Protein AF-A0A2T2R0E3-F1 (afdb_monomer)

Foldseek 3Di:
DEQDEDEPPPDPDAPLEDEPEDDDLDQAEYYNYEEEDEDDDLDPRRAYEDEYEYEPPRDHDDAHEYEPYEYEEAAHAYEYEYEYAQEAHEYEYEQYEHAYHPYHNEEHEPEYEAHADHDPVRAYDEYEYEYYQYEYHEDQAEYEDEYAYYGHEYEYEYELYEAAYQHPYYEDEYNYDPDDADYEYEYEYELYEYEHDDPLDDPHPDPDDPDPHDYDHDYHYYNYWYDYPNQIAGQKDWDKDKDDQVQAQPQKDKAWHRHSDDFQDKDKAWPDDPKGFPDKAKDAPVRDGPPPPSPPVPPRRPIIIIIGGIPDGHHHPDMIMMTMMTGNDYPVQDDPFFKEQQDADEAEEEEPPPDFDKDFQVSRMDGSVDPDDWAKAKAKPDVCAWGWGQDPVRTIIIIGGNDFDKIKMKMKIHDPPGGIYIHIYMYGYD

Radius of gyration: 24.63 Å; Cα contacts (8 Å, |Δi|>4): 1158; chains: 1; bounding box: 58×58×74 Å

Solvent-accessible surface area (backbone atoms only — not comparable to full-atom values): 22882 Å² total; per-residue (Å²): 89,68,69,46,76,50,78,45,70,83,56,93,64,82,65,51,57,49,67,59,74,53,80,64,69,56,78,44,52,39,38,39,38,38,40,38,47,54,57,92,72,86,59,97,67,48,38,44,31,53,32,43,49,45,66,68,86,58,80,58,91,58,50,38,37,41,26,44,30,43,37,41,26,51,13,46,20,49,28,50,32,48,36,28,37,55,49,62,46,40,38,36,42,33,44,30,41,39,37,46,34,100,65,37,63,43,51,29,29,54,31,30,34,38,26,78,72,54,58,85,89,53,72,42,52,66,26,37,38,37,38,32,38,38,33,38,43,38,38,60,24,43,40,32,44,35,40,50,45,42,58,56,37,37,39,40,38,38,32,59,22,36,41,28,31,62,8,95,42,42,31,48,36,48,47,60,73,95,82,66,90,73,38,50,39,40,38,38,39,32,43,30,42,36,34,46,44,69,52,84,67,80,57,55,69,53,96,69,76,79,92,75,66,86,66,47,78,45,74,39,52,36,74,25,37,35,37,40,98,90,44,68,22,22,25,55,52,70,54,77,47,70,52,50,85,87,36,44,69,33,40,44,49,79,43,85,47,52,49,61,53,70,61,60,22,77,51,74,45,55,79,38,66,95,57,49,72,66,48,77,46,63,16,41,92,86,66,48,69,58,73,83,58,84,76,65,79,73,74,82,79,87,51,52,17,43,34,42,28,35,73,57,54,34,48,84,94,54,53,37,33,35,42,39,38,40,20,46,35,50,54,96,80,48,67,92,58,37,36,34,68,68,40,78,64,73,67,45,79,47,61,66,90,65,60,68,44,77,46,77,45,76,55,23,50,46,45,85,76,53,88,69,76,62,48,49,44,46,42,41,77,31,59,65,25,30,42,44,41,53,39,97,84,46,34,42,36,37,35,38,68,61,41,71,42,72,25,49,34,39,40,36,34,31,37,91,100,53,40,58,27,75,45,71,31,44,40,35,30,88

Secondary structure (DSSP, 8-state):
-EEEEEE-TT-SS--SEEE--B-SSS--EEEEEEEEE------TT-EEEEEEEEPTT----PPEEEEEEEEEESSS-EEEEEEESSS--EEEEEEEEEEE-SS-SS-EEEEEB--S---TTSPPPPEEEEEEEEEEE---S-EEEEEES--S-EEEEEEEEEEEE-SS-EEEEEE--S--S--EEEEEEEEEEEEE---SS--------TTSS--EEEEEEES-EEEETTEEEESEEEEEEE--TTSTT-SEEEEE--BSS--SEEEEEE-SSS--EEEEEEE-TT--B----TT-TT------EEEEEESSPPPTT---EEEEEEESS-STT--SSSEEESSPPPPEEE-TT-PPEEEE-TTTEEESS--SPPEEEEEES-TTTEEEEE-TTSSEEEEEE-SSEEEEEEEEEEETTTEEEEEEEEEEE-

Mean predicted aligned error: 11.79 Å

Sequence (430 aa):
MENITVDLRGSTHGFKSMNVFITDGQKSSIDGFTLHSFYEDDTDADKVTLYSKRNSGDKTEGPVVIKNVDMYDEGTPVQLHGASNGNRHDVVFENITIQQGENPSGNADATTHGFNNASLEDKPKAGRIDYRNVDILAPVGEFGLGNRGGTGEMDVYWTNSTINNQGPDFVFNDNMNELWENKQFGIFLDNIEFTGYFPKTGYMEGNAPQEQSGEYVYVRMRNCTATKDGTTLYSEQSGTYTSDGSDEGNDFVLIPTQLMTYAWGTDVSVTSGNRTVSSVEITDSNGDPRTTDPLDKWTKQTEPYLKVNLDTAIQAGNTIDVEWTARVTPQDDYQTTGLFVARPVLNQSYTTGQGPFTIDLRGVASSQESRDKIIYTASSGDTSVVTANVQSDDYTLKLTERGSGTATVSVTGSIDGVGQTTDTFTISIN

Nearest PDB structures (foldseek):
  4m02-assembly1_A  TM=5.885E-01  e=1.209E-03  Staphylococcus aureus subsp. aureus NCTC 8325
  4m03-assembly1_A-2  TM=4.948E-01  e=1.209E-03  Staphylococcus aureus subsp. aureus NCTC 8325
  4m00-assembly1_A  TM=4.119E-01  e=8.657E-04  Staphylococcus aureus subsp. aureus NCTC 8325
  5vt8-assembly6_A  TM=6.613E-01  e=5.925E-01  Mus musculus
  7z4f-assembly1_G  TM=3.252E-01  e=1.248E-02  Escherichia phage vB_EcoP_SU10

Structure (mmCIF, N/CA/C/O backbone):
data_AF-A0A2T2R0E3-F1
#
_entry.id   AF-A0A2T2R0E3-F1
#
loop_
_atom_site.group_PDB
_atom_site.id
_atom_site.type_symbol
_atom_site.label_atom_id
_atom_site.label_alt_id
_atom_site.label_comp_id
_atom_site.label_asym_id
_atom_site.label_entity_id
_atom_site.label_seq_id
_atom_site.pdbx_PDB_ins_code
_atom_site.Cartn_x
_atom_site.Cartn_y
_atom_site.Cartn_z
_atom_site.occupancy
_atom_site.B_iso_or_equiv
_atom_site.auth_seq_id
_atom_site.auth_comp_id
_atom_site.auth_asym_id
_atom_site.auth_atom_id
_atom_site.pdbx_PDB_model_num
ATOM 1 N N . MET A 1 1 ? 25.683 1.079 -15.690 1.00 69.25 1 MET A N 1
ATOM 2 C CA . MET A 1 1 ? 26.685 2.071 -15.240 1.00 69.25 1 MET A CA 1
ATOM 3 C C . MET A 1 1 ? 27.014 1.748 -13.799 1.00 69.25 1 MET A C 1
ATOM 5 O O . MET A 1 1 ? 26.076 1.479 -13.062 1.00 69.25 1 MET A O 1
ATOM 9 N N . GLU A 1 2 ? 28.292 1.717 -13.427 1.00 75.88 2 GLU A N 1
ATOM 10 C CA . GLU A 1 2 ? 28.714 1.342 -12.071 1.00 75.88 2 GLU A CA 1
ATOM 11 C C . GLU A 1 2 ? 29.683 2.379 -11.493 1.00 75.88 2 GLU A C 1
ATOM 13 O O . GLU A 1 2 ? 30.606 2.787 -12.200 1.00 75.88 2 GLU A O 1
ATOM 18 N N . ASN A 1 3 ? 29.496 2.766 -10.227 1.00 77.25 3 ASN A N 1
ATOM 19 C CA . ASN A 1 3 ? 30.406 3.620 -9.448 1.00 77.25 3 ASN A CA 1
ATOM 20 C C . ASN A 1 3 ? 30.710 4.977 -10.108 1.00 77.25 3 ASN A C 1
ATOM 22 O O . ASN A 1 3 ? 31.869 5.370 -10.261 1.00 77.25 3 ASN A O 1
ATOM 26 N N . ILE A 1 4 ? 29.663 5.682 -10.537 1.00 75.31 4 ILE A N 1
ATOM 27 C CA . ILE A 1 4 ? 29.784 6.998 -11.168 1.00 75.31 4 ILE A CA 1
ATOM 28 C C . ILE A 1 4 ? 29.490 8.084 -10.133 1.00 75.31 4 ILE A C 1
ATOM 30 O O . ILE A 1 4 ? 28.401 8.141 -9.572 1.00 75.31 4 ILE A O 1
ATOM 34 N N . THR A 1 5 ? 30.435 9.001 -9.949 1.00 74.56 5 THR A N 1
ATOM 35 C CA . THR A 1 5 ? 30.209 10.240 -9.197 1.00 74.56 5 THR A CA 1
ATOM 36 C C . THR A 1 5 ? 30.086 11.400 -10.174 1.00 74.56 5 THR A C 1
ATOM 38 O O . THR A 1 5 ? 30.989 11.637 -10.980 1.00 74.56 5 THR A O 1
ATOM 41 N N . VAL A 1 6 ? 28.975 12.129 -10.095 1.00 74.81 6 VAL A N 1
ATOM 42 C CA . VAL A 1 6 ? 28.756 13.379 -10.823 1.00 74.81 6 VAL A CA 1
ATOM 43 C C . VAL A 1 6 ? 28.666 14.501 -9.794 1.00 74.81 6 VAL A C 1
ATOM 45 O O . VAL A 1 6 ? 27.712 14.583 -9.025 1.00 74.81 6 VAL A O 1
ATOM 48 N N . ASP A 1 7 ? 29.687 15.355 -9.768 1.00 74.06 7 ASP A N 1
ATOM 49 C CA . ASP A 1 7 ? 29.740 16.530 -8.898 1.00 74.06 7 ASP A CA 1
ATOM 50 C C . ASP A 1 7 ? 29.508 17.788 -9.737 1.00 74.06 7 ASP A C 1
ATOM 52 O O . ASP A 1 7 ? 30.298 18.099 -10.632 1.00 74.06 7 ASP A O 1
ATOM 56 N N . LEU A 1 8 ? 28.397 18.478 -9.482 1.00 67.56 8 LEU A N 1
ATOM 57 C CA . LEU A 1 8 ? 27.991 19.679 -10.218 1.00 67.56 8 LEU A CA 1
ATOM 58 C C . LEU A 1 8 ? 28.183 20.957 -9.410 1.00 67.56 8 LEU A C 1
ATOM 60 O O . LEU A 1 8 ? 27.806 22.040 -9.864 1.00 67.56 8 LEU A O 1
ATOM 64 N N . ARG A 1 9 ? 28.766 20.859 -8.215 1.00 68.69 9 ARG A N 1
ATOM 65 C CA . ARG A 1 9 ? 28.986 22.025 -7.365 1.00 68.69 9 ARG A CA 1
ATOM 66 C C . ARG A 1 9 ? 29.910 23.013 -8.081 1.00 68.69 9 ARG A C 1
ATOM 68 O O . ARG A 1 9 ? 30.987 22.657 -8.555 1.00 68.69 9 ARG A O 1
ATOM 75 N N . GLY A 1 10 ? 29.479 24.272 -8.170 1.00 58.94 10 GLY A N 1
ATOM 76 C CA . GLY A 1 10 ? 30.251 25.360 -8.781 1.00 58.94 10 GLY A CA 1
ATOM 77 C C . GLY A 1 10 ? 29.987 25.629 -10.269 1.00 58.94 10 GLY A C 1
ATOM 78 O O . GLY A 1 10 ? 30.677 26.473 -10.850 1.00 58.94 10 GLY A O 1
ATOM 79 N N . SER A 1 11 ? 29.003 24.983 -10.911 1.00 57.19 11 SER A N 1
ATOM 80 C CA . SER A 1 11 ? 28.566 25.419 -12.244 1.00 57.19 11 SER A CA 1
ATOM 81 C C . SER A 1 11 ? 27.800 26.743 -12.144 1.00 57.19 11 SER A C 1
ATOM 83 O O . SER A 1 11 ? 26.678 26.784 -11.657 1.00 57.19 11 SER A O 1
ATOM 85 N N . THR A 1 12 ? 28.383 27.834 -12.643 1.00 53.84 12 THR A N 1
ATOM 86 C CA . THR A 1 12 ? 27.753 29.173 -12.658 1.00 53.84 12 THR A CA 1
ATOM 87 C C . THR A 1 12 ? 26.615 29.317 -13.671 1.00 53.84 12 THR A C 1
ATOM 89 O O . THR A 1 12 ? 25.994 30.371 -13.761 1.00 53.84 12 THR A O 1
ATOM 92 N N . HIS A 1 13 ? 26.371 28.285 -14.478 1.00 57.38 13 HIS A N 1
ATOM 93 C CA . HIS A 1 13 ? 25.278 28.224 -15.436 1.00 57.38 13 HIS A CA 1
ATOM 94 C C . HIS A 1 13 ? 24.382 27.067 -15.003 1.00 57.38 13 HIS A C 1
ATOM 96 O O . HIS A 1 13 ? 24.810 25.916 -15.084 1.00 57.38 13 HIS A O 1
ATOM 102 N N . GLY A 1 14 ? 23.180 27.383 -14.515 1.00 53.78 14 GLY A N 1
ATOM 103 C CA . GLY A 1 14 ? 22.201 26.390 -14.075 1.00 53.78 14 GLY A CA 1
ATOM 104 C C . GLY A 1 14 ? 21.936 25.366 -15.173 1.00 53.78 14 GLY A C 1
ATOM 105 O O . GLY A 1 14 ? 21.556 25.712 -16.299 1.00 53.78 14 GLY A O 1
ATOM 106 N N . PHE A 1 15 ? 22.181 24.092 -14.875 1.00 56.00 15 PHE A N 1
ATOM 107 C CA . PHE A 1 15 ? 21.668 23.020 -15.712 1.00 56.00 15 PHE A CA 1
ATOM 108 C C . PHE A 1 15 ? 20.172 22.910 -15.429 1.00 56.00 15 PHE A C 1
ATOM 110 O O . PHE A 1 15 ? 19.779 22.285 -14.453 1.00 56.00 15 PHE A O 1
ATOM 117 N N . LYS A 1 16 ? 19.346 23.467 -16.324 1.00 53.81 16 LYS A N 1
ATOM 118 C CA . LYS A 1 16 ? 17.878 23.460 -16.182 1.00 53.81 16 LYS A CA 1
ATOM 119 C C . LYS A 1 16 ? 17.271 22.084 -15.919 1.00 53.81 16 LYS A C 1
ATOM 121 O O . LYS A 1 16 ? 16.211 21.940 -15.333 1.00 53.81 16 LYS A O 1
ATOM 126 N N . SER A 1 17 ? 17.923 21.040 -16.409 1.00 58.72 17 SER A N 1
ATOM 127 C CA . SER A 1 17 ? 17.629 19.674 -16.000 1.00 58.72 17 SER A CA 1
ATOM 128 C C . SER A 1 17 ? 18.850 18.813 -16.264 1.00 58.72 17 SER A C 1
ATOM 130 O O . SER A 1 17 ? 19.363 18.762 -17.387 1.00 58.72 17 SER A O 1
ATOM 132 N N . MET A 1 18 ? 19.319 18.114 -15.234 1.00 60.62 18 MET A N 1
ATOM 133 C CA . MET A 1 18 ? 20.166 16.954 -15.456 1.00 60.62 18 MET A CA 1
ATOM 134 C C . MET A 1 18 ? 19.263 15.742 -15.576 1.00 60.62 18 MET A C 1
ATOM 136 O O . MET A 1 18 ? 18.597 15.365 -14.620 1.00 60.62 18 MET A O 1
ATOM 140 N N . ASN A 1 19 ? 19.260 15.145 -16.762 1.00 62.62 19 ASN A N 1
ATOM 141 C CA . ASN A 1 19 ? 18.602 13.877 -17.005 1.00 62.62 19 ASN A CA 1
ATOM 142 C C . ASN A 1 19 ? 19.695 12.818 -17.130 1.00 62.62 19 ASN A C 1
ATOM 144 O O . ASN A 1 19 ? 20.423 12.781 -18.126 1.00 62.62 19 ASN A O 1
ATOM 148 N N . VAL A 1 20 ? 19.837 11.964 -16.118 1.00 64.38 20 VAL A N 1
ATOM 149 C CA . VAL A 1 20 ? 20.695 10.778 -16.231 1.00 64.38 20 VAL A CA 1
ATOM 150 C C . VAL A 1 20 ? 19.909 9.728 -17.005 1.00 64.38 20 VAL A C 1
ATOM 152 O O . VAL A 1 20 ? 19.099 9.001 -16.440 1.00 64.38 20 VAL A O 1
ATOM 155 N N . PHE A 1 21 ? 20.104 9.694 -18.322 1.00 62.06 21 PHE A N 1
ATOM 156 C CA . PHE A 1 21 ? 19.361 8.802 -19.202 1.00 62.06 21 PHE A CA 1
ATOM 157 C C . PHE A 1 21 ? 19.879 7.367 -19.139 1.00 62.06 21 PHE A C 1
ATOM 159 O O . PHE A 1 21 ? 21.066 7.096 -19.321 1.00 62.06 21 PHE A O 1
ATOM 166 N N . ILE A 1 22 ? 18.938 6.436 -19.035 1.00 57.34 22 ILE A N 1
ATOM 167 C CA . ILE A 1 22 ? 19.115 5.077 -19.533 1.00 57.34 22 ILE A CA 1
ATOM 168 C C . ILE A 1 22 ? 18.270 4.974 -20.798 1.00 57.34 22 ILE A C 1
ATOM 170 O O . ILE A 1 22 ? 17.058 4.796 -20.724 1.00 57.34 22 ILE A O 1
ATOM 174 N N . THR A 1 23 ? 18.904 5.119 -21.959 1.00 50.97 23 THR A N 1
ATOM 175 C CA . THR A 1 23 ? 18.279 4.801 -23.246 1.00 50.97 23 THR A CA 1
ATOM 176 C C . THR A 1 23 ? 18.952 3.569 -23.816 1.00 50.97 23 THR A C 1
ATOM 178 O O . THR A 1 23 ? 19.981 3.681 -24.472 1.00 50.97 23 THR A O 1
ATOM 181 N N . ASP A 1 24 ? 18.392 2.402 -23.545 1.00 49.97 24 ASP A N 1
ATOM 182 C CA . ASP A 1 24 ? 18.137 1.433 -24.606 1.00 49.97 24 ASP A CA 1
ATOM 183 C C . ASP A 1 24 ? 17.286 0.309 -24.046 1.00 49.97 24 ASP A C 1
ATOM 185 O O . ASP A 1 24 ? 17.372 -0.023 -22.860 1.00 49.97 24 ASP A O 1
ATOM 189 N N . GLY A 1 25 ? 16.463 -0.288 -24.898 1.00 50.12 25 GLY A N 1
ATOM 190 C CA . GLY A 1 25 ? 15.648 -1.438 -24.568 1.00 50.12 25 GLY A CA 1
ATOM 191 C C . GLY A 1 25 ? 16.460 -2.689 -24.254 1.00 50.12 25 GLY A C 1
ATOM 192 O O . GLY A 1 25 ? 16.207 -3.706 -24.872 1.00 50.12 25 GLY A O 1
ATOM 193 N N . GLN A 1 26 ? 17.361 -2.696 -23.278 1.00 56.91 26 GLN A N 1
ATOM 194 C CA . GLN A 1 26 ? 17.915 -3.896 -22.648 1.00 56.91 26 GLN A CA 1
ATOM 195 C C . GLN A 1 26 ? 17.809 -3.774 -21.123 1.00 56.91 26 GLN A C 1
ATOM 197 O O . GLN A 1 26 ? 17.650 -2.670 -20.601 1.00 56.91 26 GLN A O 1
ATOM 202 N N . LYS A 1 27 ? 17.896 -4.907 -20.403 1.00 62.09 27 LYS A N 1
ATOM 203 C CA . LYS A 1 27 ? 18.047 -4.923 -18.937 1.00 62.09 27 LYS A CA 1
ATOM 204 C C . LYS A 1 27 ? 19.211 -4.007 -18.575 1.00 62.09 27 LYS A C 1
ATOM 206 O O . LYS A 1 27 ? 20.364 -4.352 -18.813 1.00 62.09 27 LYS A O 1
ATOM 211 N N . SER A 1 28 ? 18.885 -2.841 -18.046 1.00 68.38 28 SER A N 1
ATOM 212 C CA . SER A 1 28 ? 19.852 -1.793 -17.773 1.00 68.38 28 SER A CA 1
ATOM 213 C C . SER A 1 28 ? 19.851 -1.523 -16.286 1.00 68.38 28 SER A C 1
ATOM 215 O O . SER A 1 28 ? 18.784 -1.374 -15.684 1.00 68.38 28 SER A O 1
ATOM 217 N N . SER A 1 29 ? 21.050 -1.482 -15.713 1.00 78.94 29 SER A N 1
ATOM 218 C CA . SER A 1 29 ? 21.252 -1.143 -14.315 1.00 78.94 29 SER A CA 1
ATOM 219 C C . SER A 1 29 ? 22.169 0.063 -14.145 1.00 78.94 29 SER A C 1
ATOM 221 O O . SER A 1 29 ? 23.185 0.205 -14.840 1.00 78.94 29 SER A O 1
ATOM 223 N N . ILE A 1 30 ? 21.811 0.927 -13.201 1.00 79.88 30 ILE A N 1
ATOM 224 C CA . ILE A 1 30 ? 22.731 1.870 -12.560 1.00 79.88 30 ILE A CA 1
ATOM 225 C C . ILE A 1 30 ? 22.988 1.339 -11.153 1.00 79.88 30 ILE A C 1
ATOM 227 O O . ILE A 1 30 ? 22.037 0.980 -10.464 1.00 79.88 30 ILE A O 1
ATOM 231 N N . ASP A 1 31 ? 24.255 1.252 -10.764 1.00 85.38 31 ASP A N 1
ATOM 232 C CA . ASP A 1 31 ? 24.686 0.789 -9.445 1.00 85.38 31 ASP A CA 1
ATOM 233 C C . ASP A 1 31 ? 25.802 1.700 -8.918 1.00 85.38 31 ASP A C 1
ATOM 235 O O . ASP A 1 31 ? 26.790 1.917 -9.616 1.00 85.38 31 ASP A O 1
ATOM 239 N N . GLY A 1 32 ? 25.661 2.263 -7.721 1.00 80.69 32 GLY A N 1
ATOM 240 C CA . GLY A 1 32 ? 26.686 3.130 -7.137 1.00 80.69 32 GLY A CA 1
ATOM 241 C C . GLY A 1 32 ? 26.769 4.461 -7.878 1.00 80.69 32 GLY A C 1
ATOM 242 O O . GLY A 1 32 ? 27.718 4.714 -8.620 1.00 80.69 32 GLY A O 1
ATOM 243 N N . PHE A 1 33 ? 25.751 5.303 -7.724 1.00 81.19 33 PHE A N 1
ATOM 244 C CA . PHE A 1 33 ? 25.719 6.636 -8.323 1.00 81.19 33 PHE A CA 1
ATOM 245 C C . PHE A 1 33 ? 25.642 7.695 -7.230 1.00 81.19 33 PHE A C 1
ATOM 247 O O . PHE A 1 33 ? 24.759 7.632 -6.384 1.00 81.19 33 PHE A O 1
ATOM 254 N N . THR A 1 34 ? 26.539 8.676 -7.261 1.00 81.12 34 THR A N 1
ATOM 255 C CA . THR A 1 34 ? 26.471 9.821 -6.346 1.00 81.12 34 THR A CA 1
ATOM 256 C C . THR A 1 34 ? 26.282 11.094 -7.144 1.00 81.12 34 THR A C 1
ATOM 258 O O . THR A 1 34 ? 27.070 11.374 -8.054 1.00 81.12 34 THR A O 1
ATOM 261 N N . LEU A 1 35 ? 25.261 11.868 -6.786 1.00 80.38 35 LEU A N 1
ATOM 262 C CA . LEU A 1 35 ? 24.949 13.146 -7.408 1.00 80.38 35 LEU A CA 1
ATOM 263 C C . LEU A 1 35 ? 24.996 14.260 -6.369 1.00 80.38 35 LEU A C 1
ATOM 265 O O . LEU A 1 35 ? 24.287 14.199 -5.369 1.00 80.38 35 LEU A O 1
ATOM 269 N N . HIS A 1 36 ? 25.812 15.278 -6.634 1.00 77.50 36 HIS A N 1
ATOM 270 C CA . HIS A 1 36 ? 25.809 16.523 -5.872 1.00 77.50 36 HIS A CA 1
ATOM 271 C C . HIS A 1 36 ? 25.295 17.655 -6.759 1.00 77.50 36 HIS A C 1
ATOM 273 O O . HIS A 1 36 ? 25.934 17.976 -7.768 1.00 77.50 36 HIS A O 1
ATOM 279 N N . SER A 1 37 ? 24.176 18.271 -6.383 1.00 71.69 37 SER A N 1
ATOM 280 C CA . SER A 1 37 ? 23.643 19.480 -7.017 1.00 71.69 37 SER A CA 1
ATOM 281 C C . SER A 1 37 ? 23.707 20.675 -6.076 1.00 71.69 37 SER A C 1
ATOM 283 O O . SER A 1 37 ? 23.455 20.574 -4.878 1.00 71.69 37 SER A O 1
ATOM 285 N N . PHE A 1 38 ? 24.054 21.826 -6.645 1.00 68.06 38 PHE A N 1
ATOM 286 C CA . PHE A 1 38 ? 24.033 23.114 -5.968 1.00 68.06 38 PHE A CA 1
ATOM 287 C C . PHE A 1 38 ? 23.428 24.138 -6.918 1.00 68.06 38 PHE A C 1
ATOM 289 O O . PHE A 1 38 ? 23.952 24.330 -8.020 1.00 68.06 38 PHE A O 1
ATOM 296 N N . TYR A 1 39 ? 22.342 24.783 -6.504 1.00 65.50 39 TYR A N 1
ATOM 297 C CA . TYR A 1 39 ? 21.746 25.880 -7.253 1.00 65.50 39 TYR A CA 1
ATOM 298 C C . TYR A 1 39 ? 21.198 26.933 -6.288 1.00 65.50 39 TYR A C 1
ATOM 300 O O . TYR A 1 39 ? 20.494 26.590 -5.346 1.00 65.50 39 TYR A O 1
ATOM 308 N N . GLU A 1 40 ? 21.566 28.197 -6.509 1.00 58.59 40 GLU A N 1
ATOM 309 C CA . GLU A 1 40 ? 21.230 29.334 -5.633 1.00 58.59 40 GLU A CA 1
ATOM 310 C C . GLU A 1 40 ? 20.064 30.194 -6.160 1.00 58.59 40 GLU A C 1
ATOM 312 O O . GLU A 1 40 ? 19.643 31.111 -5.459 1.00 58.59 40 GLU A O 1
ATOM 317 N N . ASP A 1 41 ? 19.539 29.942 -7.368 1.00 60.62 41 ASP A N 1
ATOM 318 C CA . ASP A 1 41 ? 18.526 30.810 -7.991 1.00 60.62 41 ASP A CA 1
ATOM 319 C C . ASP A 1 41 ? 17.106 30.205 -7.942 1.00 60.62 41 ASP A C 1
ATOM 321 O O . ASP A 1 41 ? 16.837 29.098 -8.397 1.00 60.62 41 ASP A O 1
ATOM 325 N N . ASP A 1 42 ? 16.164 30.978 -7.406 1.00 54.00 42 ASP A N 1
ATOM 326 C CA . ASP A 1 42 ? 14.795 30.588 -7.019 1.00 54.00 42 ASP A CA 1
ATOM 327 C C . ASP A 1 42 ? 13.784 30.616 -8.188 1.00 54.00 42 ASP A C 1
ATOM 329 O O . ASP A 1 42 ? 12.631 31.020 -8.042 1.00 54.00 42 ASP A O 1
ATOM 333 N N . THR A 1 43 ? 14.208 30.275 -9.409 1.00 58.91 43 THR A N 1
ATOM 334 C CA . THR A 1 43 ? 13.271 30.210 -10.545 1.00 58.91 43 THR A CA 1
ATOM 335 C C . THR A 1 43 ? 12.881 28.762 -10.815 1.00 58.91 43 THR A C 1
ATOM 337 O O . THR A 1 43 ? 13.757 27.973 -11.151 1.00 58.91 43 THR A O 1
ATOM 340 N N . ASP A 1 44 ? 11.578 28.457 -10.716 1.00 56.47 44 ASP A N 1
ATOM 341 C CA . ASP A 1 44 ? 10.829 27.181 -10.886 1.00 56.47 44 ASP A CA 1
ATOM 342 C C . ASP A 1 44 ? 11.277 26.167 -11.975 1.00 56.47 44 ASP A C 1
ATOM 344 O O . ASP A 1 44 ? 10.661 25.112 -12.151 1.00 56.47 44 ASP A O 1
ATOM 348 N N . ALA A 1 45 ? 12.292 26.470 -12.781 1.00 54.03 45 ALA A N 1
ATOM 349 C CA . ALA A 1 45 ? 12.664 25.716 -13.970 1.00 54.03 45 ALA A CA 1
ATOM 350 C C . ALA A 1 45 ? 13.720 24.626 -13.745 1.00 54.03 45 ALA A C 1
ATOM 352 O O . ALA A 1 45 ? 13.877 23.786 -14.635 1.00 54.03 45 ALA A O 1
ATOM 353 N N . ASP A 1 46 ? 14.419 24.621 -12.611 1.00 63.25 46 ASP A N 1
ATOM 354 C CA . ASP A 1 46 ? 15.592 23.772 -12.438 1.00 63.25 46 ASP A CA 1
ATOM 355 C C . ASP A 1 46 ? 15.237 22.607 -11.504 1.00 63.25 46 ASP A C 1
ATOM 357 O O . ASP A 1 46 ? 14.785 22.802 -10.380 1.00 63.25 46 ASP A O 1
ATOM 361 N N . LYS A 1 47 ? 15.344 21.371 -12.010 1.00 69.88 47 LYS A N 1
ATOM 362 C CA . LYS A 1 47 ? 15.085 20.133 -11.253 1.00 69.88 47 LYS A CA 1
ATOM 363 C C . LYS A 1 47 ? 16.178 19.110 -11.507 1.00 69.88 47 LYS A C 1
ATOM 365 O O . LYS A 1 47 ? 16.599 18.897 -12.650 1.00 69.88 47 LYS A O 1
ATOM 370 N N . VAL A 1 48 ? 16.588 18.407 -10.459 1.00 71.69 48 VAL A N 1
ATOM 371 C CA . VAL A 1 48 ? 17.498 17.269 -10.578 1.00 71.69 48 VAL A CA 1
ATOM 372 C C . VAL A 1 48 ? 16.664 16.014 -10.731 1.00 71.69 48 VAL A C 1
ATOM 374 O O . VAL A 1 48 ? 16.020 15.570 -9.788 1.00 71.69 48 VAL A O 1
ATOM 377 N N . THR A 1 49 ? 16.641 15.448 -11.936 1.00 72.56 49 THR A N 1
ATOM 378 C CA . THR A 1 49 ? 15.764 14.315 -12.240 1.00 72.56 49 THR A CA 1
ATOM 379 C C . THR A 1 49 ? 16.585 13.072 -12.544 1.00 72.56 49 THR A C 1
ATOM 381 O O . THR A 1 49 ? 17.274 12.976 -13.564 1.00 72.56 49 THR A O 1
ATOM 384 N N . LEU A 1 50 ? 16.457 12.060 -11.690 1.00 75.12 50 LEU A N 1
ATOM 385 C CA . LEU A 1 50 ? 16.876 10.713 -12.035 1.00 75.12 50 LEU A CA 1
ATOM 386 C C . LEU A 1 50 ? 15.780 10.089 -12.892 1.00 75.12 50 LEU A C 1
ATOM 388 O O . LEU A 1 50 ? 14.719 9.704 -12.401 1.00 75.12 50 LEU A O 1
ATOM 392 N N . TYR A 1 51 ? 16.032 10.059 -14.196 1.00 75.50 51 TYR A N 1
ATOM 393 C CA . TYR A 1 51 ? 15.004 9.831 -15.197 1.00 75.50 51 TYR A CA 1
ATOM 394 C C . TYR A 1 51 ? 15.256 8.549 -15.992 1.00 75.50 51 TYR A C 1
ATOM 396 O O . TYR A 1 51 ? 16.209 8.447 -16.765 1.00 75.50 51 TYR A O 1
ATOM 404 N N . SER A 1 52 ? 14.356 7.577 -15.868 1.00 73.06 52 SER A N 1
ATOM 405 C CA . SER A 1 52 ? 14.300 6.442 -16.788 1.00 73.06 52 SER A CA 1
ATOM 406 C C . SER A 1 52 ? 13.287 6.731 -17.888 1.00 73.06 52 SER A C 1
ATOM 408 O O . SER A 1 52 ? 12.103 6.907 -17.601 1.00 73.06 52 SER A O 1
ATOM 410 N N . LYS A 1 53 ? 13.736 6.735 -19.150 1.00 72.88 53 LYS A N 1
ATOM 411 C CA . LYS A 1 53 ? 12.851 6.847 -20.313 1.00 72.88 53 LYS A CA 1
ATOM 412 C C . LYS A 1 53 ? 12.931 5.626 -21.193 1.00 72.88 53 LYS A C 1
ATOM 414 O O . LYS A 1 53 ? 14.007 5.265 -21.664 1.00 72.88 53 LYS 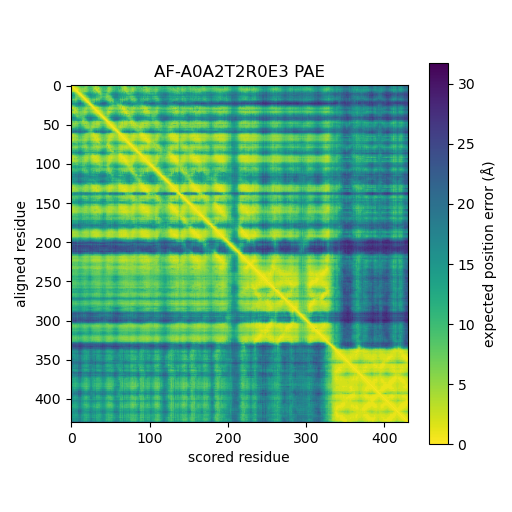A O 1
ATOM 419 N N . ARG A 1 54 ? 11.769 5.083 -21.540 1.00 69.31 54 ARG A N 1
ATOM 420 C CA . ARG A 1 54 ? 11.659 4.100 -22.615 1.00 69.31 54 ARG A CA 1
ATOM 421 C C . ARG A 1 54 ? 11.141 4.736 -23.902 1.00 69.31 54 ARG A C 1
ATOM 423 O O . ARG A 1 54 ? 10.073 5.349 -23.912 1.00 69.31 54 ARG A O 1
ATOM 430 N N . ASN A 1 55 ? 11.890 4.578 -24.993 1.00 68.38 55 ASN A N 1
ATOM 431 C CA . ASN A 1 55 ? 11.454 5.016 -26.318 1.00 68.38 55 ASN A CA 1
ATOM 432 C C . ASN A 1 55 ? 10.485 3.999 -26.945 1.00 68.38 55 ASN A C 1
ATOM 434 O O . ASN A 1 55 ? 10.584 2.790 -26.725 1.00 68.38 55 ASN A O 1
ATOM 438 N N . SER A 1 56 ? 9.546 4.505 -27.745 1.00 61.00 56 SER A N 1
ATOM 439 C CA . SER A 1 56 ? 8.558 3.702 -28.466 1.00 61.00 56 SER A CA 1
ATOM 440 C C . SER A 1 56 ? 9.240 2.770 -29.467 1.00 61.00 56 SER A C 1
ATOM 442 O O . SER A 1 56 ? 9.985 3.239 -30.326 1.00 61.00 56 SER A O 1
ATOM 444 N N . GLY A 1 57 ? 8.960 1.468 -29.382 1.00 61.75 57 GLY A N 1
ATOM 445 C CA . GLY A 1 57 ? 9.465 0.452 -30.318 1.00 61.75 57 GLY A CA 1
ATOM 446 C C . GLY A 1 57 ? 10.311 -0.647 -29.673 1.00 61.75 57 GLY A C 1
ATOM 447 O O . GLY A 1 57 ? 10.395 -1.743 -30.227 1.00 61.75 57 GLY A O 1
ATOM 448 N N . ASP A 1 58 ? 10.854 -0.411 -28.476 1.00 58.69 58 ASP A N 1
ATOM 449 C CA . ASP A 1 58 ? 11.633 -1.421 -27.759 1.00 58.69 58 ASP A CA 1
ATOM 450 C C . ASP A 1 58 ? 10.732 -2.453 -27.074 1.00 58.69 58 ASP A C 1
ATOM 452 O O . ASP A 1 58 ? 9.895 -2.122 -26.229 1.00 58.69 58 ASP A O 1
ATOM 456 N N . LYS A 1 59 ? 10.918 -3.726 -27.445 1.00 58.94 59 LYS A N 1
ATOM 457 C CA . LYS A 1 59 ? 10.109 -4.876 -26.995 1.00 58.94 59 LYS A CA 1
ATOM 458 C C . LYS A 1 59 ? 10.700 -5.663 -25.824 1.00 58.94 59 LYS A C 1
ATOM 460 O O . LYS A 1 59 ? 10.210 -6.739 -25.510 1.00 58.94 59 LYS A O 1
ATOM 465 N N . THR A 1 60 ? 11.774 -5.202 -25.201 1.00 53.25 60 THR A N 1
ATOM 466 C CA . THR A 1 60 ? 12.453 -6.013 -24.181 1.00 53.25 60 THR A CA 1
ATOM 467 C C . THR A 1 60 ? 11.690 -6.156 -22.869 1.00 53.25 60 THR A C 1
ATOM 469 O O . THR A 1 60 ? 10.879 -5.320 -22.479 1.00 53.25 60 THR A O 1
ATOM 472 N N . GLU A 1 61 ? 11.943 -7.261 -22.180 1.00 60.81 61 GLU A N 1
ATOM 473 C CA . GLU A 1 61 ? 11.020 -7.779 -21.164 1.00 60.81 61 GLU A CA 1
ATOM 474 C C . GLU A 1 61 ? 11.445 -7.495 -19.712 1.00 60.81 61 GLU A C 1
ATOM 476 O O . GLU A 1 61 ? 10.752 -7.900 -18.784 1.00 60.81 61 GLU A O 1
ATOM 481 N N . GLY A 1 62 ? 12.547 -6.772 -19.482 1.00 67.81 62 GLY A N 1
ATOM 482 C CA . GLY A 1 62 ? 13.087 -6.544 -1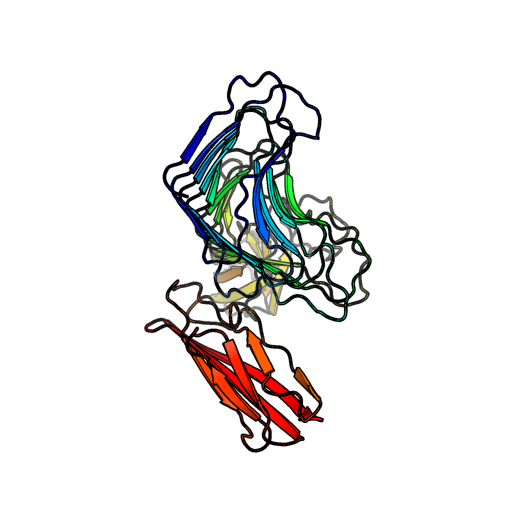8.135 1.00 67.81 62 GLY A CA 1
ATOM 483 C C . GLY A 1 62 ? 12.801 -5.158 -17.542 1.00 67.81 62 GLY A C 1
ATOM 484 O O . GLY A 1 62 ? 12.697 -4.195 -18.305 1.00 67.81 62 GLY A O 1
ATOM 485 N N . PRO A 1 63 ? 12.740 -5.044 -16.200 1.00 77.38 63 PRO A N 1
ATOM 486 C CA . PRO A 1 63 ? 12.709 -3.752 -15.529 1.00 77.38 63 PRO A CA 1
ATOM 487 C C . PRO A 1 63 ? 14.029 -3.000 -15.705 1.00 77.38 63 PRO A C 1
ATOM 489 O O . PRO A 1 63 ? 15.101 -3.606 -15.815 1.00 77.38 63 PRO A O 1
ATOM 492 N N . VAL A 1 64 ? 13.944 -1.673 -15.688 1.00 81.75 64 VAL A N 1
ATOM 493 C CA . VAL A 1 64 ? 15.099 -0.800 -15.475 1.00 81.75 64 VAL A CA 1
ATOM 494 C C . VAL A 1 64 ? 15.363 -0.746 -13.977 1.00 81.75 64 VAL A C 1
ATOM 496 O O . VAL A 1 64 ? 14.449 -0.450 -13.214 1.00 81.75 64 VAL A O 1
ATOM 499 N N . VAL A 1 65 ? 16.590 -1.041 -13.549 1.00 84.69 65 VAL A N 1
ATOM 500 C CA . VAL A 1 65 ? 16.949 -1.051 -12.123 1.00 84.69 65 VAL A CA 1
ATOM 501 C C . VAL A 1 65 ? 17.943 0.067 -11.843 1.00 84.69 65 VAL A C 1
ATOM 503 O O . VAL A 1 65 ? 19.007 0.134 -12.450 1.00 84.69 65 VAL A O 1
ATOM 506 N N . ILE A 1 66 ? 17.616 0.950 -10.915 1.00 85.88 66 ILE A N 1
ATOM 507 C CA . ILE A 1 66 ? 18.484 2.026 -10.458 1.00 85.88 66 ILE A CA 1
ATOM 508 C C . ILE A 1 66 ? 18.705 1.797 -8.974 1.00 85.88 66 ILE A C 1
ATOM 510 O O . ILE A 1 66 ? 17.746 1.822 -8.207 1.00 85.88 66 ILE A O 1
ATOM 514 N N . LYS A 1 67 ? 19.948 1.521 -8.579 1.00 91.19 67 LYS A N 1
ATOM 515 C CA . LYS A 1 67 ? 20.241 1.130 -7.207 1.00 91.19 67 LYS A CA 1
ATOM 516 C C . LYS A 1 67 ? 21.508 1.731 -6.628 1.00 91.19 67 LYS A C 1
ATOM 518 O O . LYS A 1 67 ? 22.410 2.104 -7.376 1.00 91.19 67 LYS A O 1
ATOM 523 N N . ASN A 1 68 ? 21.569 1.762 -5.297 1.00 88.88 68 ASN A N 1
ATOM 524 C CA . ASN A 1 68 ? 22.698 2.282 -4.524 1.00 88.88 68 ASN A CA 1
ATOM 525 C C . ASN A 1 68 ? 23.038 3.710 -4.977 1.00 88.88 68 ASN A C 1
ATOM 527 O O . ASN A 1 68 ? 24.118 3.972 -5.513 1.00 88.88 68 ASN A O 1
ATOM 531 N N . VAL A 1 69 ? 22.047 4.595 -4.867 1.00 87.38 69 VAL A N 1
ATOM 532 C CA . VAL A 1 69 ? 22.143 5.977 -5.337 1.00 87.38 69 VAL A CA 1
ATOM 533 C C . VAL A 1 69 ? 22.079 6.927 -4.156 1.00 87.38 69 VAL A C 1
ATOM 535 O O . VAL A 1 69 ? 21.088 6.928 -3.438 1.00 87.38 69 VAL A O 1
ATOM 538 N N . ASP A 1 70 ? 23.085 7.780 -4.013 1.00 87.19 70 ASP A N 1
ATOM 539 C CA . ASP A 1 70 ? 23.077 8.867 -3.038 1.00 87.19 70 ASP A CA 1
ATOM 540 C C . ASP A 1 70 ? 22.944 10.201 -3.774 1.00 87.19 70 ASP A C 1
ATOM 542 O O . ASP A 1 70 ? 23.757 10.547 -4.637 1.00 87.19 70 ASP A O 1
ATOM 546 N N . MET A 1 71 ? 21.901 10.956 -3.453 1.00 84.31 71 MET A N 1
ATOM 547 C CA . MET A 1 71 ? 21.661 12.282 -4.008 1.00 84.31 71 MET A CA 1
ATOM 548 C C . MET A 1 71 ? 21.714 13.303 -2.886 1.00 84.31 71 MET A C 1
ATOM 550 O O . MET A 1 71 ? 20.945 13.226 -1.931 1.00 84.31 71 MET A O 1
ATOM 554 N N . TYR A 1 72 ? 22.613 14.265 -3.037 1.00 83.50 72 TYR A N 1
ATOM 555 C CA . TYR A 1 72 ? 22.737 15.413 -2.159 1.00 83.50 72 TYR A CA 1
ATOM 556 C C 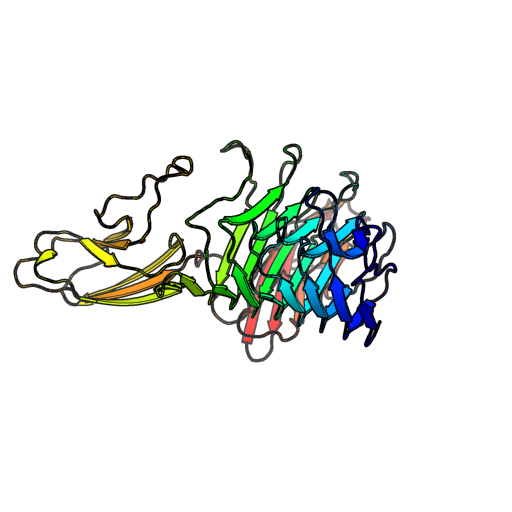. TYR A 1 72 ? 22.346 16.643 -2.950 1.00 83.50 72 TYR A C 1
ATOM 558 O O . TYR A 1 72 ? 22.980 16.965 -3.960 1.00 83.50 72 TYR A O 1
ATOM 566 N N . ASP A 1 73 ? 21.321 17.326 -2.478 1.00 73.56 73 ASP A N 1
ATOM 567 C CA . ASP A 1 73 ? 20.855 18.550 -3.090 1.00 73.56 73 ASP A CA 1
ATOM 568 C C . ASP A 1 73 ? 20.802 19.675 -2.057 1.00 73.56 73 ASP A C 1
ATOM 570 O O . ASP A 1 73 ? 20.281 19.488 -0.968 1.00 73.56 73 ASP A O 1
ATOM 574 N N . GLU A 1 74 ? 21.347 20.843 -2.386 1.00 75.31 74 GLU A N 1
ATOM 575 C CA . GLU A 1 74 ? 21.397 21.999 -1.478 1.00 75.31 74 GLU A CA 1
ATOM 576 C C . GLU A 1 74 ? 20.345 23.078 -1.796 1.00 75.31 74 GLU A C 1
ATOM 578 O O . GLU A 1 74 ? 20.392 24.154 -1.205 1.00 75.31 74 GLU A O 1
ATOM 583 N N . GLY A 1 75 ? 19.397 22.828 -2.707 1.00 65.38 75 GLY A N 1
ATOM 584 C CA . GLY A 1 75 ? 18.508 23.894 -3.182 1.00 65.38 75 GLY A CA 1
ATOM 585 C C . GLY A 1 75 ? 17.417 23.486 -4.174 1.00 65.38 75 GLY A C 1
ATOM 586 O O . GLY A 1 75 ? 16.401 24.157 -4.271 1.00 65.38 75 GLY A O 1
ATOM 587 N N . THR A 1 76 ? 17.600 22.400 -4.921 1.00 67.31 76 THR A N 1
ATOM 588 C CA . THR A 1 76 ? 16.773 22.019 -6.068 1.00 67.31 76 THR A CA 1
ATOM 589 C C . THR A 1 76 ? 15.879 20.795 -5.786 1.00 67.31 76 THR A C 1
ATOM 591 O O . THR A 1 76 ? 16.337 19.757 -5.314 1.00 67.31 76 THR A O 1
ATOM 594 N N . PRO A 1 77 ? 14.598 20.807 -6.187 1.00 69.00 77 PRO A N 1
ATOM 595 C CA . PRO A 1 77 ? 13.778 19.604 -6.281 1.00 69.00 77 PRO A CA 1
ATOM 596 C C . PRO A 1 77 ? 14.506 18.389 -6.857 1.00 69.00 77 PRO A C 1
ATOM 598 O O . PRO A 1 77 ? 14.915 18.387 -8.026 1.00 69.00 77 PRO A O 1
ATOM 601 N N . VAL A 1 78 ? 14.612 17.331 -6.055 1.00 73.31 78 VAL A N 1
ATOM 602 C CA . VAL A 1 78 ? 15.063 16.034 -6.548 1.00 73.31 78 VAL A CA 1
ATOM 603 C C . VAL A 1 78 ? 13.850 15.224 -6.969 1.00 73.31 78 VAL A C 1
ATOM 605 O O . VAL A 1 78 ? 12.872 15.108 -6.226 1.00 73.31 78 VAL A O 1
ATOM 608 N N . GLN A 1 79 ? 13.917 14.670 -8.177 1.00 78.75 79 GLN A N 1
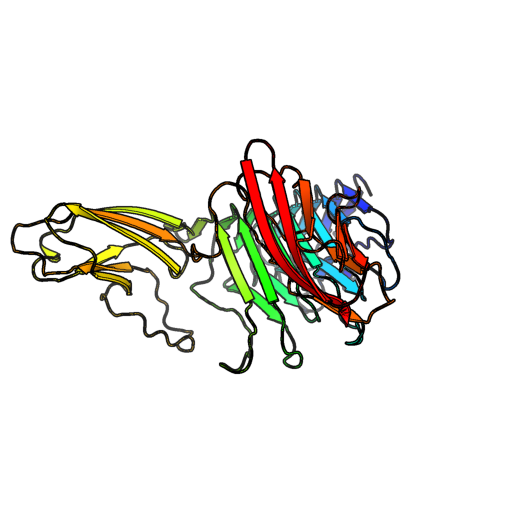ATOM 609 C CA . GLN A 1 79 ? 12.853 13.867 -8.747 1.00 78.75 79 GLN A CA 1
ATOM 610 C C . GLN A 1 79 ? 13.331 12.465 -9.116 1.00 78.75 79 GLN A C 1
ATOM 612 O O . GLN A 1 79 ? 14.307 12.299 -9.850 1.00 78.75 79 GLN A O 1
ATOM 617 N N . LEU A 1 80 ? 12.605 11.450 -8.646 1.00 81.06 80 LEU A N 1
ATOM 618 C CA . LEU A 1 80 ? 12.765 10.066 -9.093 1.00 81.06 80 LEU A CA 1
ATOM 619 C C . LEU A 1 80 ? 11.659 9.738 -10.080 1.00 81.06 80 LEU A C 1
ATOM 621 O O . LEU A 1 80 ? 10.500 9.622 -9.686 1.00 81.06 80 LEU A O 1
ATOM 625 N N . HIS A 1 81 ? 12.025 9.582 -11.349 1.00 78.19 81 HIS A N 1
ATOM 626 C CA . HIS A 1 81 ? 11.061 9.638 -12.430 1.00 78.19 81 HIS A CA 1
ATOM 627 C C . HIS A 1 81 ? 11.214 8.465 -13.407 1.00 78.19 81 HIS A C 1
ATOM 629 O O . HIS A 1 81 ? 12.258 8.261 -14.027 1.00 78.19 81 HIS A O 1
ATOM 635 N N . GLY A 1 82 ? 10.138 7.689 -13.567 1.00 71.06 82 GLY A N 1
ATOM 636 C CA . GLY A 1 82 ? 9.958 6.735 -14.663 1.00 71.06 82 GLY A CA 1
ATOM 637 C C . GLY A 1 82 ? 8.937 7.239 -15.686 1.00 71.06 82 GLY A C 1
ATOM 638 O O . GLY A 1 82 ? 7.827 7.611 -15.307 1.00 71.06 82 GLY A O 1
ATOM 639 N N . ALA A 1 83 ? 9.308 7.258 -16.968 1.00 70.38 83 ALA A N 1
ATOM 640 C CA . ALA A 1 83 ? 8.406 7.584 -18.068 1.00 70.38 83 ALA A CA 1
ATOM 641 C C . ALA A 1 83 ? 8.577 6.639 -19.262 1.00 70.38 83 ALA A C 1
ATOM 643 O O . ALA A 1 83 ? 9.678 6.187 -19.595 1.00 70.38 83 ALA A O 1
ATOM 644 N N . SER A 1 84 ? 7.489 6.417 -19.998 1.00 64.81 84 SER A N 1
ATOM 645 C CA . SER A 1 84 ? 7.524 5.610 -21.216 1.00 64.81 84 SER A CA 1
ATOM 646 C C . SER A 1 84 ? 6.634 6.144 -22.325 1.00 64.81 84 SER A C 1
ATOM 648 O O . SER A 1 84 ? 5.536 6.647 -22.099 1.00 64.81 84 SER A O 1
ATOM 650 N N . ASN A 1 85 ? 7.118 5.989 -23.557 1.00 64.94 85 ASN A N 1
ATOM 651 C CA . ASN A 1 85 ? 6.365 6.249 -24.773 1.00 64.94 85 ASN A CA 1
ATOM 652 C C . ASN A 1 85 ? 5.886 4.910 -25.368 1.00 64.94 85 ASN A C 1
ATOM 654 O O . ASN A 1 85 ? 6.609 4.262 -26.118 1.00 64.94 85 ASN A O 1
ATOM 658 N N . GLY A 1 86 ? 4.659 4.497 -25.048 1.00 59.12 86 GLY A N 1
ATOM 659 C CA . GLY A 1 86 ? 3.904 3.458 -25.765 1.00 59.12 86 GLY A CA 1
ATOM 660 C C . GLY A 1 86 ? 3.980 2.013 -25.249 1.00 59.12 86 GLY A C 1
ATOM 661 O O . GLY A 1 86 ? 3.070 1.250 -25.539 1.00 59.12 86 GLY A O 1
ATOM 662 N N . ASN A 1 87 ? 4.991 1.615 -24.465 1.00 63.28 87 ASN A N 1
ATOM 663 C CA . ASN A 1 87 ? 5.122 0.232 -23.961 1.00 63.28 87 ASN A CA 1
ATOM 664 C C . ASN A 1 87 ? 5.317 0.169 -22.440 1.00 63.28 87 ASN A C 1
ATOM 666 O O . ASN A 1 87 ? 5.885 1.089 -21.857 1.00 63.28 87 ASN A O 1
ATOM 670 N N . ARG A 1 88 ? 4.941 -0.959 -21.816 1.00 68.44 88 ARG A N 1
ATOM 671 C CA . ARG A 1 88 ? 5.176 -1.269 -20.391 1.00 68.44 88 ARG A CA 1
ATOM 672 C C . ARG A 1 88 ? 6.517 -0.722 -19.886 1.00 68.44 88 ARG A C 1
ATOM 674 O O . ARG A 1 88 ? 7.569 -1.007 -20.474 1.00 68.44 88 ARG A O 1
ATOM 681 N N . HIS A 1 89 ? 6.471 0.010 -18.779 1.00 71.00 89 HIS A N 1
ATOM 682 C CA . HIS A 1 89 ? 7.648 0.529 -18.091 1.00 71.00 89 HIS A CA 1
ATOM 683 C C . HIS A 1 89 ? 7.658 -0.018 -16.677 1.00 71.00 89 HIS A C 1
ATOM 685 O O . HIS A 1 89 ? 6.805 0.340 -15.870 1.00 71.00 89 HIS A O 1
ATOM 691 N N . ASP A 1 90 ? 8.591 -0.933 -16.433 1.00 79.12 90 ASP A N 1
ATOM 692 C CA . ASP A 1 90 ? 8.893 -1.371 -15.083 1.00 79.12 90 ASP A CA 1
ATOM 693 C C . ASP A 1 90 ? 10.174 -0.673 -14.647 1.00 79.12 90 ASP A C 1
ATOM 695 O O . ASP A 1 90 ? 11.210 -0.830 -15.306 1.00 79.12 90 ASP A O 1
ATOM 699 N N . VAL A 1 91 ? 10.116 0.079 -13.554 1.00 82.62 91 VAL A N 1
ATOM 700 C CA . VAL A 1 91 ? 11.299 0.707 -12.957 1.00 82.62 91 VAL A CA 1
ATOM 701 C C . VAL A 1 91 ? 11.413 0.265 -11.513 1.00 82.62 91 VAL A C 1
ATOM 703 O O . VAL A 1 91 ? 10.428 0.256 -10.784 1.00 82.62 91 VAL A O 1
ATOM 706 N N . VAL A 1 92 ? 12.619 -0.107 -11.107 1.00 86.62 92 VAL A N 1
ATOM 707 C CA . VAL A 1 92 ? 12.949 -0.415 -9.720 1.00 86.62 92 VAL A CA 1
ATOM 708 C C . VAL A 1 92 ? 13.996 0.586 -9.259 1.00 86.62 92 VAL A C 1
ATOM 710 O O . VAL A 1 92 ? 15.098 0.614 -9.800 1.00 86.62 92 VAL A O 1
ATOM 713 N N . PHE A 1 93 ? 13.648 1.386 -8.264 1.00 88.12 93 PHE A N 1
ATOM 714 C CA . PHE A 1 93 ? 14.544 2.224 -7.484 1.00 88.12 93 PHE A CA 1
ATOM 715 C C . PHE A 1 93 ? 14.860 1.484 -6.181 1.00 88.12 93 PHE A C 1
ATOM 717 O O . PHE A 1 93 ? 13.941 1.128 -5.446 1.00 88.12 93 PHE A O 1
ATOM 724 N N . GLU A 1 94 ? 16.130 1.198 -5.904 1.00 90.38 94 GLU A N 1
ATOM 725 C CA . GLU A 1 94 ? 16.522 0.362 -4.762 1.00 90.38 94 GLU A CA 1
ATOM 726 C C . GLU A 1 94 ? 17.727 0.924 -4.000 1.00 90.38 94 GLU A C 1
ATOM 728 O O . GLU A 1 94 ? 18.755 1.204 -4.601 1.00 90.38 94 GLU A O 1
ATOM 733 N N . ASN A 1 95 ? 17.650 1.034 -2.673 1.00 91.19 95 ASN A N 1
ATOM 734 C CA . ASN A 1 95 ? 18.725 1.595 -1.841 1.00 91.19 95 ASN A CA 1
ATOM 735 C C . ASN A 1 95 ? 19.110 3.005 -2.321 1.00 91.19 95 ASN A C 1
ATOM 737 O O . ASN A 1 95 ? 20.228 3.232 -2.793 1.00 91.19 95 ASN A O 1
ATOM 741 N N . ILE A 1 96 ? 18.146 3.924 -2.293 1.00 90.50 96 ILE A N 1
ATOM 742 C CA . ILE A 1 96 ? 18.366 5.313 -2.702 1.00 90.50 96 ILE A CA 1
ATOM 743 C C . ILE A 1 96 ? 18.271 6.204 -1.479 1.00 90.50 96 ILE A C 1
ATOM 745 O O . ILE A 1 96 ? 17.257 6.176 -0.796 1.00 90.50 96 ILE A O 1
ATOM 749 N N . THR A 1 97 ? 19.278 7.037 -1.258 1.00 91.44 97 THR A N 1
ATOM 750 C CA . THR A 1 97 ? 19.232 8.097 -0.253 1.00 91.44 97 THR A CA 1
ATOM 751 C C . THR A 1 97 ? 19.112 9.434 -0.964 1.00 91.44 97 THR A C 1
ATOM 753 O O . THR A 1 97 ? 19.931 9.769 -1.819 1.00 91.44 97 THR A O 1
ATOM 756 N N . ILE A 1 98 ? 18.104 10.220 -0.610 1.00 87.88 98 ILE A N 1
ATOM 757 C CA . ILE A 1 98 ? 17.937 11.602 -1.053 1.00 87.88 98 ILE A CA 1
ATOM 758 C C . ILE A 1 98 ? 18.084 12.482 0.173 1.00 87.88 98 ILE A C 1
ATOM 760 O O . ILE A 1 98 ? 17.295 12.368 1.103 1.00 87.88 98 ILE A O 1
ATOM 764 N N . GLN A 1 99 ? 19.070 13.366 0.176 1.00 87.56 99 GLN A N 1
ATOM 765 C CA . GLN A 1 99 ? 19.258 14.350 1.229 1.00 87.56 99 GLN A CA 1
ATOM 766 C C . GLN A 1 99 ? 19.129 15.745 0.630 1.00 87.56 99 GLN A C 1
ATOM 768 O O . GLN A 1 99 ? 19.942 16.129 -0.213 1.00 87.56 99 GLN A O 1
ATOM 773 N N . GLN A 1 100 ? 18.117 16.491 1.072 1.00 78.25 100 GLN A N 1
ATOM 774 C CA . GLN A 1 100 ? 17.979 17.904 0.731 1.00 78.25 100 GLN A CA 1
ATOM 775 C C . GLN A 1 100 ? 18.614 18.790 1.814 1.00 78.25 100 GLN A C 1
ATOM 777 O O . GLN A 1 100 ? 18.707 18.414 2.986 1.00 78.25 100 GLN A O 1
ATOM 782 N N . GLY A 1 101 ? 19.117 19.949 1.396 1.00 77.62 101 GLY A N 1
ATOM 783 C CA . GLY A 1 101 ? 19.706 20.968 2.253 1.00 77.62 101 GLY A CA 1
ATOM 784 C C . GLY A 1 101 ? 18.656 21.665 3.114 1.00 77.62 101 GLY A C 1
ATOM 785 O O . GLY A 1 101 ? 17.467 21.383 3.035 1.00 77.62 101 GLY A O 1
ATOM 786 N N . GLU A 1 102 ? 19.089 22.609 3.948 1.00 73.00 102 GLU A N 1
ATOM 787 C CA . GLU A 1 102 ? 18.203 23.250 4.931 1.00 73.00 102 GLU A CA 1
ATOM 788 C C . GLU A 1 102 ? 17.150 24.192 4.309 1.00 73.00 102 GLU A C 1
ATOM 790 O O . GLU A 1 102 ? 16.183 24.528 4.985 1.00 73.00 102 GLU A O 1
ATOM 795 N N . ASN A 1 103 ? 17.313 24.619 3.046 1.00 70.56 103 ASN A N 1
ATOM 796 C CA . ASN A 1 103 ? 16.428 25.589 2.378 1.00 70.56 103 ASN A CA 1
ATOM 797 C C . ASN A 1 103 ? 16.260 25.329 0.857 1.00 70.56 103 ASN A C 1
ATOM 799 O O . ASN A 1 103 ? 16.667 26.171 0.057 1.00 70.56 103 ASN A O 1
ATOM 803 N N . PRO A 1 104 ? 15.694 24.193 0.415 1.00 67.06 104 PRO A N 1
ATOM 804 C CA . PRO A 1 104 ? 15.388 23.968 -0.987 1.00 67.06 104 PRO A CA 1
ATOM 805 C C . PRO A 1 104 ? 14.312 24.941 -1.479 1.00 67.06 104 PRO A C 1
ATOM 807 O O . PRO A 1 104 ? 13.244 25.073 -0.878 1.00 67.06 104 PRO A O 1
ATOM 810 N N . SER A 1 105 ? 14.578 25.587 -2.610 1.00 64.44 105 SER A N 1
ATOM 811 C CA . SER A 1 105 ? 13.593 26.314 -3.402 1.00 64.44 105 SER A CA 1
ATOM 812 C C . SER A 1 105 ? 12.814 25.319 -4.273 1.00 64.44 105 SER A C 1
ATOM 814 O O . SER A 1 105 ? 13.053 25.176 -5.470 1.00 64.44 105 SER A O 1
ATOM 816 N N . GLY A 1 106 ? 11.885 24.569 -3.667 1.00 66.44 106 GLY A N 1
ATOM 817 C CA . GLY A 1 106 ? 10.863 23.815 -4.407 1.00 66.44 106 GLY A CA 1
ATOM 818 C C . GLY A 1 106 ? 10.481 22.439 -3.849 1.00 66.44 106 GLY A C 1
ATOM 819 O O . GLY A 1 106 ? 10.974 21.984 -2.821 1.00 66.44 106 GLY A O 1
ATOM 820 N N . ASN A 1 107 ? 9.577 21.770 -4.572 1.00 67.19 107 ASN A N 1
ATOM 821 C CA . ASN A 1 107 ? 8.941 20.506 -4.182 1.00 67.19 107 ASN A CA 1
ATOM 822 C C . ASN A 1 107 ? 9.758 19.284 -4.621 1.00 67.19 107 ASN A C 1
ATOM 824 O O . ASN A 1 107 ? 10.011 19.120 -5.815 1.00 67.19 107 ASN A O 1
ATOM 828 N N . ALA A 1 108 ? 10.136 18.404 -3.693 1.00 67.19 108 ALA A N 1
ATOM 829 C CA . ALA A 1 108 ? 10.709 17.105 -4.041 1.00 67.19 108 ALA A CA 1
ATOM 830 C C . ALA A 1 108 ? 9.596 16.162 -4.521 1.00 67.19 108 ALA A C 1
ATOM 832 O O . ALA A 1 108 ? 8.563 16.042 -3.877 1.00 67.19 108 ALA A O 1
ATOM 833 N N . ASP A 1 109 ? 9.799 15.445 -5.624 1.00 70.75 109 ASP A N 1
ATOM 834 C CA . ASP A 1 109 ? 8.739 14.608 -6.198 1.00 70.75 109 ASP A CA 1
ATOM 835 C C . ASP A 1 109 ? 9.267 13.212 -6.540 1.00 70.75 109 ASP A C 1
ATOM 837 O O . ASP A 1 109 ? 10.089 13.052 -7.441 1.00 70.75 109 ASP A O 1
ATOM 841 N N . ALA A 1 110 ? 8.716 12.163 -5.936 1.00 70.44 110 ALA A N 1
ATOM 842 C CA . ALA A 1 110 ? 8.837 10.816 -6.492 1.00 70.44 110 ALA A CA 1
ATOM 843 C C . ALA A 1 110 ? 7.607 10.559 -7.369 1.00 70.44 110 ALA A C 1
ATOM 845 O O . ALA A 1 110 ? 6.637 9.912 -6.972 1.00 70.44 110 ALA A O 1
ATOM 846 N N . THR A 1 111 ? 7.637 11.142 -8.568 1.00 65.50 111 THR A N 1
ATOM 847 C CA . THR A 1 111 ? 6.518 11.088 -9.511 1.00 65.50 111 THR A CA 1
ATOM 848 C C . THR A 1 111 ? 6.863 10.292 -10.750 1.00 65.50 111 THR A C 1
ATOM 850 O O . THR A 1 111 ? 7.996 10.199 -11.211 1.00 65.50 111 THR A O 1
ATOM 853 N N . THR A 1 112 ? 5.828 9.713 -11.317 1.00 60.31 112 THR A N 1
ATOM 854 C CA . THR A 1 112 ? 5.865 8.973 -12.566 1.00 60.31 112 THR A CA 1
ATOM 855 C C . THR A 1 112 ? 5.242 9.878 -13.621 1.00 60.31 112 THR A C 1
ATOM 857 O O . THR A 1 112 ? 4.291 10.586 -13.305 1.00 60.31 112 THR A O 1
ATOM 860 N N . HIS A 1 113 ? 5.751 9.924 -14.853 1.00 55.56 113 HIS A N 1
ATOM 861 C CA . HIS A 1 113 ? 4.954 10.495 -15.940 1.00 55.56 113 HIS A CA 1
ATOM 862 C C . HIS A 1 113 ? 4.356 9.350 -16.729 1.00 55.56 113 HIS A C 1
ATOM 864 O O . HIS A 1 113 ? 5.067 8.529 -17.320 1.00 55.56 113 HIS A O 1
ATOM 870 N N . GLY A 1 114 ? 3.030 9.321 -16.754 1.00 53.00 114 GLY A N 1
ATOM 871 C CA . GLY A 1 114 ? 2.305 8.421 -17.619 1.00 53.00 114 GLY A CA 1
ATOM 872 C C . GLY A 1 114 ? 2.623 8.659 -19.100 1.00 53.00 114 GLY A C 1
ATOM 873 O O . GLY A 1 114 ? 3.315 9.586 -19.526 1.00 53.00 114 GLY A O 1
ATOM 874 N N . PHE A 1 115 ? 2.046 7.794 -19.919 1.00 55.69 115 PHE A N 1
ATOM 875 C CA . PHE A 1 115 ? 2.230 7.782 -21.358 1.00 55.69 115 PHE A CA 1
ATOM 876 C C . PHE A 1 115 ? 1.676 9.052 -22.016 1.00 55.69 115 PHE A C 1
ATOM 878 O O . PHE A 1 115 ? 0.472 9.297 -21.987 1.00 55.69 115 PHE A O 1
ATOM 885 N N . ASN A 1 116 ? 2.552 9.831 -22.654 1.00 54.03 1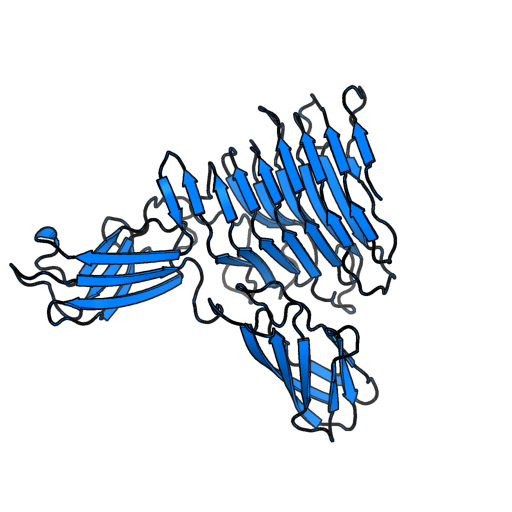16 ASN A N 1
ATOM 886 C CA . ASN A 1 116 ? 2.181 11.102 -23.287 1.00 54.03 116 ASN A CA 1
ATOM 887 C C . ASN A 1 116 ? 1.681 10.971 -24.741 1.00 54.03 116 ASN A C 1
ATOM 889 O O . ASN A 1 116 ? 1.382 11.987 -25.360 1.00 54.03 116 ASN A O 1
ATOM 893 N N . ASN A 1 117 ? 1.644 9.770 -25.344 1.00 50.38 117 ASN A N 1
ATOM 894 C CA . ASN A 1 117 ? 1.407 9.687 -26.797 1.00 50.38 117 ASN A CA 1
ATOM 895 C C . ASN A 1 117 ? 0.904 8.345 -27.366 1.00 50.38 117 ASN A C 1
ATOM 897 O O . ASN A 1 117 ? 1.073 8.098 -28.559 1.00 50.38 117 ASN A O 1
ATOM 901 N N . ALA A 1 118 ? 0.326 7.450 -26.560 1.00 50.38 118 ALA A N 1
ATOM 902 C CA . ALA A 1 118 ? -0.255 6.227 -27.121 1.00 50.38 118 ALA A CA 1
ATOM 903 C C . ALA A 1 118 ? -1.618 6.547 -27.758 1.00 50.38 118 ALA A C 1
ATOM 905 O O . ALA A 1 118 ? -2.520 7.042 -27.080 1.00 50.38 118 ALA A O 1
ATOM 906 N N . SER A 1 119 ? -1.777 6.288 -29.061 1.00 56.12 119 SER A N 1
ATOM 907 C CA . SER A 1 119 ? -3.104 6.261 -29.683 1.00 56.12 119 SER A CA 1
ATOM 908 C C . SER A 1 119 ? -3.967 5.216 -28.975 1.00 56.12 119 SER A C 1
ATOM 910 O O . SER A 1 119 ? -3.477 4.128 -28.688 1.00 56.12 119 SER A O 1
ATOM 912 N N . LEU A 1 120 ? -5.245 5.527 -28.737 1.00 53.81 120 LEU A N 1
ATOM 913 C CA . LEU A 1 120 ? -6.211 4.689 -28.001 1.00 53.81 120 LEU A CA 1
ATOM 914 C C . LEU A 1 120 ? -6.287 3.218 -28.457 1.00 53.81 120 LEU A C 1
ATOM 916 O O . LEU A 1 120 ? -6.725 2.366 -27.687 1.00 53.81 120 LEU A O 1
ATOM 920 N N . GLU A 1 121 ? -5.883 2.923 -29.694 1.00 56.72 121 GLU A N 1
ATOM 921 C CA . GLU A 1 121 ? -5.878 1.570 -30.260 1.00 56.72 121 GLU A CA 1
ATOM 922 C C . GLU A 1 121 ? -4.796 0.659 -29.651 1.00 56.72 121 GLU A C 1
ATOM 924 O O . GLU A 1 121 ? -5.009 -0.547 -29.553 1.00 56.72 121 GLU A O 1
ATOM 929 N N . ASP A 1 122 ? -3.701 1.228 -29.140 1.00 57.66 122 ASP A N 1
ATOM 930 C CA . ASP A 1 122 ? -2.644 0.511 -28.424 1.00 57.66 122 ASP A CA 1
ATOM 931 C C . ASP A 1 122 ? -2.731 0.856 -26.936 1.00 57.66 122 ASP A C 1
ATOM 933 O O . ASP A 1 122 ? -1.953 1.662 -26.419 1.00 57.66 122 ASP A O 1
ATOM 937 N N . LYS A 1 123 ? -3.712 0.273 -26.229 1.00 55.56 123 LYS A N 1
ATOM 938 C CA . LYS A 1 123 ? -3.813 0.441 -24.772 1.00 55.56 123 LYS A CA 1
ATOM 939 C C . LYS A 1 123 ? -2.467 0.060 -24.135 1.00 55.56 123 LYS A C 1
ATOM 941 O O . LYS A 1 123 ? -2.051 -1.097 -24.264 1.00 55.56 123 LYS A O 1
ATOM 946 N N . PRO A 1 124 ? -1.771 0.995 -23.464 1.00 54.50 124 PRO A N 1
ATOM 947 C CA . PRO A 1 124 ? -0.496 0.683 -22.849 1.00 54.50 124 PRO A CA 1
ATOM 948 C C . PRO A 1 124 ? -0.707 -0.394 -21.786 1.00 54.50 124 PRO A C 1
ATOM 950 O O . PRO A 1 124 ? -1.637 -0.336 -20.984 1.00 54.50 124 PRO A O 1
ATOM 953 N N . LYS A 1 125 ? 0.156 -1.411 -21.805 1.00 61.69 125 LYS A N 1
ATOM 954 C CA . LYS A 1 125 ? 0.210 -2.424 -20.745 1.00 61.69 125 LYS A CA 1
ATOM 955 C C . LYS A 1 125 ? 0.513 -1.734 -19.412 1.00 61.69 125 LYS A C 1
ATOM 957 O O . LYS A 1 125 ? 1.368 -0.846 -19.392 1.00 61.69 125 LYS A O 1
ATOM 962 N N . ALA A 1 126 ? -0.124 -2.198 -18.335 1.00 59.75 126 ALA A N 1
ATOM 963 C CA . ALA A 1 126 ? 0.077 -1.671 -16.989 1.00 59.75 126 ALA A CA 1
ATOM 964 C C . ALA A 1 126 ? 1.573 -1.555 -16.648 1.00 59.75 126 ALA A C 1
ATOM 966 O O . ALA A 1 126 ? 2.337 -2.516 -16.813 1.00 59.75 126 ALA A O 1
ATOM 967 N N . GLY A 1 127 ? 1.987 -0.354 -16.243 1.00 69.25 127 GLY A N 1
ATOM 968 C CA . GLY A 1 127 ? 3.339 -0.077 -15.763 1.00 69.25 127 GLY A CA 1
ATOM 969 C C . GLY A 1 127 ? 3.452 -0.351 -14.268 1.00 69.25 127 GLY A C 1
ATOM 970 O O . GLY A 1 127 ? 2.455 -0.316 -13.548 1.00 69.25 127 GLY A O 1
ATOM 971 N N . ARG A 1 128 ? 4.669 -0.611 -13.794 1.00 80.62 128 ARG A N 1
ATOM 972 C CA . ARG A 1 128 ? 4.942 -0.801 -12.368 1.00 80.62 128 ARG A CA 1
ATOM 973 C C . ARG A 1 128 ? 6.187 -0.033 -11.968 1.00 80.62 128 ARG A C 1
ATOM 975 O O . ARG A 1 128 ? 7.229 -0.173 -12.603 1.00 80.62 128 ARG A O 1
ATOM 982 N N . ILE A 1 129 ? 6.110 0.724 -10.884 1.00 83.00 129 ILE A N 1
ATOM 983 C CA . ILE A 1 129 ? 7.285 1.385 -10.321 1.00 83.00 129 ILE A CA 1
ATOM 984 C C . ILE A 1 129 ? 7.458 0.924 -8.883 1.00 83.00 129 ILE A C 1
ATOM 986 O O . ILE A 1 129 ? 6.555 1.056 -8.066 1.00 83.00 129 ILE A O 1
ATOM 990 N N . ASP A 1 130 ? 8.617 0.344 -8.595 1.00 84.50 130 ASP A N 1
ATOM 991 C CA . ASP A 1 130 ? 8.988 -0.131 -7.271 1.00 84.50 130 ASP A CA 1
ATOM 992 C C . ASP A 1 130 ? 10.053 0.784 -6.675 1.00 84.50 130 ASP A C 1
ATOM 994 O O . ASP A 1 130 ? 11.137 0.914 -7.233 1.00 84.50 130 ASP A O 1
ATOM 998 N N . TYR A 1 131 ? 9.784 1.337 -5.504 1.00 88.38 131 TYR A N 1
ATOM 999 C CA . TYR A 1 131 ? 10.742 2.016 -4.647 1.00 88.38 131 TYR A CA 1
ATOM 1000 C C . TYR A 1 131 ? 11.014 1.112 -3.440 1.00 88.38 131 TYR A C 1
ATOM 1002 O O . TYR A 1 131 ? 10.097 0.663 -2.746 1.00 88.38 131 TYR A O 1
ATOM 1010 N N . ARG A 1 132 ? 12.277 0.754 -3.224 1.00 88.31 132 ARG A N 1
ATOM 1011 C CA . ARG A 1 132 ? 12.702 -0.220 -2.212 1.00 88.31 132 ARG A CA 1
ATOM 1012 C C . ARG A 1 132 ? 13.857 0.368 -1.423 1.00 88.31 132 ARG A C 1
ATOM 1014 O O . ARG A 1 132 ? 14.880 0.679 -2.020 1.00 88.31 132 ARG A O 1
ATOM 1021 N N . ASN A 1 133 ? 13.725 0.485 -0.107 1.00 89.81 133 ASN A N 1
ATOM 1022 C CA . ASN A 1 133 ? 14.765 1.100 0.723 1.00 89.81 133 ASN A CA 1
ATOM 1023 C C . ASN A 1 133 ? 15.152 2.495 0.184 1.00 89.81 133 ASN A C 1
ATOM 1025 O O . ASN A 1 133 ? 16.313 2.748 -0.137 1.00 89.81 133 ASN A O 1
ATOM 1029 N N . VAL A 1 134 ? 14.152 3.348 -0.053 1.00 90.81 134 VAL A N 1
ATOM 1030 C CA . VAL A 1 134 ? 14.347 4.713 -0.549 1.00 90.81 134 VAL A CA 1
ATOM 1031 C C . VAL A 1 134 ? 14.147 5.679 0.606 1.00 90.81 134 VAL A C 1
ATOM 1033 O O . VAL A 1 134 ? 13.025 5.905 1.042 1.00 90.81 134 VAL A O 1
ATOM 1036 N N . ASP A 1 135 ? 15.232 6.258 1.093 1.00 91.88 135 ASP A N 1
ATOM 1037 C CA . ASP A 1 135 ? 15.196 7.211 2.188 1.00 91.88 135 ASP A CA 1
ATOM 1038 C C . ASP A 1 135 ? 15.207 8.634 1.639 1.00 91.88 135 ASP A C 1
ATOM 1040 O O . ASP A 1 135 ? 16.135 9.048 0.947 1.00 91.88 135 ASP A O 1
ATOM 1044 N N . ILE A 1 136 ? 14.165 9.397 1.955 1.00 88.31 136 ILE A N 1
ATOM 1045 C CA . ILE A 1 136 ? 14.056 10.816 1.630 1.00 88.31 136 ILE A CA 1
ATOM 1046 C C . ILE A 1 136 ? 14.215 11.601 2.920 1.00 88.31 136 ILE A C 1
ATOM 1048 O O . ILE A 1 136 ? 13.323 11.646 3.765 1.00 88.31 136 ILE A O 1
ATOM 1052 N N . LEU A 1 137 ? 15.383 12.207 3.074 1.00 87.00 137 LEU A N 1
ATOM 1053 C CA . LEU A 1 137 ? 15.811 12.928 4.254 1.00 87.00 137 LEU A CA 1
ATOM 1054 C C . LEU A 1 137 ? 15.565 14.430 4.040 1.00 87.00 137 LEU A C 1
ATOM 1056 O O . LEU A 1 137 ? 16.314 15.090 3.321 1.00 87.00 137 LEU A O 1
ATOM 1060 N N . ALA A 1 138 ? 14.522 14.948 4.698 1.00 69.50 138 ALA A N 1
ATOM 1061 C CA . ALA A 1 138 ? 14.205 16.369 4.859 1.00 69.50 138 ALA A CA 1
ATOM 1062 C C . ALA A 1 138 ? 13.878 17.164 3.574 1.00 69.50 138 ALA A C 1
ATOM 1064 O O . ALA A 1 138 ? 14.512 18.192 3.340 1.00 69.50 138 ALA A O 1
ATOM 1065 N N . PRO A 1 139 ? 12.860 16.798 2.766 1.00 60.41 139 PRO A N 1
ATOM 1066 C CA . PRO A 1 139 ? 12.282 17.767 1.867 1.00 60.41 139 PRO A CA 1
ATOM 1067 C C . PRO A 1 139 ? 11.580 18.858 2.667 1.00 60.41 139 PRO A C 1
ATOM 1069 O O . PRO A 1 139 ? 10.810 18.595 3.592 1.00 60.41 139 PRO A O 1
ATOM 1072 N N . VAL A 1 140 ? 11.904 20.097 2.324 1.00 62.50 140 VAL A N 1
ATOM 1073 C CA . VAL A 1 140 ? 11.392 21.293 3.004 1.00 62.50 140 VAL A CA 1
ATOM 1074 C C . VAL A 1 140 ? 10.201 21.889 2.231 1.00 62.50 140 VAL A C 1
ATOM 1076 O O . VAL A 1 140 ? 9.471 22.720 2.764 1.00 62.50 140 VAL A O 1
ATOM 1079 N N . GLY A 1 141 ? 9.965 21.414 0.999 1.00 69.75 141 GLY A N 1
ATOM 1080 C CA . GLY A 1 141 ? 8.785 21.695 0.173 1.00 69.75 141 GLY A CA 1
ATOM 1081 C C . GLY A 1 141 ? 7.749 20.564 0.179 1.00 69.75 141 GLY A C 1
ATOM 1082 O O . GLY A 1 141 ? 7.839 19.626 0.967 1.00 69.75 141 GLY A O 1
ATOM 1083 N N . GLU A 1 142 ? 6.757 20.647 -0.711 1.00 71.75 142 GLU A N 1
ATOM 1084 C CA . GLU A 1 142 ? 5.771 19.574 -0.911 1.00 71.75 142 GLU A CA 1
ATOM 1085 C C . GLU A 1 142 ? 6.487 18.292 -1.352 1.00 71.75 142 GLU A C 1
ATOM 1087 O O . GLU A 1 142 ? 7.345 18.341 -2.240 1.00 71.75 142 GLU A O 1
ATOM 1092 N N . PHE A 1 143 ? 6.127 17.154 -0.754 1.00 77.56 143 PHE A N 1
ATOM 1093 C CA . PHE A 1 143 ? 6.537 15.851 -1.268 1.00 77.56 143 PHE A CA 1
ATOM 1094 C C . PHE A 1 143 ? 5.388 15.162 -2.003 1.00 77.56 143 PHE A C 1
ATOM 1096 O O . PHE A 1 143 ? 4.382 14.796 -1.390 1.00 77.56 143 PHE A O 1
ATOM 1103 N N . GLY A 1 144 ? 5.557 14.976 -3.313 1.00 77.44 144 GLY A N 1
ATOM 1104 C CA . GLY A 1 144 ? 4.573 14.343 -4.185 1.00 77.44 144 GLY A CA 1
ATOM 1105 C C . GLY A 1 144 ? 4.859 12.863 -4.462 1.00 77.44 144 GLY A C 1
ATOM 1106 O O . GLY A 1 144 ? 5.919 12.528 -4.998 1.00 77.44 144 GLY A O 1
ATOM 1107 N N . LEU A 1 145 ? 3.882 11.987 -4.201 1.00 77.38 145 LEU A N 1
ATOM 1108 C CA . LEU A 1 145 ? 3.809 10.628 -4.763 1.00 77.38 145 LEU A CA 1
ATOM 1109 C C . LEU A 1 145 ? 2.705 10.581 -5.809 1.00 77.38 145 LEU A C 1
ATOM 1111 O O . LEU A 1 145 ? 1.553 10.856 -5.487 1.00 77.38 145 LEU A O 1
ATOM 1115 N N . GLY A 1 146 ? 3.004 10.235 -7.060 1.00 73.75 146 GLY A N 1
ATOM 1116 C CA . GLY A 1 146 ? 1.949 10.381 -8.057 1.00 73.75 146 GLY A CA 1
ATOM 1117 C C . GLY A 1 146 ? 2.259 10.056 -9.503 1.00 73.75 146 GLY A C 1
ATOM 1118 O O . GLY A 1 146 ? 3.384 9.703 -9.869 1.00 73.75 146 GLY A O 1
ATOM 1119 N N . ASN A 1 147 ? 1.228 10.215 -10.330 1.00 69.31 147 ASN A N 1
ATOM 1120 C CA . ASN A 1 147 ? 1.301 10.162 -11.784 1.00 69.31 147 ASN A CA 1
ATOM 1121 C C . ASN A 1 147 ? 1.049 11.563 -12.353 1.00 69.31 147 ASN A C 1
ATOM 1123 O O . ASN A 1 147 ? -0.046 12.115 -12.273 1.00 69.31 147 ASN A O 1
ATOM 1127 N N . ARG A 1 148 ? 2.082 12.156 -12.948 1.00 68.94 148 ARG A N 1
ATOM 1128 C CA . ARG A 1 148 ? 2.005 13.416 -13.679 1.00 68.94 148 ARG A CA 1
ATOM 1129 C C . ARG A 1 148 ? 1.747 13.126 -15.159 1.00 68.94 148 ARG A C 1
ATOM 1131 O O . ARG A 1 148 ? 2.664 12.916 -15.946 1.00 68.94 148 ARG A O 1
ATOM 1138 N N . GLY A 1 149 ? 0.483 13.178 -15.569 1.00 61.22 149 GLY A N 1
ATOM 1139 C CA . GLY A 1 149 ? 0.118 13.419 -16.965 1.00 61.22 149 GLY A CA 1
ATOM 1140 C C . GLY A 1 149 ? 0.380 12.282 -17.953 1.00 61.22 149 GLY A C 1
ATOM 1141 O O . GLY A 1 149 ? 1.080 12.483 -18.942 1.00 61.22 149 GLY A O 1
ATOM 1142 N N . GLY A 1 150 ? -0.273 11.130 -17.789 1.00 62.09 150 GLY A N 1
ATOM 1143 C CA . GLY A 1 150 ? -0.429 10.240 -18.938 1.00 62.09 150 GLY A CA 1
ATOM 1144 C C . GLY A 1 150 ? -1.530 9.198 -18.856 1.00 62.09 150 GLY A C 1
ATOM 1145 O O . GLY A 1 150 ? -2.416 9.241 -18.001 1.00 62.09 150 GLY A O 1
ATOM 1146 N N . THR A 1 151 ? -1.542 8.314 -19.850 1.00 57.47 151 THR A N 1
ATOM 1147 C CA . THR A 1 151 ? -2.652 7.392 -20.112 1.00 57.47 151 THR A CA 1
ATOM 1148 C C . THR A 1 151 ? -2.270 5.958 -19.772 1.00 57.47 151 THR A C 1
ATOM 1150 O O . THR A 1 151 ? -1.323 5.432 -20.333 1.00 57.47 151 THR A O 1
ATOM 1153 N N . GLY A 1 152 ? -2.987 5.307 -18.855 1.00 66.44 152 GLY A N 1
ATOM 1154 C CA . GLY A 1 152 ? -2.795 3.884 -18.556 1.00 66.44 152 GLY A CA 1
ATOM 1155 C C . GLY A 1 152 ? -2.836 3.558 -17.069 1.00 66.44 152 GLY A C 1
ATOM 1156 O O . GLY A 1 152 ? -2.689 4.440 -16.229 1.00 66.44 152 GLY A O 1
ATOM 1157 N N . GLU A 1 153 ? -3.037 2.276 -16.777 1.00 70.75 153 GLU A N 1
ATOM 1158 C CA . GLU A 1 153 ? -2.960 1.717 -15.427 1.00 70.75 153 GLU A CA 1
ATOM 1159 C C . GLU A 1 153 ? -1.501 1.712 -14.955 1.00 70.75 153 GLU A C 1
ATOM 1161 O O . GLU A 1 153 ? -0.594 1.290 -15.688 1.00 70.75 153 GLU A O 1
ATOM 1166 N N . MET A 1 154 ? -1.262 2.185 -13.736 1.00 73.75 154 MET A N 1
ATOM 1167 C CA . MET A 1 154 ? 0.060 2.142 -13.122 1.00 73.75 154 MET A CA 1
ATOM 1168 C C . MET A 1 154 ? -0.060 1.847 -11.635 1.00 73.75 154 MET A C 1
ATOM 1170 O O . MET A 1 154 ? -0.864 2.463 -10.940 1.00 73.75 154 MET A O 1
ATOM 1174 N N . ASP A 1 155 ? 0.802 0.950 -11.167 1.00 78.50 155 ASP A N 1
ATOM 1175 C CA . ASP A 1 155 ? 0.959 0.669 -9.749 1.00 78.50 155 ASP A CA 1
ATOM 1176 C C . ASP A 1 155 ? 2.320 1.173 -9.264 1.00 78.50 155 ASP A C 1
ATOM 1178 O O . ASP A 1 155 ? 3.369 0.871 -9.851 1.00 78.50 155 ASP A O 1
ATOM 1182 N N . VAL A 1 156 ? 2.300 1.932 -8.174 1.00 82.62 156 VAL A N 1
ATOM 1183 C CA . VAL A 1 156 ? 3.486 2.415 -7.471 1.00 82.62 156 VAL A CA 1
ATOM 1184 C C . VAL A 1 156 ? 3.596 1.673 -6.151 1.00 82.62 156 VAL A C 1
ATOM 1186 O O . VAL A 1 156 ? 2.720 1.773 -5.299 1.00 82.62 156 VAL A O 1
ATOM 1189 N N . TYR A 1 157 ? 4.692 0.951 -5.964 1.00 83.94 157 TYR A N 1
ATOM 1190 C CA . TYR A 1 157 ? 5.009 0.266 -4.720 1.00 83.94 157 TYR A CA 1
ATOM 1191 C C . TYR A 1 157 ? 6.155 0.986 -4.030 1.00 83.94 157 TYR A C 1
ATOM 1193 O O . TYR A 1 157 ? 7.178 1.265 -4.645 1.00 83.94 157 TYR A O 1
ATOM 1201 N N . TRP A 1 158 ? 6.007 1.239 -2.743 1.00 88.06 158 TRP A N 1
ATOM 1202 C CA . TRP A 1 158 ? 7.040 1.742 -1.853 1.00 88.06 158 TRP A CA 1
ATOM 1203 C C . TRP A 1 158 ? 7.209 0.742 -0.724 1.00 88.06 158 TRP A C 1
ATOM 1205 O O . TRP A 1 158 ? 6.224 0.342 -0.105 1.00 88.06 158 TRP A O 1
ATOM 1215 N N . THR A 1 159 ? 8.446 0.327 -0.457 1.00 85.31 159 THR A N 1
ATOM 1216 C CA . THR A 1 159 ? 8.723 -0.666 0.584 1.00 85.31 159 THR A CA 1
ATOM 1217 C C . THR A 1 159 ? 9.946 -0.309 1.421 1.00 85.31 159 THR A C 1
ATOM 1219 O O . THR A 1 159 ? 10.954 0.126 0.857 1.00 85.31 159 THR A O 1
ATOM 1222 N N . ASN A 1 160 ? 9.890 -0.553 2.737 1.00 87.56 160 ASN A N 1
ATOM 1223 C CA . ASN A 1 160 ? 11.022 -0.407 3.671 1.00 87.56 160 ASN A CA 1
ATOM 1224 C C . ASN A 1 160 ? 11.732 0.954 3.567 1.00 87.56 160 ASN A C 1
ATOM 1226 O O . ASN A 1 160 ? 12.951 1.008 3.461 1.00 87.56 160 ASN A O 1
ATOM 1230 N N . SER A 1 161 ? 10.977 2.037 3.472 1.00 91.06 161 SER A N 1
ATOM 1231 C CA . SER A 1 161 ? 11.506 3.350 3.093 1.00 91.06 161 SER A CA 1
ATOM 1232 C C . SER A 1 161 ? 11.199 4.374 4.176 1.00 91.06 161 SER A C 1
ATOM 1234 O O . SER A 1 161 ? 10.154 4.288 4.825 1.00 91.06 161 SER A O 1
ATOM 1236 N N . THR A 1 162 ? 12.079 5.354 4.346 1.00 91.88 162 THR A N 1
ATOM 1237 C CA . THR A 1 162 ? 11.855 6.478 5.259 1.00 91.88 162 THR A CA 1
ATOM 1238 C C . THR A 1 162 ? 11.508 7.724 4.458 1.00 91.88 162 THR A C 1
ATOM 1240 O O . THR A 1 162 ? 12.247 8.118 3.561 1.00 91.88 162 THR A O 1
ATOM 1243 N N . ILE A 1 163 ? 10.408 8.393 4.793 1.00 89.38 163 ILE A N 1
ATOM 1244 C CA . ILE A 1 163 ? 10.047 9.694 4.223 1.00 89.38 163 ILE A CA 1
ATOM 1245 C C . ILE A 1 163 ? 10.026 10.707 5.354 1.00 89.38 163 ILE A C 1
ATOM 1247 O O . ILE A 1 163 ? 9.053 10.835 6.097 1.00 89.38 163 ILE A O 1
ATOM 1251 N N . ASN A 1 164 ? 11.103 11.461 5.474 1.00 88.44 164 ASN A N 1
ATOM 1252 C CA . ASN A 1 164 ? 11.198 12.542 6.432 1.00 88.44 164 ASN A CA 1
ATOM 1253 C C . ASN A 1 164 ? 10.710 13.847 5.815 1.00 88.44 164 ASN A C 1
ATOM 1255 O O . ASN A 1 164 ? 11.545 14.673 5.483 1.00 88.44 164 ASN A O 1
ATOM 1259 N N . ASN A 1 165 ? 9.397 14.027 5.651 1.00 82.12 165 ASN A N 1
ATOM 1260 C CA . ASN A 1 165 ? 8.814 15.249 5.101 1.00 82.12 165 ASN A CA 1
ATOM 1261 C C . ASN A 1 165 ? 8.776 16.381 6.140 1.00 82.12 165 ASN A C 1
ATOM 1263 O O . ASN A 1 165 ? 7.966 16.349 7.067 1.00 82.12 165 ASN A O 1
ATOM 1267 N N . GLN A 1 166 ? 9.622 17.398 5.980 1.00 79.81 166 GLN A N 1
ATOM 1268 C CA . GLN A 1 166 ? 9.602 18.603 6.821 1.00 79.81 166 GLN A CA 1
ATOM 1269 C C . GLN A 1 166 ? 8.729 19.715 6.222 1.00 79.81 166 GLN A C 1
ATOM 1271 O O . GLN A 1 166 ? 8.420 20.688 6.914 1.00 79.81 166 GLN A O 1
ATOM 1276 N N . GLY A 1 167 ? 8.316 19.564 4.962 1.00 73.75 167 GLY A N 1
ATOM 1277 C CA . GLY A 1 167 ? 7.423 20.485 4.283 1.00 73.75 167 GLY A CA 1
ATOM 1278 C C . GLY A 1 167 ? 6.010 20.507 4.871 1.00 73.75 167 GLY A C 1
ATOM 1279 O O . GLY A 1 167 ? 5.613 19.614 5.624 1.00 73.75 167 GLY A O 1
ATOM 1280 N N . PRO A 1 168 ? 5.222 21.542 4.539 1.00 68.75 168 PRO A N 1
ATOM 1281 C CA . PRO A 1 168 ? 3.859 21.689 5.039 1.00 68.75 168 PRO A CA 1
ATOM 1282 C C . PRO A 1 168 ? 2.893 20.647 4.466 1.00 68.75 168 PRO A C 1
ATOM 1284 O O . PRO A 1 168 ? 1.859 20.409 5.086 1.00 68.75 168 PRO A O 1
ATOM 1287 N N . ASP A 1 169 ? 3.232 20.033 3.327 1.00 69.75 169 ASP A N 1
ATOM 1288 C CA . ASP A 1 169 ? 2.330 19.192 2.550 1.00 69.75 169 ASP A CA 1
ATOM 1289 C C . ASP A 1 169 ? 3.010 17.898 2.080 1.00 69.75 169 ASP A C 1
ATOM 1291 O O . ASP A 1 169 ? 4.177 17.866 1.685 1.00 69.75 169 ASP A O 1
ATOM 1295 N N . PHE A 1 170 ? 2.249 16.809 2.133 1.00 72.88 170 PHE A N 1
ATOM 1296 C CA . PHE A 1 170 ? 2.557 15.528 1.505 1.00 72.88 170 PHE A CA 1
ATOM 1297 C C . PHE A 1 170 ? 1.373 15.218 0.603 1.00 72.88 170 PHE A C 1
ATOM 1299 O O . PHE A 1 170 ? 0.244 15.111 1.092 1.00 72.88 170 PHE A O 1
ATOM 1306 N N . VAL A 1 171 ? 1.608 15.092 -0.695 1.00 72.50 171 VAL A N 1
ATOM 1307 C CA . VAL A 1 171 ? 0.527 15.053 -1.677 1.00 72.50 171 VAL A CA 1
ATOM 1308 C C . VAL A 1 171 ? 0.604 13.767 -2.472 1.00 72.50 171 VAL A C 1
ATOM 1310 O O . VAL A 1 171 ? 1.654 13.365 -2.973 1.00 72.50 171 VAL A O 1
ATOM 1313 N N . PHE A 1 172 ? -0.548 13.122 -2.613 1.00 72.00 172 PHE A N 1
ATOM 1314 C CA . PHE A 1 172 ? -0.723 12.118 -3.646 1.00 72.00 172 PHE A CA 1
ATOM 1315 C C . PHE A 1 172 ? -1.174 12.851 -4.906 1.00 72.00 172 PHE A C 1
ATOM 1317 O O . PHE A 1 172 ? -2.336 13.241 -5.021 1.00 72.00 172 PHE A O 1
ATOM 1324 N N . ASN A 1 173 ? -0.223 13.151 -5.792 1.00 66.50 173 ASN A N 1
ATOM 1325 C CA . ASN A 1 173 ? -0.473 14.010 -6.943 1.00 66.50 173 ASN A CA 1
ATOM 1326 C C . ASN A 1 173 ? -0.974 13.168 -8.115 1.00 66.50 173 ASN A C 1
ATOM 1328 O O . ASN A 1 173 ? -0.207 12.449 -8.758 1.00 66.50 173 ASN A O 1
ATOM 1332 N N . ASP A 1 174 ? -2.263 13.279 -8.400 1.00 63.00 174 ASP A N 1
ATOM 1333 C CA . ASP A 1 174 ? -2.840 12.722 -9.609 1.00 63.00 174 ASP A CA 1
ATOM 1334 C C . ASP A 1 174 ? -3.122 13.845 -10.606 1.00 63.00 174 ASP A C 1
ATOM 1336 O O . ASP A 1 174 ? -4.218 14.396 -10.687 1.00 63.00 174 ASP A O 1
ATOM 1340 N N . ASN A 1 175 ? -2.100 14.217 -11.375 1.00 59.56 175 ASN A N 1
ATOM 1341 C CA . ASN A 1 175 ? -2.234 15.203 -12.445 1.00 59.56 175 ASN A CA 1
ATOM 1342 C C . ASN A 1 175 ? -2.753 14.519 -13.721 1.00 59.56 175 ASN A C 1
ATOM 1344 O O . ASN A 1 175 ? -2.152 14.599 -14.801 1.00 59.56 175 ASN A O 1
ATOM 1348 N N . MET A 1 176 ? -3.861 13.789 -13.597 1.00 56.38 176 MET A N 1
ATOM 1349 C CA . MET A 1 176 ? -4.577 13.233 -14.733 1.00 56.38 176 MET A CA 1
ATOM 1350 C C . MET A 1 176 ? -5.479 14.318 -15.327 1.00 56.38 176 MET A C 1
ATOM 1352 O O . MET A 1 176 ? -6.523 14.660 -14.791 1.00 56.38 176 MET A O 1
ATOM 1356 N N . ASN A 1 177 ? -5.053 14.887 -16.461 1.00 56.84 177 ASN A N 1
ATOM 1357 C CA . ASN A 1 177 ? -5.903 15.773 -17.260 1.00 56.84 177 ASN A CA 1
ATOM 1358 C C . ASN A 1 177 ? -7.258 15.086 -17.531 1.00 56.84 177 ASN A C 1
ATOM 1360 O O . ASN A 1 177 ? -7.263 13.956 -18.025 1.00 56.84 177 ASN A O 1
ATOM 1364 N N . GLU A 1 178 ? -8.353 15.811 -17.264 1.00 55.41 178 GLU A N 1
ATOM 1365 C CA . GLU A 1 178 ? -9.792 15.445 -17.180 1.00 55.41 178 GLU A CA 1
ATOM 1366 C C . GLU A 1 178 ? -10.418 14.654 -18.359 1.00 55.41 178 GLU A C 1
ATOM 1368 O O . GLU A 1 178 ? -11.633 14.527 -18.455 1.00 55.41 178 GLU A O 1
ATOM 1373 N N . LEU A 1 179 ? -9.642 14.153 -19.318 1.00 53.53 179 LEU A N 1
ATOM 1374 C CA . LEU A 1 179 ? -10.153 13.730 -20.627 1.00 53.53 179 LEU A CA 1
ATOM 1375 C C . LEU A 1 179 ? -10.219 12.207 -20.859 1.00 53.53 179 LEU A C 1
ATOM 1377 O O . LEU A 1 179 ? -10.345 11.800 -22.013 1.00 53.53 179 LEU A O 1
ATOM 1381 N N . TRP A 1 180 ? -10.081 11.347 -19.840 1.00 57.22 180 TRP A N 1
ATOM 1382 C CA . TRP A 1 180 ? -9.846 9.913 -20.090 1.00 57.22 180 TRP A CA 1
ATOM 1383 C C . TRP A 1 180 ? -10.515 8.972 -19.077 1.00 57.22 180 TRP A C 1
ATOM 1385 O O . TRP A 1 180 ? -9.868 8.524 -18.136 1.00 57.22 180 TRP A O 1
ATOM 1395 N N . GLU A 1 181 ? -11.762 8.597 -19.366 1.00 55.03 181 GLU A N 1
ATOM 1396 C CA . GLU A 1 181 ? -12.574 7.642 -18.600 1.00 55.03 181 GLU A CA 1
ATOM 1397 C C . GLU A 1 181 ? -11.879 6.261 -18.459 1.00 55.03 181 GLU A C 1
ATOM 1399 O O . GLU A 1 181 ? -11.477 5.651 -19.458 1.00 55.03 181 GLU A O 1
ATOM 1404 N N . ASN A 1 182 ? -11.831 5.722 -17.231 1.00 54.34 182 ASN A N 1
ATOM 1405 C CA . ASN A 1 182 ? -11.301 4.401 -16.817 1.00 54.34 182 ASN A CA 1
ATOM 1406 C C . ASN A 1 182 ? -9.781 4.306 -16.584 1.00 54.34 182 ASN A C 1
ATOM 1408 O O . ASN A 1 182 ? -9.081 3.564 -17.283 1.00 54.34 182 ASN A O 1
ATOM 1412 N N . LYS A 1 183 ? -9.260 4.979 -15.553 1.00 63.53 183 LYS A N 1
ATOM 1413 C CA . LYS A 1 183 ? -7.882 4.755 -15.088 1.00 63.53 183 LYS A CA 1
ATOM 1414 C C . LYS A 1 183 ? -7.851 4.313 -13.630 1.00 63.53 183 LYS A C 1
ATOM 1416 O O . LYS A 1 183 ? -8.508 4.898 -12.775 1.00 63.53 183 LYS A O 1
ATOM 1421 N N . GLN A 1 184 ? -7.074 3.265 -13.375 1.00 65.88 184 GLN A N 1
ATOM 1422 C CA . GLN A 1 184 ? -6.742 2.799 -12.034 1.00 65.88 184 GLN A CA 1
ATOM 1423 C C . GLN A 1 184 ? -5.288 3.165 -11.747 1.00 65.88 184 GLN A C 1
ATOM 1425 O O . GLN A 1 184 ? -4.391 2.828 -12.525 1.00 65.88 184 GLN A O 1
ATOM 1430 N N . PHE A 1 185 ? -5.071 3.865 -10.638 1.00 72.75 185 PHE A N 1
ATOM 1431 C CA . PHE A 1 185 ? -3.744 4.184 -10.132 1.00 72.75 185 PHE A CA 1
ATOM 1432 C C . PHE A 1 185 ? -3.647 3.690 -8.691 1.00 72.75 185 PHE A C 1
ATOM 1434 O O . PHE A 1 185 ? -4.336 4.188 -7.798 1.00 72.75 185 PHE A O 1
ATOM 1441 N N . GLY A 1 186 ? -2.837 2.655 -8.486 1.00 76.00 186 GLY A N 1
ATOM 1442 C CA . GLY A 1 186 ? -2.616 2.063 -7.176 1.00 76.00 186 GLY A CA 1
ATOM 1443 C C . GLY A 1 186 ? -1.335 2.597 -6.553 1.00 76.00 186 GLY A C 1
ATOM 1444 O O . GLY A 1 186 ? -0.272 2.537 -7.169 1.00 76.00 186 GLY A O 1
ATOM 1445 N N . ILE A 1 187 ? -1.410 3.070 -5.311 1.00 80.38 187 ILE A N 1
ATOM 1446 C CA . ILE A 1 187 ? -0.227 3.339 -4.490 1.00 80.38 187 ILE A CA 1
ATOM 1447 C C . ILE A 1 187 ? -0.213 2.342 -3.340 1.00 80.38 187 ILE A C 1
ATOM 1449 O O . ILE A 1 187 ? -1.162 2.251 -2.566 1.00 80.38 187 ILE A O 1
ATOM 1453 N N . PHE A 1 188 ? 0.884 1.613 -3.198 1.00 81.00 188 PHE A N 1
ATOM 1454 C CA . PHE A 1 188 ? 1.062 0.580 -2.190 1.00 81.00 188 PHE A CA 1
ATOM 1455 C C . PHE A 1 188 ? 2.276 0.927 -1.335 1.00 81.00 188 PHE A C 1
ATOM 1457 O O . PHE A 1 188 ? 3.408 0.885 -1.807 1.00 81.00 188 PHE A O 1
ATOM 1464 N N . LEU A 1 189 ? 2.036 1.268 -0.077 1.00 84.81 189 LEU A N 1
ATOM 1465 C CA . LEU A 1 189 ? 3.040 1.633 0.912 1.00 84.81 189 LEU A CA 1
ATOM 1466 C C . LEU A 1 189 ? 3.166 0.481 1.914 1.00 84.81 189 LEU A C 1
ATOM 1468 O O . LEU A 1 189 ? 2.177 0.108 2.545 1.00 84.81 189 LEU A O 1
ATOM 1472 N N . ASP A 1 190 ? 4.360 -0.087 2.061 1.00 82.06 190 ASP A N 1
ATOM 1473 C CA . ASP A 1 190 ? 4.625 -1.190 2.988 1.00 82.06 190 ASP A CA 1
ATOM 1474 C C . ASP A 1 190 ? 5.889 -0.943 3.813 1.00 82.06 190 ASP A C 1
ATOM 1476 O O . ASP A 1 190 ? 6.975 -0.746 3.268 1.00 82.06 190 ASP A O 1
ATOM 1480 N N . ASN A 1 191 ? 5.753 -0.975 5.138 1.00 84.00 191 ASN A N 1
ATOM 1481 C CA . ASN A 1 191 ? 6.841 -0.712 6.075 1.00 84.00 191 ASN A CA 1
ATOM 1482 C C . ASN A 1 191 ? 7.505 0.651 5.796 1.00 84.00 191 ASN A C 1
ATOM 1484 O O . ASN A 1 191 ? 8.699 0.735 5.501 1.00 84.00 191 ASN A O 1
ATOM 1488 N N . ILE A 1 192 ? 6.684 1.706 5.799 1.00 89.00 192 ILE A N 1
ATOM 1489 C CA . ILE A 1 192 ? 7.117 3.087 5.544 1.00 89.00 192 ILE A CA 1
ATOM 1490 C C . ILE A 1 192 ? 7.119 3.868 6.848 1.00 89.00 192 ILE A C 1
ATOM 1492 O O . ILE A 1 192 ? 6.087 3.952 7.516 1.00 89.00 192 ILE A O 1
ATOM 1496 N N . GLU A 1 193 ? 8.254 4.475 7.173 1.00 91.62 193 GLU A N 1
ATOM 1497 C CA . GLU A 1 193 ? 8.364 5.405 8.291 1.00 91.62 193 GLU A CA 1
ATOM 1498 C C . GLU A 1 193 ? 8.271 6.839 7.772 1.00 91.62 193 GLU A C 1
ATOM 1500 O O . GLU A 1 193 ? 9.134 7.315 7.037 1.00 91.62 193 GLU A O 1
ATOM 1505 N N . PHE A 1 194 ? 7.220 7.546 8.169 1.00 89.12 194 PHE A N 1
ATOM 1506 C CA . PHE A 1 194 ? 7.069 8.969 7.919 1.00 89.12 194 PHE A CA 1
ATOM 1507 C C . PHE A 1 194 ? 7.558 9.752 9.139 1.00 89.12 194 PHE A C 1
ATOM 1509 O O . PHE A 1 194 ? 7.117 9.516 10.267 1.00 89.12 194 PHE A O 1
ATOM 1516 N N . THR A 1 195 ? 8.429 10.731 8.934 1.00 86.50 195 THR A N 1
ATOM 1517 C CA . THR A 1 195 ? 8.833 11.670 9.990 1.00 86.50 195 THR A CA 1
ATOM 1518 C C . THR A 1 195 ? 8.514 13.101 9.572 1.00 86.50 195 THR A C 1
ATOM 1520 O O . THR A 1 195 ? 8.608 13.444 8.397 1.00 86.50 195 THR A O 1
ATOM 1523 N N . GLY A 1 196 ? 8.069 13.922 10.529 1.00 81.06 196 GLY A N 1
ATOM 1524 C CA . GLY A 1 196 ? 7.665 15.306 10.275 1.00 81.06 196 GLY A CA 1
ATOM 1525 C C . GLY A 1 196 ? 6.171 15.451 9.974 1.00 81.06 196 GLY A C 1
ATOM 1526 O O . GLY A 1 196 ? 5.320 15.035 10.766 1.00 81.06 196 GLY A O 1
ATOM 1527 N N . TYR A 1 197 ? 5.823 16.110 8.870 1.00 71.25 197 TYR A N 1
ATOM 1528 C CA . TYR A 1 197 ? 4.434 16.347 8.494 1.00 71.25 197 TYR A CA 1
ATOM 1529 C C . TYR A 1 197 ? 3.866 15.166 7.701 1.00 71.25 197 TYR A C 1
ATOM 1531 O O . TYR A 1 197 ? 4.099 15.006 6.504 1.00 71.25 197 TYR A O 1
ATOM 1539 N N . PHE A 1 198 ? 3.056 14.353 8.377 1.00 66.69 198 PHE A N 1
ATOM 1540 C CA . PHE A 1 198 ? 2.136 13.440 7.706 1.00 66.69 198 PHE A CA 1
ATOM 1541 C C . PHE A 1 198 ? 0.906 14.221 7.218 1.00 66.69 198 PHE A C 1
ATOM 1543 O O . PHE A 1 198 ? 0.438 15.099 7.960 1.00 66.69 198 PHE A O 1
ATOM 1550 N N . PRO A 1 199 ? 0.354 13.938 6.019 1.00 56.94 199 PRO A N 1
ATOM 1551 C CA . PRO A 1 199 ? -0.809 14.663 5.539 1.00 56.94 199 PRO A CA 1
ATOM 1552 C C . PRO A 1 199 ? -1.956 14.456 6.525 1.00 56.94 199 PRO A C 1
ATOM 1554 O O . PRO A 1 199 ? -2.427 13.338 6.743 1.00 56.94 199 PRO A O 1
ATOM 1557 N N . LYS A 1 200 ? -2.418 15.554 7.131 1.00 54.03 200 LYS A N 1
ATOM 1558 C CA . LYS A 1 200 ? -3.687 15.574 7.857 1.00 54.03 200 LYS A CA 1
ATOM 1559 C C . LYS A 1 200 ? -4.791 15.391 6.823 1.00 54.03 200 LYS A C 1
ATOM 1561 O O . LYS A 1 200 ? -5.274 16.363 6.266 1.00 54.03 200 LYS A O 1
ATOM 1566 N N . THR A 1 201 ? -5.113 14.132 6.541 1.00 44.47 201 THR A N 1
ATOM 1567 C CA . THR A 1 201 ? -6.259 13.668 5.754 1.00 44.47 201 THR A CA 1
ATOM 1568 C C . THR A 1 201 ? -6.465 14.374 4.407 1.00 44.47 201 THR A C 1
ATOM 1570 O O . THR A 1 201 ? -7.112 15.411 4.329 1.00 44.47 201 THR A O 1
ATOM 1573 N N . GLY A 1 202 ? -6.049 13.720 3.322 1.00 45.34 202 GLY A N 1
ATOM 1574 C CA . GLY A 1 202 ? -6.827 13.772 2.079 1.00 45.34 202 GLY A CA 1
ATOM 1575 C C . GLY A 1 202 ? -6.585 14.940 1.128 1.00 45.34 202 GLY A C 1
ATOM 1576 O O . GLY A 1 202 ? -7.479 15.245 0.342 1.00 45.34 202 GLY A O 1
ATOM 1577 N N . TYR A 1 203 ? -5.400 15.548 1.112 1.00 41.47 203 TYR A N 1
ATOM 1578 C CA . TYR A 1 203 ? -5.015 16.359 -0.045 1.00 41.47 203 TYR A CA 1
ATOM 1579 C C . TYR A 1 203 ? -4.577 15.428 -1.196 1.00 41.47 203 TYR A C 1
ATOM 1581 O O . TYR A 1 203 ? -3.393 15.206 -1.437 1.00 41.47 203 TYR A O 1
ATOM 1589 N N . MET A 1 204 ? -5.554 14.799 -1.860 1.00 45.31 204 MET A N 1
ATOM 1590 C CA . MET A 1 204 ? -5.400 14.421 -3.267 1.00 45.31 204 MET A CA 1
ATOM 1591 C C . MET A 1 204 ? -5.837 15.648 -4.060 1.00 45.31 204 MET A C 1
ATOM 1593 O O . MET A 1 204 ? -7.032 15.927 -4.178 1.00 45.31 204 MET A O 1
ATOM 1597 N N . GLU A 1 205 ? -4.877 16.455 -4.499 1.00 36.47 205 GLU A N 1
ATOM 1598 C CA . GLU A 1 205 ? -5.156 17.643 -5.298 1.00 36.47 205 GLU A CA 1
ATOM 1599 C C . GLU A 1 205 ? -5.542 17.196 -6.715 1.00 36.47 205 GLU A C 1
ATOM 1601 O O . GLU A 1 205 ? -4.708 17.049 -7.600 1.00 36.47 205 GLU A O 1
ATOM 1606 N N . GLY A 1 206 ? -6.828 16.901 -6.900 1.00 35.62 206 GLY A N 1
ATOM 1607 C CA . GLY A 1 206 ? -7.425 16.587 -8.189 1.00 35.62 206 GLY A CA 1
ATOM 1608 C C . GLY A 1 206 ? -8.820 17.192 -8.257 1.00 35.62 206 GLY A C 1
ATOM 1609 O O . GLY A 1 206 ? -9.685 16.888 -7.433 1.00 35.62 206 GLY A O 1
ATOM 1610 N N . ASN A 1 207 ? -9.047 18.063 -9.238 1.00 32.09 207 ASN A N 1
ATOM 1611 C CA . ASN A 1 207 ? -10.372 18.526 -9.648 1.00 32.09 207 ASN A CA 1
ATOM 1612 C C . ASN A 1 207 ? -11.159 17.367 -10.288 1.00 32.09 207 ASN A C 1
ATOM 1614 O O . ASN A 1 207 ? -11.508 17.431 -11.459 1.00 32.09 207 ASN A O 1
ATOM 1618 N N . ALA A 1 208 ? -11.426 16.288 -9.556 1.00 33.38 208 ALA A N 1
ATOM 1619 C CA . ALA A 1 208 ? -12.311 15.241 -10.042 1.00 33.38 208 ALA A CA 1
ATOM 1620 C C . ALA A 1 208 ? -13.760 15.631 -9.692 1.00 33.38 208 ALA A C 1
ATOM 1622 O O . ALA A 1 208 ? -14.105 15.687 -8.504 1.00 33.38 208 ALA A O 1
ATOM 1623 N N . PRO A 1 209 ? -14.624 15.949 -10.674 1.00 31.33 209 PRO A N 1
ATOM 1624 C CA . PRO A 1 209 ? -16.051 16.054 -10.422 1.00 31.33 209 PRO A CA 1
ATOM 1625 C C . PRO A 1 209 ? -16.571 14.696 -9.934 1.00 31.33 209 PRO A C 1
ATOM 1627 O O . PRO A 1 209 ? -16.325 13.653 -10.534 1.00 31.33 209 PRO A O 1
ATOM 1630 N N . GLN A 1 210 ? -17.275 14.729 -8.806 1.00 38.88 210 GLN A N 1
ATOM 1631 C CA . GLN A 1 210 ? -17.915 13.580 -8.179 1.00 38.88 210 GLN A CA 1
ATOM 1632 C C . GLN A 1 210 ? -18.841 12.802 -9.137 1.00 38.88 210 GLN A C 1
ATOM 1634 O O . GLN A 1 210 ? -19.534 13.370 -9.980 1.00 38.88 210 GLN A O 1
ATOM 1639 N N . GLU A 1 211 ? -18.913 11.494 -8.879 1.00 36.34 211 GLU A N 1
ATOM 1640 C CA . GLU A 1 211 ? -20.031 10.581 -9.173 1.00 36.34 211 GLU A CA 1
ATOM 1641 C C . GLU A 1 211 ? -20.284 10.105 -10.607 1.00 36.34 211 GLU A C 1
ATOM 1643 O O . GLU A 1 211 ? -21.133 9.228 -10.791 1.00 36.34 211 GLU A O 1
ATOM 1648 N N . GLN A 1 212 ? -19.539 10.544 -11.618 1.00 34.75 212 GLN A N 1
ATOM 1649 C CA . GLN A 1 212 ? -19.676 9.952 -12.953 1.00 34.75 212 GLN A CA 1
ATOM 1650 C C . GLN A 1 212 ? -18.413 9.180 -13.349 1.00 34.75 212 GLN A C 1
ATOM 1652 O O . GLN A 1 212 ? -17.403 9.750 -13.728 1.00 34.75 212 GLN A O 1
ATOM 1657 N N . SER A 1 213 ? -18.523 7.850 -13.281 1.00 37.59 213 SER A N 1
ATOM 1658 C CA . SER A 1 213 ? -17.637 6.838 -13.884 1.00 37.59 213 SER A CA 1
ATOM 1659 C C . SER A 1 213 ? -16.274 6.540 -13.223 1.00 37.59 213 SER A C 1
ATOM 1661 O O . SER A 1 213 ? -15.228 6.903 -13.727 1.00 37.59 213 SER A O 1
ATOM 1663 N N . GLY A 1 214 ? -16.278 5.729 -12.157 1.00 43.53 214 GLY A N 1
ATOM 1664 C CA . GLY A 1 214 ? -15.319 4.615 -11.994 1.00 43.53 214 GLY A CA 1
ATOM 1665 C C . GLY A 1 214 ? -13.816 4.889 -11.798 1.00 43.53 214 GLY A C 1
ATOM 1666 O O . GLY A 1 214 ? -13.044 3.933 -11.851 1.00 43.53 214 GLY A O 1
ATOM 1667 N N . GLU A 1 215 ? -13.382 6.128 -11.576 1.00 52.03 215 GLU A N 1
ATOM 1668 C CA . GLU A 1 215 ? -11.968 6.480 -11.378 1.00 52.03 215 GLU A CA 1
ATOM 1669 C C . GLU A 1 215 ? -11.573 6.381 -9.897 1.00 52.03 215 GLU A C 1
ATOM 1671 O O . GLU A 1 215 ? -12.089 7.110 -9.051 1.00 52.03 215 GLU A O 1
ATOM 1676 N N . TYR A 1 216 ? -10.658 5.462 -9.570 1.00 58.81 216 TYR A N 1
ATOM 1677 C CA . TYR A 1 216 ? -10.178 5.262 -8.201 1.00 58.81 216 TYR A CA 1
ATOM 1678 C C . TYR A 1 216 ? -8.648 5.294 -8.169 1.00 58.81 216 TYR A C 1
ATOM 1680 O O . TYR A 1 216 ? -7.984 4.340 -8.587 1.00 58.81 216 TYR A O 1
ATOM 1688 N N . VAL A 1 217 ? -8.090 6.379 -7.623 1.00 63.56 217 VAL A N 1
ATOM 1689 C CA . VAL A 1 217 ? -6.778 6.320 -6.971 1.00 63.56 217 VAL A CA 1
ATOM 1690 C C . VAL A 1 217 ? -6.992 5.627 -5.635 1.00 63.56 217 VAL A C 1
ATOM 1692 O O . VAL A 1 217 ? -7.791 6.091 -4.820 1.00 63.56 217 VAL A O 1
ATOM 1695 N N . TYR A 1 218 ? -6.300 4.518 -5.399 1.00 69.44 218 TYR A N 1
ATOM 1696 C CA . TYR A 1 218 ? -6.365 3.829 -4.115 1.00 69.44 218 TYR A CA 1
ATOM 1697 C C . TYR A 1 218 ? -4.975 3.769 -3.492 1.00 69.44 218 TYR A C 1
ATOM 1699 O O . TYR A 1 218 ? -4.019 3.274 -4.086 1.00 69.44 218 TYR A O 1
ATOM 1707 N N . VAL A 1 219 ? -4.872 4.292 -2.271 1.00 75.31 219 VAL A N 1
ATOM 1708 C CA . VAL A 1 219 ? -3.660 4.213 -1.458 1.00 75.31 219 VAL A CA 1
ATOM 1709 C C . VAL A 1 219 ? -3.851 3.093 -0.446 1.00 75.31 219 VAL A C 1
ATOM 1711 O O . VAL A 1 219 ? -4.811 3.100 0.320 1.00 75.31 219 VAL A O 1
ATOM 1714 N N . ARG A 1 220 ? -2.935 2.128 -0.436 1.00 77.19 220 ARG A N 1
ATOM 1715 C CA . ARG A 1 220 ? -2.887 1.043 0.545 1.00 77.19 220 ARG A CA 1
ATOM 1716 C C . ARG A 1 220 ? -1.666 1.236 1.421 1.00 77.19 220 ARG A C 1
ATOM 1718 O O . ARG A 1 220 ? -0.562 1.368 0.904 1.00 77.19 220 ARG A O 1
ATOM 1725 N N . MET A 1 221 ? -1.867 1.234 2.733 1.00 80.38 221 MET A N 1
ATOM 1726 C CA . MET A 1 221 ? -0.797 1.367 3.722 1.00 80.38 221 MET A CA 1
ATOM 1727 C C . MET A 1 221 ? -0.729 0.117 4.598 1.00 80.38 221 MET A C 1
ATOM 1729 O O . MET A 1 221 ? -1.753 -0.322 5.130 1.00 80.38 221 MET A O 1
ATOM 1733 N N . ARG A 1 222 ? 0.482 -0.424 4.762 1.00 74.06 222 ARG A N 1
ATOM 1734 C CA . ARG A 1 222 ? 0.810 -1.570 5.613 1.00 74.06 222 ARG A CA 1
ATOM 1735 C C . ARG A 1 222 ? 2.018 -1.254 6.475 1.00 74.06 222 ARG A C 1
ATOM 1737 O O . ARG A 1 222 ? 3.035 -0.813 5.950 1.00 74.06 222 ARG A O 1
ATOM 1744 N N . ASN A 1 223 ? 1.950 -1.581 7.767 1.00 80.19 223 ASN A N 1
ATOM 1745 C CA . ASN A 1 223 ? 3.074 -1.410 8.694 1.00 80.19 223 ASN A CA 1
ATOM 1746 C C . ASN A 1 223 ? 3.695 -0.003 8.613 1.00 80.19 223 ASN A C 1
ATOM 1748 O O . ASN A 1 223 ? 4.897 0.158 8.800 1.00 80.19 223 ASN A O 1
ATOM 1752 N N . CYS A 1 224 ? 2.896 1.006 8.263 1.00 85.81 224 CYS A N 1
ATOM 1753 C CA . CYS A 1 224 ? 3.373 2.369 8.163 1.00 85.81 224 CYS A CA 1
ATOM 1754 C C . CYS A 1 224 ? 3.245 3.039 9.523 1.00 85.81 224 CYS A C 1
ATOM 1756 O O . CYS A 1 224 ? 2.269 2.821 10.252 1.00 85.81 224 CYS A O 1
ATOM 1758 N N . THR A 1 225 ? 4.217 3.882 9.835 1.00 89.62 225 THR A N 1
ATOM 1759 C CA . THR A 1 225 ? 4.209 4.724 11.026 1.00 89.62 225 THR A CA 1
ATOM 1760 C C . THR A 1 225 ? 4.438 6.167 10.622 1.00 89.62 225 THR A C 1
ATOM 1762 O O . THR A 1 225 ? 5.158 6.442 9.670 1.00 89.62 225 THR A O 1
ATOM 1765 N N . ALA A 1 226 ? 3.826 7.109 11.329 1.00 87.56 226 ALA A N 1
ATOM 1766 C CA . ALA A 1 226 ? 4.111 8.526 11.160 1.00 87.56 226 ALA A CA 1
ATOM 1767 C C . ALA A 1 226 ? 4.391 9.168 12.507 1.00 87.56 226 ALA A C 1
ATOM 1769 O O . ALA A 1 226 ? 3.529 9.140 13.377 1.00 87.56 226 ALA A O 1
ATOM 1770 N N . THR A 1 227 ? 5.556 9.784 12.684 1.00 87.12 227 THR A N 1
ATOM 1771 C CA . THR A 1 227 ? 5.880 10.490 13.928 1.00 87.12 227 THR A CA 1
ATOM 1772 C C . THR A 1 227 ? 5.858 11.998 13.720 1.00 87.12 227 THR A C 1
ATOM 1774 O O . THR A 1 227 ? 6.621 12.536 12.914 1.00 87.12 227 THR A O 1
ATOM 1777 N N . LYS A 1 228 ? 5.012 12.682 14.498 1.00 79.25 228 LYS A N 1
ATOM 1778 C CA . LYS A 1 228 ? 4.883 14.140 14.515 1.00 79.25 228 LYS A CA 1
ATOM 1779 C C . LYS A 1 228 ? 4.766 14.656 15.943 1.00 79.25 228 LYS A C 1
ATOM 1781 O O . LYS A 1 228 ? 3.950 14.161 16.714 1.00 79.25 228 LYS A O 1
ATOM 1786 N N . ASP A 1 229 ? 5.568 15.661 16.289 1.00 82.62 229 ASP A N 1
ATOM 1787 C CA . ASP A 1 229 ? 5.531 16.329 17.600 1.00 82.62 229 ASP A CA 1
ATOM 1788 C C . ASP A 1 229 ? 5.600 15.341 18.790 1.00 82.62 229 ASP A C 1
ATOM 1790 O O . ASP A 1 229 ? 4.969 15.532 19.827 1.00 82.62 229 ASP A O 1
ATOM 1794 N N . GLY A 1 230 ? 6.351 14.243 18.626 1.00 83.75 230 GLY A N 1
ATOM 1795 C CA . GLY A 1 230 ? 6.498 13.174 19.623 1.00 83.75 230 GLY A CA 1
ATOM 1796 C C . GLY A 1 230 ? 5.349 12.157 19.680 1.00 83.75 230 GLY A C 1
ATOM 1797 O O . GLY A 1 230 ? 5.431 11.209 20.456 1.00 83.75 230 GLY A O 1
ATOM 1798 N N . THR A 1 231 ? 4.307 12.319 18.861 1.00 81.69 231 THR A N 1
ATOM 1799 C CA . THR A 1 231 ? 3.206 11.355 18.721 1.00 81.69 231 THR A CA 1
ATOM 1800 C C . THR A 1 231 ? 3.432 10.480 17.494 1.00 81.69 231 THR A C 1
ATOM 1802 O O . THR A 1 231 ? 3.621 10.999 16.394 1.00 81.69 231 THR A O 1
ATOM 1805 N N . THR A 1 232 ? 3.389 9.161 17.674 1.00 88.12 232 THR A N 1
ATOM 1806 C CA . THR A 1 232 ? 3.456 8.190 16.576 1.00 88.12 232 THR A CA 1
ATOM 1807 C C . THR A 1 232 ? 2.055 7.713 16.218 1.00 88.12 232 THR A C 1
ATOM 1809 O O . THR A 1 232 ? 1.296 7.290 17.087 1.00 88.12 232 THR A O 1
ATOM 1812 N N . LEU A 1 233 ? 1.731 7.792 14.933 1.00 86.50 233 LEU A N 1
ATOM 1813 C CA . LEU A 1 233 ? 0.524 7.278 14.309 1.00 86.50 233 LEU A CA 1
ATOM 1814 C C . LEU A 1 233 ? 0.845 5.996 13.533 1.00 86.50 233 LEU A C 1
ATOM 1816 O O . LEU A 1 233 ? 1.972 5.828 13.069 1.00 86.50 233 LEU A O 1
ATOM 1820 N N . TYR A 1 234 ? -0.145 5.129 13.342 1.00 86.75 234 TYR A N 1
ATOM 1821 C CA . TYR A 1 234 ? 0.005 3.815 12.717 1.00 86.75 234 TYR A CA 1
ATOM 1822 C C . TYR A 1 234 ? -1.019 3.586 11.600 1.00 86.75 234 TYR A C 1
ATOM 1824 O O . TYR A 1 234 ? -2.160 4.045 11.676 1.00 86.75 234 TYR A O 1
ATOM 1832 N N . SER A 1 235 ? -0.648 2.838 10.560 1.00 82.19 235 SER A N 1
ATOM 1833 C CA . SER A 1 235 ? -1.610 2.370 9.547 1.00 82.19 235 SER A CA 1
ATOM 1834 C C . SER A 1 235 ? -2.508 1.238 10.060 1.00 82.19 235 SER A C 1
ATOM 1836 O O . SER A 1 235 ? -3.537 0.934 9.460 1.00 82.19 235 SER A O 1
ATOM 1838 N N . GLU A 1 236 ? -2.100 0.586 11.145 1.00 85.69 236 GLU A N 1
ATOM 1839 C CA . GLU A 1 236 ? -2.802 -0.506 11.808 1.00 85.69 236 GLU A CA 1
ATOM 1840 C C . GLU A 1 236 ? -2.538 -0.432 13.310 1.00 85.69 236 GLU A C 1
ATOM 1842 O O . GLU A 1 236 ? -1.396 -0.266 13.735 1.00 85.69 236 GLU A O 1
ATOM 1847 N N . GLN A 1 237 ? -3.589 -0.573 14.111 1.00 88.56 237 GLN A N 1
ATOM 1848 C CA . GLN A 1 237 ? -3.485 -0.596 15.562 1.00 88.56 237 GLN A CA 1
ATOM 1849 C C . GLN A 1 237 ? -4.440 -1.638 16.135 1.00 88.56 237 GLN A C 1
ATOM 1851 O O . GLN A 1 237 ? -5.549 -1.819 15.637 1.00 88.56 237 GLN A O 1
ATOM 1856 N N . SER A 1 238 ? -4.011 -2.303 17.201 1.00 91.56 238 SER A N 1
ATOM 1857 C CA . SER A 1 238 ? -4.834 -3.224 17.978 1.00 91.56 238 SER A CA 1
ATOM 1858 C C . SER A 1 238 ? -4.651 -2.966 19.465 1.00 91.56 238 SER A C 1
ATOM 1860 O O . SER A 1 238 ? -3.567 -2.555 19.893 1.00 91.56 238 SER A O 1
ATOM 1862 N N . GLY A 1 239 ? -5.669 -3.255 20.266 1.00 93.25 239 GLY A N 1
ATOM 1863 C CA . GLY A 1 239 ? -5.579 -3.100 21.708 1.00 93.25 239 GLY A CA 1
ATOM 1864 C C . GLY A 1 239 ? -6.785 -3.633 22.464 1.00 93.25 239 GLY A C 1
ATOM 1865 O O . GLY A 1 239 ? -7.690 -4.251 21.908 1.00 93.25 239 GLY A O 1
ATOM 1866 N N . THR A 1 240 ? -6.765 -3.361 23.764 1.00 94.31 240 THR A N 1
ATOM 1867 C CA . THR A 1 240 ? -7.873 -3.601 24.687 1.00 94.31 240 THR A CA 1
ATOM 1868 C C . THR A 1 240 ? -8.338 -2.271 25.258 1.00 94.31 240 THR A C 1
ATOM 1870 O O . THR A 1 240 ? -7.504 -1.441 25.627 1.00 94.31 240 THR A O 1
ATOM 1873 N N . TYR A 1 241 ? -9.644 -2.080 25.377 1.00 95.62 241 TYR A N 1
ATOM 1874 C CA . TYR A 1 241 ? -10.248 -0.947 26.066 1.00 95.62 241 TYR A CA 1
ATOM 1875 C C . TYR A 1 241 ? -11.194 -1.455 27.150 1.00 95.62 241 TYR A C 1
ATOM 1877 O O . TYR A 1 241 ? -12.053 -2.284 26.866 1.00 95.62 241 TYR A O 1
ATOM 1885 N N . THR A 1 242 ? -11.046 -0.951 28.372 1.00 95.94 242 THR A N 1
ATOM 1886 C CA . THR A 1 242 ? -11.971 -1.226 29.475 1.00 95.94 242 THR A CA 1
ATOM 1887 C C . THR A 1 242 ? -12.789 0.031 29.721 1.00 95.94 242 THR A C 1
ATOM 1889 O O . THR A 1 242 ? -12.205 1.076 30.008 1.00 95.94 242 THR A O 1
ATOM 1892 N N . SER A 1 243 ? -14.115 -0.071 29.616 1.00 94.75 243 SER A N 1
ATOM 1893 C CA . SER A 1 243 ? -15.012 1.048 29.914 1.00 94.75 243 SER A CA 1
ATOM 1894 C C . SER A 1 243 ? -14.917 1.450 31.382 1.00 94.75 243 SER A C 1
ATOM 1896 O O . SER A 1 243 ? -14.683 0.606 32.255 1.00 94.75 243 SER A O 1
ATOM 1898 N N . ASP A 1 244 ? -15.170 2.720 31.671 1.00 93.06 244 ASP A N 1
ATOM 1899 C CA . ASP A 1 244 ? -15.169 3.240 33.035 1.00 93.06 244 ASP A CA 1
ATOM 1900 C C . ASP A 1 244 ? -16.501 3.908 33.415 1.00 93.06 244 ASP A C 1
ATOM 1902 O O . ASP A 1 244 ? -17.508 3.798 32.716 1.00 93.06 244 ASP A O 1
ATOM 1906 N N . GLY A 1 245 ? -16.532 4.559 34.582 1.00 89.94 245 GLY A N 1
ATOM 1907 C CA . GLY A 1 245 ? -17.740 5.209 35.093 1.00 89.94 245 GLY A CA 1
ATOM 1908 C C . GLY A 1 245 ? -18.276 6.336 34.200 1.00 89.94 245 GLY A C 1
ATOM 1909 O O . GLY A 1 245 ? -19.435 6.715 34.345 1.00 89.94 245 GLY A O 1
ATOM 1910 N N . SER A 1 246 ? -17.460 6.887 33.295 1.00 91.44 246 SER A N 1
ATOM 1911 C CA . SER A 1 246 ? -17.888 7.905 32.328 1.00 91.44 246 SER A CA 1
ATOM 1912 C C . SER A 1 246 ? -18.686 7.328 31.156 1.00 91.44 246 SER A C 1
ATOM 1914 O O . SER A 1 246 ? -19.448 8.064 30.529 1.00 91.44 246 SER A O 1
ATOM 1916 N N . ASP A 1 247 ? -18.587 6.016 30.919 1.00 92.38 247 ASP A N 1
ATOM 1917 C CA . ASP A 1 247 ? -19.343 5.312 29.882 1.00 92.38 247 ASP A CA 1
ATOM 1918 C C . ASP A 1 247 ? -20.709 4.804 30.379 1.00 92.38 247 ASP A C 1
ATOM 1920 O O . ASP A 1 247 ? -21.538 4.338 29.594 1.00 92.38 247 ASP A O 1
ATOM 1924 N N . GLU A 1 248 ? -20.975 4.875 31.686 1.00 94.56 248 GLU A N 1
ATOM 1925 C CA . GLU A 1 248 ? -22.239 4.422 32.265 1.00 94.56 248 GLU A CA 1
ATOM 1926 C C . GLU A 1 248 ? -23.439 5.182 31.682 1.00 94.56 248 GLU A C 1
ATOM 1928 O O . GLU A 1 248 ? -23.485 6.410 31.633 1.00 94.56 248 GLU A O 1
ATOM 1933 N N . GLY A 1 249 ? -24.464 4.434 31.278 1.00 93.44 249 GLY A N 1
ATOM 1934 C CA . GLY A 1 249 ? -25.661 4.956 30.624 1.00 93.44 249 GLY A CA 1
ATOM 1935 C C . GLY A 1 249 ? -25.545 5.068 29.104 1.00 93.44 249 GLY A C 1
ATOM 1936 O O . GLY A 1 249 ? -26.586 5.158 28.451 1.00 93.44 249 GLY A O 1
ATOM 1937 N N . ASN A 1 250 ? -24.337 4.983 28.541 1.00 93.56 250 ASN A N 1
ATOM 1938 C CA . ASN A 1 250 ? -24.131 4.984 27.096 1.00 93.56 250 ASN A CA 1
ATOM 1939 C C . ASN A 1 250 ? -24.295 3.574 26.526 1.00 93.56 250 ASN A C 1
ATOM 1941 O O . ASN A 1 250 ? -23.911 2.582 27.144 1.00 93.56 250 ASN A O 1
ATOM 1945 N N . ASP A 1 251 ? -24.840 3.483 25.321 1.00 95.06 251 ASP A N 1
ATOM 1946 C CA . ASP A 1 251 ? -24.864 2.282 24.482 1.00 95.06 251 ASP A CA 1
ATOM 1947 C C . ASP A 1 251 ? -23.662 2.221 23.532 1.00 95.06 251 ASP A C 1
ATOM 1949 O O . ASP A 1 251 ? -23.699 1.527 22.523 1.00 95.06 251 ASP A O 1
ATOM 1953 N N . PHE A 1 252 ? -22.577 2.917 23.867 1.00 95.19 252 PHE A N 1
ATOM 1954 C CA . PHE A 1 252 ? -21.325 2.899 23.126 1.00 95.19 252 PHE A CA 1
ATOM 1955 C C . PHE A 1 252 ? -20.133 3.165 24.048 1.00 95.19 252 PHE A C 1
ATOM 1957 O O . PHE A 1 252 ? -20.294 3.697 25.146 1.00 95.19 252 PHE A O 1
ATOM 1964 N N . VAL A 1 253 ? -18.935 2.836 23.562 1.00 94.88 253 VAL A N 1
ATOM 1965 C CA . VAL A 1 253 ? -17.658 3.339 24.097 1.00 94.88 253 VAL A CA 1
ATOM 1966 C C . VAL A 1 253 ? -16.884 4.061 23.000 1.00 94.88 253 VAL A C 1
ATOM 1968 O O . VAL A 1 253 ? -16.988 3.698 21.824 1.00 94.88 253 VAL A O 1
ATOM 1971 N N . LEU A 1 254 ? -16.110 5.078 23.382 1.00 93.19 254 LEU A N 1
ATOM 1972 C CA . LEU A 1 254 ? -15.221 5.815 22.483 1.00 93.19 254 LEU A CA 1
ATOM 1973 C C . LEU A 1 254 ? -13.775 5.415 22.753 1.00 93.19 254 LEU A C 1
ATOM 1975 O O . LEU A 1 254 ? -13.183 5.796 23.761 1.00 93.19 254 LEU A O 1
ATOM 1979 N N . ILE A 1 255 ? -13.194 4.658 21.828 1.00 92.56 255 ILE A N 1
ATOM 1980 C CA . ILE A 1 255 ? -11.819 4.181 21.944 1.00 92.56 255 ILE A CA 1
ATOM 1981 C C . ILE A 1 255 ? -10.902 5.151 21.188 1.00 92.56 255 ILE A C 1
ATOM 1983 O O . ILE A 1 255 ? -11.011 5.240 19.961 1.00 92.56 255 ILE A O 1
ATOM 1987 N N . PRO A 1 256 ? -9.992 5.873 21.869 1.00 89.50 256 PRO A N 1
ATOM 1988 C CA . PRO A 1 256 ? -9.018 6.718 21.192 1.00 89.50 256 PRO A CA 1
ATOM 1989 C C . PRO A 1 256 ? -8.052 5.852 20.384 1.00 89.50 256 PRO A C 1
ATOM 1991 O O . PRO A 1 256 ? -7.522 4.859 20.891 1.00 89.50 256 PRO A O 1
ATOM 1994 N N . THR A 1 257 ? -7.783 6.245 19.140 1.00 88.12 257 THR A N 1
ATOM 1995 C CA . THR A 1 257 ? -6.784 5.573 18.304 1.00 88.12 257 THR A CA 1
ATOM 1996 C C . THR A 1 257 ? -5.653 6.513 17.919 1.00 88.12 257 THR A C 1
ATOM 1998 O O . THR A 1 257 ? -5.788 7.734 17.904 1.00 88.12 257 THR A O 1
ATOM 2001 N N . GLN A 1 258 ? -4.516 5.918 17.591 1.00 86.69 258 GLN A N 1
ATOM 2002 C CA . GLN A 1 258 ? -3.358 6.569 16.995 1.00 86.69 258 GLN A CA 1
ATOM 2003 C C . GLN A 1 258 ? -3.276 6.209 15.511 1.00 86.69 258 GLN A C 1
ATOM 2005 O O . GLN A 1 258 ? -2.196 5.954 14.993 1.00 86.69 258 GLN A O 1
ATOM 2010 N N . LEU A 1 259 ? -4.404 6.115 14.808 1.00 81.38 259 LEU A N 1
ATOM 2011 C CA . LEU A 1 259 ? -4.371 5.804 13.383 1.00 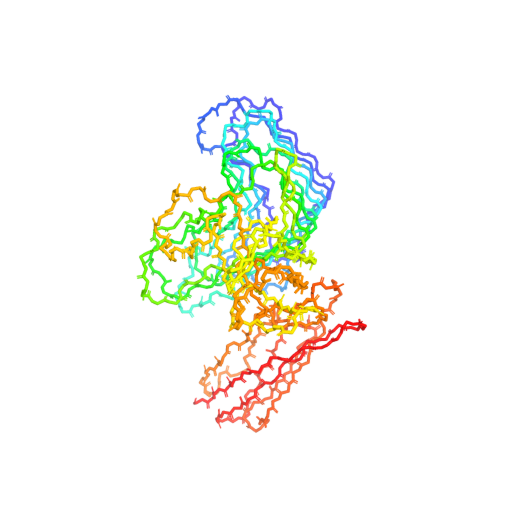81.38 259 LEU A CA 1
ATOM 2012 C C . LEU A 1 259 ? -3.931 7.017 12.562 1.00 81.38 259 LEU A C 1
ATOM 2014 O O . LEU A 1 259 ? -4.287 8.157 12.858 1.00 81.38 259 LEU A O 1
ATOM 2018 N N . MET A 1 260 ? -3.171 6.758 11.498 1.00 74.12 260 MET A N 1
ATOM 2019 C CA . MET A 1 260 ? -2.687 7.795 10.578 1.00 74.12 260 MET A CA 1
ATOM 2020 C C . MET A 1 260 ? -3.831 8.505 9.849 1.00 74.12 260 MET A C 1
ATOM 2022 O O . MET A 1 260 ? -3.734 9.696 9.561 1.00 74.12 260 MET A O 1
ATOM 2026 N N . THR A 1 261 ? -4.911 7.779 9.544 1.00 72.25 261 THR A N 1
ATOM 2027 C CA . THR A 1 261 ? -6.121 8.306 8.898 1.00 72.25 261 THR A CA 1
ATOM 2028 C C . THR A 1 261 ? -7.365 7.521 9.345 1.00 72.25 261 THR A C 1
ATOM 2030 O O . THR A 1 261 ? -7.318 6.760 10.307 1.00 72.25 261 THR A O 1
ATOM 2033 N N . TYR A 1 262 ? -8.481 7.673 8.618 1.00 70.31 262 TYR A N 1
ATOM 2034 C CA . TYR A 1 262 ? -9.698 6.873 8.794 1.00 70.31 262 TYR A CA 1
ATOM 2035 C C . TYR A 1 262 ? -9.407 5.368 8.728 1.00 70.31 262 TYR A C 1
ATOM 2037 O O . TYR A 1 262 ? -8.680 4.926 7.834 1.00 70.31 262 TYR A O 1
ATOM 2045 N N . ALA A 1 263 ? -9.998 4.602 9.648 1.00 74.44 263 ALA A N 1
ATOM 2046 C CA . ALA A 1 263 ? -9.947 3.150 9.602 1.00 74.44 263 ALA A CA 1
ATOM 2047 C C . ALA A 1 263 ? -11.008 2.625 8.634 1.00 74.44 263 ALA A C 1
ATOM 2049 O O . ALA A 1 263 ? -12.199 2.797 8.863 1.00 74.44 263 ALA A O 1
ATOM 2050 N N . TRP A 1 264 ? -10.578 1.962 7.572 1.00 74.06 264 TRP A N 1
ATOM 2051 C CA . TRP A 1 264 ? -11.465 1.307 6.617 1.00 74.06 264 TRP A CA 1
ATOM 2052 C C . TRP A 1 264 ? -11.806 -0.132 7.007 1.00 74.06 264 TRP A C 1
ATOM 2054 O O . TRP A 1 264 ? -12.832 -0.654 6.585 1.00 74.06 264 TRP A O 1
ATOM 2064 N N . GLY A 1 265 ? -10.939 -0.781 7.787 1.00 78.69 265 GLY A N 1
ATOM 2065 C CA . GLY A 1 265 ? -11.187 -2.101 8.358 1.00 78.69 265 GLY A CA 1
ATOM 2066 C C . GLY A 1 265 ? -11.205 -2.024 9.877 1.00 78.69 265 GLY A C 1
ATOM 2067 O O . GLY A 1 265 ? -10.277 -1.476 10.474 1.00 78.69 265 GLY A O 1
ATOM 2068 N N . THR A 1 266 ? -12.233 -2.593 10.500 1.00 84.56 266 THR A N 1
ATOM 2069 C CA . THR A 1 266 ? -12.360 -2.690 11.958 1.00 84.56 266 THR A CA 1
ATOM 2070 C C . THR A 1 266 ? -12.819 -4.089 12.343 1.00 84.56 266 THR A C 1
ATOM 2072 O O . THR A 1 266 ? -13.829 -4.561 11.827 1.00 84.56 266 THR A O 1
ATOM 2075 N N . ASP A 1 267 ? -12.108 -4.718 13.270 1.00 86.06 267 ASP A N 1
ATOM 2076 C CA . ASP A 1 267 ? -12.512 -5.959 13.929 1.00 86.06 267 ASP A CA 1
ATOM 2077 C C . ASP A 1 267 ? -12.610 -5.678 15.428 1.00 86.06 267 ASP A C 1
ATOM 2079 O O . ASP A 1 267 ? -11.655 -5.183 16.032 1.00 86.06 267 ASP A O 1
ATOM 2083 N N . VAL A 1 268 ? -13.785 -5.898 16.011 1.00 88.31 268 VAL A N 1
ATOM 2084 C CA . VAL A 1 268 ? -14.081 -5.523 17.394 1.00 88.31 268 VAL A CA 1
ATOM 2085 C C . VAL A 1 268 ? -14.898 -6.620 18.051 1.00 88.31 268 VAL A C 1
ATOM 2087 O O . VAL A 1 268 ? -15.913 -7.068 17.516 1.00 88.31 268 VAL A O 1
ATOM 2090 N N . SER A 1 269 ? -14.491 -7.011 19.255 1.00 90.88 269 SER A N 1
ATOM 2091 C CA . SER A 1 269 ? -15.220 -7.972 20.071 1.00 90.88 269 SER A CA 1
ATOM 2092 C C . SER A 1 269 ? -15.290 -7.519 21.526 1.00 90.88 269 SER A C 1
ATOM 2094 O O . SER A 1 269 ? -14.333 -6.989 22.087 1.00 90.88 269 SER A O 1
ATOM 2096 N N . VAL A 1 270 ? -16.451 -7.720 22.146 1.00 90.25 270 VAL A N 1
ATOM 2097 C CA . VAL A 1 270 ? -16.639 -7.499 23.583 1.00 90.25 270 VAL A CA 1
ATOM 2098 C C . VAL A 1 270 ? -16.233 -8.779 24.307 1.00 90.25 270 VAL A C 1
ATOM 2100 O O . VAL A 1 270 ? -16.828 -9.836 24.087 1.00 90.25 270 VAL A O 1
ATOM 2103 N N . THR A 1 271 ? -15.226 -8.693 25.170 1.00 90.94 271 THR A N 1
ATOM 2104 C CA . THR A 1 271 ? -14.666 -9.838 25.903 1.00 90.94 271 THR A CA 1
ATOM 2105 C C . THR A 1 271 ? -15.193 -9.948 27.333 1.00 90.94 271 THR A C 1
ATOM 2107 O O . THR A 1 271 ? -15.058 -11.005 27.954 1.00 90.94 271 THR A O 1
ATOM 2110 N N . SER A 1 272 ? -15.873 -8.915 27.850 1.00 87.00 272 SER A N 1
ATOM 2111 C CA . SER A 1 272 ? -16.557 -8.964 29.149 1.00 87.00 272 SER A CA 1
ATOM 2112 C C . SER A 1 272 ? -17.842 -8.118 29.201 1.00 87.00 272 SER A C 1
ATOM 2114 O O . SER A 1 272 ? -18.061 -7.222 28.393 1.00 87.00 272 SER A O 1
ATOM 2116 N N . GLY A 1 273 ? -18.733 -8.424 30.155 1.00 76.12 273 GLY A N 1
ATOM 2117 C CA . GLY A 1 273 ? -19.913 -7.596 30.452 1.00 76.12 273 GLY A CA 1
ATOM 2118 C C . GLY A 1 273 ? -21.237 -7.969 29.767 1.00 76.12 273 GLY A C 1
ATOM 2119 O O . GLY A 1 273 ? -22.165 -7.166 29.799 1.00 76.12 273 GLY A O 1
ATOM 2120 N N . ASN A 1 274 ? -21.381 -9.188 29.226 1.00 85.12 274 ASN A N 1
ATOM 2121 C CA . ASN A 1 274 ? -22.626 -9.711 28.622 1.00 85.12 274 ASN A CA 1
ATOM 2122 C C . ASN A 1 274 ? -23.273 -8.766 27.586 1.00 85.12 274 ASN A C 1
ATOM 2124 O O . ASN A 1 274 ? -24.496 -8.624 27.560 1.00 85.12 274 ASN A O 1
ATOM 2128 N N . ARG A 1 275 ? -22.458 -8.126 26.742 1.00 89.00 275 ARG A N 1
ATOM 2129 C CA . ARG A 1 275 ? -22.917 -7.302 25.616 1.00 89.00 275 ARG A CA 1
ATOM 2130 C C . ARG A 1 275 ? -22.343 -7.795 24.305 1.00 89.00 275 ARG A C 1
ATOM 2132 O O . ARG A 1 275 ? -21.323 -8.482 24.286 1.00 89.00 275 ARG A O 1
ATOM 2139 N N . THR A 1 276 ? -22.996 -7.414 23.219 1.00 90.62 276 THR A N 1
ATOM 2140 C CA . THR A 1 276 ? -22.519 -7.640 21.854 1.00 90.62 276 THR A CA 1
ATOM 2141 C C . THR A 1 276 ? -22.314 -6.318 21.124 1.00 90.62 276 THR A C 1
ATOM 2143 O O . THR A 1 276 ? -22.973 -5.323 21.428 1.00 90.62 276 THR A O 1
ATOM 2146 N N . VAL A 1 277 ? -21.368 -6.302 20.181 1.00 93.25 277 VAL A N 1
ATOM 2147 C CA . VAL A 1 277 ? -21.136 -5.157 19.290 1.00 93.25 277 VAL A CA 1
ATOM 2148 C C . VAL A 1 277 ? -22.284 -5.091 18.284 1.00 93.25 277 VAL A C 1
ATOM 2150 O O . VAL A 1 277 ? -22.546 -6.074 17.590 1.00 93.25 277 VAL A O 1
ATOM 2153 N N . SER A 1 278 ? -22.968 -3.950 18.204 1.00 92.19 278 SER A N 1
ATOM 2154 C CA . SER A 1 278 ? -24.051 -3.711 17.243 1.00 92.19 278 SER A CA 1
ATOM 2155 C C . SER A 1 278 ? -23.534 -3.073 15.952 1.00 92.19 278 SER A C 1
ATOM 2157 O O . SER A 1 278 ? -23.935 -3.476 14.860 1.00 92.19 278 SER A O 1
ATOM 2159 N N . SER A 1 279 ? -22.609 -2.121 16.066 1.00 91.50 279 SER A N 1
ATOM 2160 C CA . SER A 1 279 ? -21.868 -1.539 14.947 1.00 91.50 279 SER A CA 1
ATOM 2161 C C . SER A 1 279 ? -20.567 -0.898 15.430 1.00 91.50 279 SER A C 1
ATOM 2163 O O . SER A 1 279 ? -20.373 -0.655 16.621 1.00 91.50 279 SER A O 1
ATOM 2165 N N . VAL A 1 280 ? -19.671 -0.614 14.488 1.00 90.00 280 VAL A N 1
ATOM 2166 C CA . VAL A 1 280 ? -18.461 0.172 14.730 1.00 90.00 280 VAL A CA 1
ATOM 2167 C C . VAL A 1 280 ? -18.473 1.342 13.762 1.00 90.00 280 VAL A C 1
ATOM 2169 O O . VAL A 1 280 ? -18.692 1.163 12.565 1.00 90.00 280 VAL A O 1
ATOM 2172 N N . GLU A 1 281 ? -18.263 2.539 14.289 1.00 89.06 281 GLU A N 1
ATOM 2173 C CA . GLU A 1 281 ? -18.211 3.782 13.527 1.00 89.06 281 GLU A CA 1
ATOM 2174 C C . GLU A 1 281 ? -16.902 4.513 13.830 1.00 89.06 281 GLU A C 1
ATOM 2176 O O . GLU A 1 281 ? -16.327 4.367 14.910 1.00 89.06 281 GLU A O 1
ATOM 2181 N N . ILE A 1 282 ? -16.432 5.327 12.885 1.00 82.44 282 ILE A N 1
ATOM 2182 C CA . ILE A 1 282 ? -15.320 6.248 13.134 1.00 82.44 282 ILE A CA 1
ATOM 2183 C C . ILE A 1 282 ? -15.908 7.619 13.435 1.00 82.44 282 ILE A C 1
ATOM 2185 O O . ILE A 1 282 ? -16.640 8.186 12.616 1.00 82.44 282 ILE A O 1
ATOM 2189 N N . THR A 1 283 ? -15.566 8.151 14.599 1.00 80.19 283 THR A N 1
ATOM 2190 C CA . THR A 1 283 ? -16.077 9.429 15.095 1.00 80.19 283 THR A CA 1
ATOM 2191 C C . THR A 1 283 ? -14.932 10.339 15.507 1.00 80.19 283 THR A C 1
ATOM 2193 O O . THR A 1 283 ? -13.770 9.923 15.569 1.00 80.19 283 THR A O 1
ATOM 2196 N N . ASP A 1 284 ? -15.249 11.596 15.796 1.00 78.75 284 ASP A N 1
ATOM 2197 C CA . ASP A 1 284 ? -14.340 12.433 16.575 1.00 78.75 284 ASP A CA 1
ATOM 2198 C C . ASP A 1 284 ? -14.470 12.175 18.080 1.00 78.75 284 ASP A C 1
ATOM 2200 O O . ASP A 1 284 ? -15.200 11.285 18.530 1.00 78.75 284 ASP A O 1
ATOM 2204 N N . SER A 1 285 ? -13.738 12.975 18.856 1.00 79.88 285 SER A N 1
ATOM 2205 C CA . SER A 1 285 ? -13.739 12.952 20.317 1.00 79.88 285 SER A CA 1
ATOM 2206 C C . SER A 1 285 ? -15.082 13.319 20.951 1.00 79.88 285 SER A C 1
ATOM 2208 O O . SER A 1 285 ? -15.271 13.038 22.132 1.00 79.88 285 SER A O 1
ATOM 2210 N N . ASN A 1 286 ? -16.022 13.915 20.207 1.00 80.25 286 ASN A N 1
ATOM 2211 C CA . ASN A 1 286 ? -17.381 14.169 20.692 1.00 80.25 286 ASN A CA 1
ATOM 2212 C C . ASN A 1 286 ? -18.324 12.985 20.415 1.00 80.25 286 ASN A C 1
ATOM 2214 O O . ASN A 1 286 ? -19.474 13.007 20.852 1.00 80.25 286 ASN A O 1
ATOM 2218 N N . GLY A 1 287 ? -17.857 11.945 19.713 1.00 79.88 287 GLY A N 1
ATOM 2219 C CA . GLY A 1 287 ? -18.670 10.788 19.337 1.00 79.88 287 GLY A CA 1
ATOM 2220 C C . GLY A 1 287 ? -19.636 11.062 18.184 1.00 79.88 287 GLY A C 1
ATOM 2221 O O . GLY A 1 287 ? -20.523 10.236 17.922 1.00 79.88 287 GLY A O 1
ATOM 2222 N N . ASP A 1 288 ? -19.463 12.197 17.504 1.00 80.44 288 ASP A N 1
ATOM 2223 C CA . ASP A 1 288 ? -20.243 12.549 16.331 1.00 80.44 288 ASP A CA 1
ATOM 2224 C C . ASP A 1 288 ? -19.756 11.710 15.141 1.00 80.44 288 ASP A C 1
ATOM 2226 O O . ASP A 1 288 ? -18.549 11.686 14.850 1.00 80.44 288 ASP A O 1
ATOM 2230 N N . PRO A 1 289 ? -20.668 11.001 14.441 1.00 74.69 289 PRO A N 1
ATOM 2231 C CA . PRO A 1 289 ? -20.336 10.358 13.186 1.00 74.69 289 PRO A CA 1
ATOM 2232 C C . PRO A 1 289 ? -19.710 11.397 12.283 1.00 74.69 289 PRO A C 1
ATOM 2234 O O . PRO A 1 289 ? -20.256 12.489 12.098 1.00 74.69 289 PRO A O 1
ATOM 2237 N N . ARG A 1 290 ? -18.565 11.052 11.701 1.00 66.50 290 ARG A N 1
ATOM 2238 C CA . ARG A 1 290 ? -17.984 11.893 10.672 1.00 66.50 290 ARG A CA 1
ATOM 2239 C C . ARG A 1 290 ? -19.055 12.070 9.601 1.00 66.50 290 ARG A C 1
ATOM 2241 O O . ARG A 1 290 ? -19.461 11.087 8.979 1.00 66.50 290 ARG A O 1
ATOM 2248 N N . THR A 1 291 ? -19.553 13.296 9.411 1.00 56.22 291 THR A N 1
ATOM 2249 C CA . THR A 1 291 ? -20.355 13.559 8.218 1.00 56.22 291 THR A CA 1
ATOM 2250 C C . THR A 1 291 ? -19.436 13.199 7.069 1.00 56.22 291 THR A C 1
ATOM 2252 O O . THR A 1 291 ? -18.320 13.704 6.970 1.00 56.22 291 THR A O 1
ATOM 2255 N N . THR A 1 292 ? -19.837 12.219 6.272 1.00 49.59 292 THR A N 1
ATOM 2256 C CA . THR A 1 292 ? -19.030 11.690 5.177 1.00 49.59 292 THR A CA 1
ATOM 2257 C C . THR A 1 292 ? -18.870 12.713 4.063 1.00 49.59 292 THR A C 1
ATOM 2259 O O . THR A 1 292 ? -18.611 12.293 2.946 1.00 49.59 292 THR A O 1
ATOM 2262 N N . ASP A 1 293 ? -19.083 14.010 4.323 1.00 49.47 293 ASP A N 1
ATOM 2263 C CA . ASP A 1 293 ? -18.890 15.064 3.351 1.00 49.47 293 ASP A CA 1
ATOM 2264 C C . ASP A 1 293 ? -17.398 15.101 3.001 1.00 49.47 293 ASP A C 1
ATOM 2266 O O . ASP A 1 293 ? -16.588 15.651 3.753 1.00 49.47 293 ASP A O 1
ATOM 2270 N N . PRO A 1 294 ? -17.000 14.507 1.864 1.00 48.09 294 PRO A N 1
ATOM 2271 C CA . PRO A 1 294 ? -15.611 14.490 1.442 1.00 48.09 294 PRO A CA 1
ATOM 2272 C C . PRO A 1 294 ? -15.170 15.902 1.015 1.00 48.09 294 PRO A C 1
ATOM 2274 O O . PRO A 1 294 ? -14.004 16.109 0.675 1.00 48.09 294 PRO A O 1
ATOM 2277 N N . LEU A 1 295 ? -16.108 16.863 0.973 1.00 43.25 295 LEU A N 1
ATOM 2278 C CA . LEU A 1 295 ? -15.914 18.243 0.556 1.00 43.25 295 LEU A CA 1
ATOM 2279 C C . LEU A 1 295 ? -15.712 19.211 1.728 1.00 43.25 295 LEU A C 1
ATOM 2281 O O . LEU A 1 295 ? -15.240 20.322 1.469 1.00 43.25 295 LEU A O 1
ATOM 2285 N N . ASP A 1 296 ? -15.946 18.815 2.989 1.00 56.66 296 ASP A N 1
ATOM 2286 C CA . ASP A 1 296 ? -15.487 19.600 4.148 1.00 56.66 296 ASP A CA 1
ATOM 2287 C C . ASP A 1 296 ? -13.979 19.375 4.375 1.00 56.66 296 ASP A C 1
ATOM 2289 O O . ASP A 1 296 ? -13.507 18.836 5.374 1.00 56.66 296 ASP A O 1
ATOM 2293 N N . LYS A 1 297 ? -13.204 19.773 3.358 1.00 50.16 297 LYS A N 1
ATOM 2294 C CA . LYS A 1 297 ? -11.764 19.535 3.161 1.00 50.16 297 LYS A CA 1
ATOM 2295 C C . LYS A 1 297 ? -10.861 20.255 4.176 1.00 50.16 297 LYS A C 1
ATOM 2297 O O . LYS A 1 297 ? -9.644 20.241 4.019 1.00 50.16 297 LYS A O 1
ATOM 2302 N N . TRP A 1 298 ? -11.426 20.913 5.193 1.00 46.31 298 TRP A N 1
ATOM 2303 C CA . TRP A 1 298 ? -10.700 21.866 6.044 1.00 46.31 298 TRP A CA 1
ATOM 2304 C C . TRP A 1 298 ? -10.913 21.690 7.547 1.00 46.31 298 TRP A C 1
ATOM 2306 O O . TRP A 1 298 ? -10.150 22.268 8.334 1.00 46.31 298 TRP A O 1
ATOM 2316 N N . THR A 1 299 ? -11.891 20.896 7.990 1.00 52.28 299 THR A N 1
ATOM 2317 C CA . THR A 1 299 ? -12.070 20.632 9.420 1.00 52.28 299 THR A CA 1
ATOM 2318 C C . THR A 1 299 ? -11.053 19.585 9.876 1.00 52.28 299 THR A C 1
ATOM 2320 O O . THR A 1 299 ? -11.219 18.375 9.766 1.00 52.28 299 THR A O 1
ATOM 2323 N N . LYS A 1 300 ? -9.917 20.107 10.355 1.00 53.00 300 LYS A N 1
ATOM 2324 C CA . LYS A 1 300 ? -8.787 19.396 10.967 1.00 53.00 300 LYS A CA 1
ATOM 2325 C C . LYS A 1 300 ? -9.262 18.464 12.092 1.00 53.00 300 LYS A C 1
ATOM 2327 O O . LYS A 1 300 ? -9.216 18.849 13.257 1.00 53.00 300 LYS A O 1
ATOM 2332 N N . GLN A 1 301 ? -9.672 17.242 11.780 1.00 51.44 301 GLN A N 1
ATOM 2333 C CA . GLN A 1 301 ? -9.865 16.215 12.801 1.00 51.44 301 GLN A CA 1
ATOM 2334 C C . GLN A 1 301 ? -8.512 15.578 13.105 1.00 51.44 301 GLN A C 1
ATOM 2336 O O . GLN A 1 301 ? -7.867 14.983 12.245 1.00 51.44 301 GLN A O 1
ATOM 2341 N N . THR A 1 302 ? -8.042 15.805 14.326 1.00 54.09 302 THR A N 1
ATOM 2342 C CA . THR A 1 302 ? -6.687 15.467 14.766 1.00 54.09 302 THR A CA 1
ATOM 2343 C C . THR A 1 302 ? -6.572 14.078 15.383 1.00 54.09 302 THR A C 1
ATOM 2345 O O . THR A 1 302 ? -5.449 13.629 15.579 1.00 54.09 302 THR A O 1
ATOM 2348 N N . GLU A 1 303 ? -7.688 13.409 15.689 1.00 65.62 303 GLU A N 1
ATOM 2349 C CA . GLU A 1 303 ? -7.707 12.182 16.496 1.00 65.62 303 GLU A CA 1
ATOM 2350 C C . GLU A 1 303 ? -8.925 11.311 16.124 1.00 65.62 303 GLU A C 1
ATOM 2352 O O . GLU A 1 303 ? -10.046 11.657 16.503 1.00 65.62 303 GLU A O 1
ATOM 2357 N N . PRO A 1 304 ? -8.763 10.221 15.351 1.00 76.44 304 PRO A N 1
ATOM 2358 C CA . PRO A 1 304 ? -9.867 9.310 15.063 1.00 76.44 304 PRO A CA 1
ATOM 2359 C C . PRO A 1 304 ? -10.195 8.442 16.289 1.00 76.44 304 PRO A C 1
ATOM 2361 O O . PRO A 1 304 ? -9.315 7.781 16.848 1.00 76.44 304 PRO A O 1
ATOM 2364 N N . TYR A 1 305 ? -11.468 8.410 16.688 1.00 86.62 305 TYR A N 1
ATOM 2365 C CA . TYR A 1 305 ? -11.990 7.499 17.710 1.00 86.62 305 TYR A CA 1
ATOM 2366 C C . TYR A 1 305 ? -12.754 6.353 17.037 1.00 86.62 305 TYR A C 1
ATOM 2368 O O . TYR A 1 305 ? -13.422 6.559 16.020 1.00 86.62 305 TYR A O 1
ATOM 2376 N N . LEU A 1 306 ? -12.679 5.148 17.611 1.00 89.75 306 LEU A N 1
ATOM 2377 C CA . LEU A 1 306 ? -13.609 4.062 17.291 1.00 89.75 306 LEU A CA 1
ATOM 2378 C C . LEU A 1 306 ? -14.793 4.161 18.244 1.00 89.75 306 LEU A C 1
ATOM 2380 O O . LEU A 1 306 ? -14.646 3.928 19.446 1.00 89.75 306 LEU A O 1
ATOM 2384 N N . LYS A 1 307 ? -15.969 4.471 17.706 1.00 92.19 307 LYS A N 1
ATOM 2385 C CA . LYS A 1 307 ? -17.225 4.354 18.434 1.00 92.19 307 LYS A CA 1
ATOM 2386 C C . LYS A 1 307 ? -17.745 2.938 18.278 1.00 92.19 307 LYS A C 1
ATOM 2388 O O . LYS A 1 307 ? -18.213 2.545 17.210 1.00 92.19 307 LYS A O 1
ATOM 2393 N N . VAL A 1 308 ? -17.632 2.165 19.349 1.00 94.31 308 VAL A N 1
ATOM 2394 C CA . VAL A 1 308 ? -18.122 0.787 19.401 1.00 94.31 308 VAL A CA 1
ATOM 2395 C C . VAL A 1 308 ? -19.520 0.829 19.986 1.00 94.31 308 VAL A C 1
ATOM 2397 O O . VAL A 1 308 ? -19.680 0.937 21.201 1.00 94.31 308 VAL A O 1
ATOM 2400 N N . ASN A 1 309 ? -20.526 0.780 19.115 1.00 94.38 309 ASN A N 1
ATOM 2401 C CA . ASN A 1 309 ? -21.917 0.726 19.534 1.00 94.38 309 ASN A CA 1
ATOM 2402 C C . ASN A 1 309 ? -22.231 -0.682 20.048 1.00 94.38 309 ASN A C 1
ATOM 2404 O O . ASN A 1 309 ? -21.814 -1.699 19.485 1.00 94.38 309 ASN A O 1
ATOM 2408 N N . LEU A 1 310 ? -22.974 -0.736 21.141 1.00 95.38 310 LEU A N 1
ATOM 2409 C CA . LEU A 1 310 ? -23.349 -1.943 21.858 1.00 95.38 310 LEU A CA 1
ATOM 2410 C C . LEU A 1 310 ? -24.830 -2.237 21.608 1.00 95.38 310 LEU A C 1
ATOM 2412 O O . LEU A 1 310 ? -25.594 -1.387 21.152 1.00 95.38 310 LEU A O 1
ATOM 2416 N N . ASP A 1 311 ? -25.254 -3.461 21.897 1.00 94.69 311 ASP A N 1
ATOM 2417 C CA . ASP A 1 311 ? -26.668 -3.847 21.848 1.00 94.69 311 ASP A CA 1
ATOM 2418 C C . ASP A 1 311 ? -27.530 -3.169 22.928 1.00 94.69 311 ASP A C 1
ATOM 2420 O O . ASP A 1 311 ? -28.748 -3.046 22.776 1.00 94.69 311 ASP A O 1
ATOM 2424 N N . THR A 1 312 ? -26.911 -2.749 24.033 1.00 94.50 312 THR A N 1
ATOM 2425 C CA . THR A 1 312 ? -27.570 -2.189 25.213 1.00 94.50 312 THR A CA 1
ATOM 2426 C C . THR A 1 312 ? -26.650 -1.243 25.984 1.00 94.50 312 THR A C 1
ATOM 2428 O O . THR A 1 312 ? -25.430 -1.397 25.979 1.00 94.50 312 THR A O 1
ATOM 2431 N N . ALA A 1 313 ? -27.242 -0.303 26.725 1.00 95.50 313 ALA A N 1
ATOM 2432 C CA . ALA A 1 313 ? -26.498 0.653 27.543 1.00 95.50 313 ALA A CA 1
ATOM 2433 C C . ALA A 1 313 ? -25.676 0.000 28.671 1.00 95.50 313 ALA A C 1
ATOM 2435 O O . ALA A 1 313 ? -26.105 -0.988 29.289 1.00 95.50 313 ALA A O 1
ATOM 2436 N N . ILE A 1 314 ? -24.519 0.594 28.983 1.00 93.19 314 ILE A N 1
ATOM 2437 C CA . ILE A 1 314 ? -23.655 0.264 30.119 1.00 93.19 314 ILE A CA 1
ATOM 2438 C C . ILE A 1 314 ? -24.393 0.587 31.419 1.00 93.19 314 ILE A C 1
ATOM 2440 O O . ILE A 1 314 ? -24.856 1.700 31.636 1.00 93.19 314 ILE A O 1
ATOM 2444 N N . GLN A 1 315 ? -24.579 -0.417 32.276 1.00 94.19 315 GLN A N 1
ATOM 2445 C CA . GLN A 1 315 ? -25.290 -0.242 33.543 1.00 94.19 315 GLN A CA 1
ATOM 2446 C C . GLN A 1 315 ? -24.332 0.292 34.603 1.00 94.19 315 GLN A C 1
ATOM 2448 O O . GLN A 1 315 ? -23.149 -0.036 34.575 1.00 94.19 315 GLN A O 1
ATOM 2453 N N . ALA A 1 316 ? -24.863 1.045 35.565 1.00 94.50 316 ALA A N 1
ATOM 2454 C CA . ALA A 1 316 ? -24.061 1.599 36.645 1.00 94.50 316 ALA A CA 1
ATOM 2455 C C . ALA A 1 316 ? -23.299 0.510 37.420 1.00 94.50 316 ALA A C 1
ATOM 2457 O O . ALA A 1 316 ? -23.893 -0.487 37.844 1.00 94.50 316 ALA A O 1
ATOM 2458 N N . GLY A 1 317 ? -21.997 0.710 37.615 1.00 91.06 317 GLY A N 1
ATOM 2459 C CA . GLY A 1 317 ? -21.088 -0.230 38.265 1.00 91.06 317 GLY A CA 1
ATOM 2460 C C . GLY A 1 317 ? -20.631 -1.408 37.398 1.00 91.06 317 GLY A C 1
ATOM 2461 O O . GLY A 1 317 ? -19.874 -2.241 37.898 1.00 91.06 317 GLY A O 1
ATOM 2462 N N . ASN A 1 318 ? -21.057 -1.496 36.132 1.00 91.31 318 ASN A N 1
ATOM 2463 C CA . ASN A 1 318 ? -20.570 -2.506 35.194 1.00 91.31 318 ASN A CA 1
ATOM 2464 C C . ASN A 1 318 ? -19.475 -1.920 34.300 1.00 91.31 318 ASN A C 1
ATOM 2466 O O . ASN A 1 318 ? -19.601 -0.806 33.804 1.00 91.31 318 ASN A O 1
ATOM 2470 N N . THR A 1 319 ? -18.465 -2.731 34.002 1.00 92.25 319 THR A N 1
ATOM 2471 C CA . THR A 1 319 ? -17.468 -2.449 32.966 1.00 92.25 319 THR A CA 1
ATOM 2472 C C . THR A 1 319 ? -17.636 -3.422 31.804 1.00 92.25 319 THR A C 1
ATOM 2474 O O . THR A 1 319 ? -18.178 -4.522 31.971 1.00 92.25 319 THR A O 1
ATOM 2477 N N . ILE A 1 320 ? -17.185 -3.014 30.624 1.00 93.38 320 ILE A N 1
ATOM 2478 C CA . ILE A 1 320 ? -16.978 -3.894 29.476 1.00 93.38 320 ILE A CA 1
ATOM 2479 C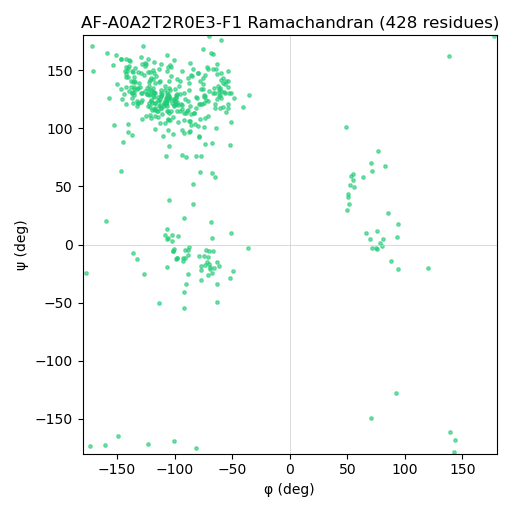 C . ILE A 1 320 ? -15.519 -3.829 29.060 1.00 93.38 320 ILE A C 1
ATOM 2481 O O . ILE A 1 320 ? -14.906 -2.766 29.102 1.00 93.38 320 ILE A O 1
ATOM 2485 N N . ASP A 1 321 ? -14.990 -4.963 28.632 1.00 94.38 321 ASP A N 1
ATOM 2486 C CA . ASP A 1 321 ? -13.702 -5.048 27.964 1.00 94.38 321 ASP A CA 1
ATOM 2487 C C . ASP A 1 321 ? -13.948 -5.256 26.472 1.00 94.38 321 ASP A C 1
ATOM 2489 O O . ASP A 1 321 ? -14.774 -6.080 26.070 1.00 94.38 321 ASP A O 1
ATOM 2493 N N . VAL A 1 322 ? -13.244 -4.483 25.656 1.00 93.88 322 VAL A N 1
ATOM 2494 C CA . VAL A 1 322 ? -13.324 -4.505 24.200 1.00 93.88 322 VAL A CA 1
ATOM 2495 C C . VAL A 1 322 ? -11.942 -4.811 23.652 1.00 93.88 322 VAL A C 1
ATOM 2497 O O . VAL A 1 322 ? -11.008 -4.034 23.849 1.00 93.88 322 VAL A O 1
ATOM 2500 N N . GLU A 1 323 ? -11.814 -5.927 22.945 1.00 93.56 323 GLU A N 1
ATOM 2501 C CA . GLU A 1 323 ? -10.675 -6.194 22.073 1.00 93.56 323 GLU A CA 1
ATOM 2502 C C . GLU A 1 323 ? -10.964 -5.611 20.697 1.00 93.56 323 GLU A C 1
ATOM 2504 O O . GLU A 1 323 ? -12.049 -5.801 20.143 1.00 93.56 323 GLU A O 1
ATOM 2509 N N . TRP A 1 324 ? -9.998 -4.887 20.145 1.00 93.50 324 TRP A N 1
ATOM 2510 C CA . TRP A 1 324 ? -10.181 -4.203 18.875 1.00 93.50 324 TRP A CA 1
ATOM 2511 C C . TRP A 1 324 ? -8.917 -4.234 18.023 1.00 93.50 324 TRP A C 1
ATOM 2513 O O . TRP A 1 324 ? -7.792 -4.228 18.524 1.00 93.50 324 TRP A O 1
ATOM 2523 N N . THR A 1 325 ? -9.124 -4.239 16.711 1.00 87.75 325 THR A N 1
ATOM 2524 C CA . THR A 1 325 ? -8.123 -3.994 15.673 1.00 87.75 325 THR A CA 1
ATOM 2525 C C . THR A 1 325 ? -8.723 -3.047 14.643 1.00 87.75 325 THR A C 1
ATOM 2527 O O . THR A 1 325 ? -9.850 -3.241 14.196 1.00 87.75 325 THR A O 1
ATOM 2530 N N . ALA A 1 326 ? -7.973 -2.028 14.239 1.00 85.62 326 ALA A N 1
ATOM 2531 C CA . ALA A 1 326 ? -8.390 -1.066 13.232 1.00 85.62 326 ALA A CA 1
ATOM 2532 C C . ALA A 1 326 ? -7.264 -0.786 12.233 1.00 85.62 326 ALA A C 1
ATOM 2534 O O . ALA A 1 326 ? -6.080 -0.789 12.579 1.00 85.62 326 ALA A O 1
ATOM 2535 N N . ARG A 1 327 ? -7.642 -0.590 10.967 1.00 79.44 327 ARG A N 1
ATOM 2536 C CA . ARG A 1 327 ? -6.737 -0.546 9.811 1.00 79.44 327 ARG A CA 1
ATOM 2537 C C . ARG A 1 327 ? -7.130 0.579 8.870 1.00 79.44 327 ARG A C 1
ATOM 2539 O O . ARG A 1 327 ? -8.294 0.701 8.505 1.00 79.44 327 ARG A O 1
ATOM 2546 N N . VAL A 1 328 ? -6.144 1.329 8.392 1.00 74.81 328 VAL A N 1
ATOM 2547 C CA . VAL A 1 328 ? -6.304 2.397 7.390 1.00 74.81 328 VAL A CA 1
ATOM 2548 C C . VAL A 1 328 ? -6.628 1.857 5.984 1.00 74.81 328 VAL A C 1
ATOM 2550 O O . VAL A 1 328 ? -7.038 2.615 5.117 1.00 74.81 328 VAL A O 1
ATOM 2553 N N . THR A 1 329 ? -6.521 0.548 5.744 1.00 68.38 329 THR A N 1
ATOM 2554 C CA . THR A 1 329 ? -6.870 -0.081 4.455 1.00 68.38 329 THR A CA 1
ATOM 2555 C C . THR A 1 329 ? -7.941 -1.166 4.677 1.00 68.38 329 THR A C 1
ATOM 2557 O O . THR A 1 329 ? -7.799 -1.920 5.646 1.00 68.38 329 THR A O 1
ATOM 2560 N N . PRO A 1 330 ? -9.001 -1.273 3.840 1.00 56.47 330 PRO A N 1
ATOM 2561 C CA . PRO A 1 330 ? -10.020 -2.321 3.980 1.00 56.47 330 PRO A CA 1
ATOM 2562 C C . PRO A 1 330 ? -9.432 -3.742 3.867 1.00 56.47 330 PRO A C 1
ATOM 2564 O O . PRO A 1 330 ? -8.482 -3.959 3.117 1.00 56.47 330 PRO A O 1
ATOM 2567 N N . GLN A 1 331 ? -10.020 -4.710 4.584 1.00 49.94 331 GLN A N 1
ATOM 2568 C CA . GLN A 1 331 ? -9.566 -6.112 4.637 1.00 49.94 331 GLN A CA 1
ATOM 2569 C C . GLN A 1 331 ? -9.948 -6.934 3.396 1.00 49.94 331 GLN A C 1
ATOM 2571 O O . GLN A 1 331 ? -9.202 -7.835 3.017 1.00 49.94 331 GLN A O 1
ATOM 2576 N N . ASP A 1 332 ? -11.067 -6.624 2.740 1.00 49.19 332 ASP A N 1
ATOM 2577 C CA . ASP A 1 332 ? -11.607 -7.470 1.662 1.00 49.19 332 ASP A CA 1
ATOM 2578 C C . ASP A 1 332 ? -10.698 -7.524 0.415 1.00 49.19 332 ASP A C 1
ATOM 2580 O O . ASP A 1 332 ? -10.728 -8.503 -0.328 1.00 49.19 332 ASP A O 1
ATOM 2584 N N . ASP A 1 333 ? -9.797 -6.545 0.261 1.00 48.59 333 ASP A N 1
ATOM 2585 C CA . ASP A 1 333 ? -8.778 -6.481 -0.800 1.00 48.59 333 ASP A CA 1
ATOM 2586 C C . ASP A 1 333 ? -7.343 -6.745 -0.296 1.00 48.59 333 ASP A C 1
ATOM 2588 O O . ASP A 1 333 ? -6.358 -6.514 -1.013 1.00 48.59 333 ASP A O 1
ATOM 2592 N N . TYR A 1 334 ? -7.196 -7.167 0.962 1.00 48.25 334 TYR A N 1
ATOM 2593 C CA . TYR A 1 334 ? -5.933 -7.127 1.692 1.00 48.25 334 TYR A CA 1
ATOM 2594 C C . TYR A 1 334 ? -5.738 -8.384 2.549 1.00 48.25 334 TYR A C 1
ATOM 2596 O O . TYR A 1 334 ? -6.304 -8.519 3.633 1.00 48.25 334 TYR A O 1
ATOM 2604 N N . GLN A 1 335 ? -4.883 -9.308 2.093 1.00 56.81 335 GLN A N 1
ATOM 2605 C CA . GLN A 1 335 ? -4.427 -10.407 2.949 1.00 56.81 335 GLN A CA 1
ATOM 2606 C C . GLN A 1 335 ? -3.114 -10.033 3.637 1.00 56.81 335 GLN A C 1
ATOM 2608 O O . GLN A 1 335 ? -2.101 -9.768 2.994 1.00 56.81 335 GLN A O 1
ATOM 2613 N N . THR A 1 336 ? -3.138 -10.030 4.972 1.00 51.84 336 THR A N 1
ATOM 2614 C CA . THR A 1 336 ? -1.990 -9.696 5.830 1.00 51.84 336 THR A CA 1
ATOM 2615 C C . THR A 1 336 ? -0.902 -10.769 5.841 1.00 51.84 336 THR A C 1
ATOM 2617 O O . THR A 1 336 ? 0.214 -10.505 6.285 1.00 51.84 336 THR A O 1
ATOM 2620 N N . THR A 1 337 ? -1.195 -11.973 5.363 1.00 64.94 337 THR A N 1
ATOM 2621 C CA . THR A 1 337 ? -0.275 -13.116 5.347 1.00 64.94 337 THR A CA 1
ATOM 2622 C C . THR A 1 337 ? -0.467 -13.904 4.059 1.00 64.94 337 THR A C 1
ATOM 2624 O O . THR A 1 337 ? -1.496 -13.777 3.391 1.00 64.94 337 THR A O 1
ATOM 2627 N N . GLY A 1 338 ? 0.534 -14.695 3.688 1.00 80.88 338 GLY A N 1
ATOM 2628 C CA . GLY A 1 338 ? 0.521 -15.490 2.472 1.00 80.88 338 GLY A CA 1
ATOM 2629 C C . GLY A 1 338 ? 0.648 -14.673 1.187 1.00 80.88 338 GLY A C 1
ATOM 2630 O O . GLY A 1 338 ? 1.309 -13.629 1.105 1.00 80.88 338 GLY A O 1
ATOM 2631 N N . LEU A 1 339 ? 0.032 -15.214 0.142 1.00 86.38 339 LEU A N 1
ATOM 2632 C CA . LEU A 1 339 ? -0.007 -14.652 -1.199 1.00 86.38 339 LEU A CA 1
ATOM 2633 C C . LEU A 1 339 ? -1.450 -14.241 -1.510 1.00 86.38 339 LEU A C 1
ATOM 2635 O O . LEU A 1 339 ? -2.377 -14.988 -1.202 1.00 86.38 339 LEU A O 1
ATOM 2639 N N . PHE A 1 340 ? -1.654 -13.098 -2.158 1.00 80.38 340 PHE A N 1
ATOM 2640 C CA . PHE A 1 340 ? -2.987 -12.600 -2.517 1.00 80.38 340 PHE A CA 1
ATOM 2641 C C . PHE A 1 340 ? -3.026 -12.006 -3.919 1.00 80.38 340 PHE A C 1
ATOM 2643 O O . PHE A 1 340 ? -1.991 -11.612 -4.459 1.00 80.38 340 PHE A O 1
ATOM 2650 N N . VAL A 1 341 ? -4.224 -11.947 -4.507 1.00 81.38 341 VAL A N 1
ATOM 2651 C CA . VAL A 1 341 ? -4.453 -11.285 -5.795 1.00 81.38 341 VAL A CA 1
ATOM 2652 C C . VAL A 1 341 ? -4.395 -9.774 -5.576 1.00 81.38 341 VAL A C 1
ATOM 2654 O O . VAL A 1 341 ? -5.272 -9.200 -4.940 1.00 81.38 341 VAL A O 1
ATOM 2657 N N . ALA A 1 342 ? -3.335 -9.133 -6.062 1.00 69.81 342 ALA A N 1
ATOM 2658 C CA . ALA A 1 342 ? -3.134 -7.691 -5.956 1.00 69.81 342 ALA A CA 1
ATOM 2659 C C . ALA A 1 342 ? -3.734 -6.933 -7.150 1.00 69.81 342 ALA A C 1
ATOM 2661 O O . ALA A 1 342 ? -4.260 -5.839 -6.967 1.00 69.81 342 ALA A O 1
ATOM 2662 N N . ARG A 1 343 ? -3.699 -7.532 -8.348 1.00 74.19 343 ARG A N 1
ATOM 2663 C CA . ARG A 1 343 ? -4.267 -6.970 -9.582 1.00 74.19 343 ARG A CA 1
ATOM 2664 C C . ARG A 1 343 ? -5.009 -8.062 -10.359 1.00 74.19 343 ARG A C 1
ATOM 2666 O O . ARG A 1 343 ? -4.370 -8.793 -11.117 1.00 74.19 343 ARG A O 1
ATOM 2673 N N . PRO A 1 344 ? -6.332 -8.205 -10.180 1.00 77.00 344 PRO A N 1
ATOM 2674 C CA . PRO A 1 344 ? -7.109 -9.204 -10.905 1.00 77.00 344 PRO A CA 1
ATOM 2675 C C . PRO A 1 344 ? -6.948 -9.057 -12.421 1.00 77.00 344 PRO A C 1
ATOM 2677 O O . PRO A 1 344 ? -6.911 -7.951 -12.966 1.00 77.00 344 PRO A O 1
ATOM 2680 N N . VAL A 1 345 ? -6.859 -10.180 -13.122 1.00 80.75 345 VAL A N 1
ATOM 2681 C CA . VAL A 1 345 ? -6.866 -10.223 -14.577 1.00 80.75 345 VAL A CA 1
ATOM 2682 C C . VAL A 1 345 ? -8.298 -10.005 -15.046 1.00 80.75 345 VAL A C 1
ATOM 2684 O O . VAL A 1 345 ? -9.209 -10.761 -14.728 1.00 80.75 345 VAL A O 1
ATOM 2687 N N . LEU A 1 346 ? -8.507 -8.965 -15.845 1.00 78.38 346 LEU A N 1
ATOM 2688 C CA . LEU A 1 346 ? -9.824 -8.684 -16.403 1.00 78.38 346 LEU A CA 1
ATOM 2689 C C . LEU A 1 346 ? -10.209 -9.713 -17.475 1.00 78.38 346 LEU A C 1
ATOM 2691 O O . LEU A 1 346 ? -9.361 -10.231 -18.210 1.00 78.38 346 LEU A O 1
ATOM 2695 N N . ASN A 1 347 ? -11.515 -9.944 -17.618 1.00 86.12 347 ASN A N 1
ATOM 2696 C CA . ASN A 1 347 ? -12.085 -10.744 -18.702 1.00 86.12 347 ASN A CA 1
ATOM 2697 C C . ASN A 1 347 ? -11.616 -10.233 -20.073 1.00 86.12 347 ASN A C 1
ATOM 2699 O O . ASN A 1 347 ? -11.550 -9.025 -20.303 1.00 86.12 347 ASN A O 1
ATOM 2703 N N . GLN A 1 348 ? -11.334 -11.149 -21.001 1.00 88.38 348 GLN A N 1
ATOM 2704 C CA . GLN A 1 348 ? -10.871 -10.804 -22.347 1.00 88.38 348 GLN A CA 1
ATOM 2705 C C . GLN A 1 348 ? -11.854 -11.283 -23.414 1.00 88.38 348 GLN A C 1
ATOM 2707 O O . GLN A 1 348 ? -12.477 -12.341 -23.292 1.00 88.38 348 GLN A O 1
ATOM 2712 N N . SER A 1 349 ? -11.932 -10.519 -24.501 1.00 91.81 349 SER A N 1
ATOM 2713 C CA . SER A 1 349 ? -12.680 -10.869 -25.705 1.00 91.81 349 SER A CA 1
ATOM 2714 C C . SER A 1 349 ? -11.764 -10.724 -26.914 1.00 91.81 349 SER A C 1
ATOM 2716 O O . SER A 1 349 ? -11.182 -9.658 -27.122 1.00 91.81 349 SER A O 1
ATOM 2718 N N . TYR A 1 350 ? -11.623 -11.793 -27.692 1.00 92.44 350 TYR A N 1
ATOM 2719 C CA . TYR A 1 350 ? -10.777 -11.844 -28.879 1.00 92.44 350 TYR A CA 1
ATOM 2720 C C . TYR A 1 350 ? -11.579 -12.274 -30.108 1.00 92.44 350 TYR A C 1
ATOM 2722 O O . TYR A 1 350 ? -12.598 -12.957 -29.997 1.00 92.44 350 TYR A O 1
ATOM 2730 N N . THR A 1 351 ? -11.096 -11.885 -31.288 1.00 93.38 351 THR A N 1
ATOM 2731 C CA . THR A 1 351 ? -11.635 -12.368 -32.567 1.00 93.38 351 THR A CA 1
ATOM 2732 C C . THR A 1 351 ? -10.928 -13.660 -32.964 1.00 93.38 351 THR A C 1
ATOM 2734 O O . THR A 1 351 ? -9.706 -13.771 -32.816 1.00 93.38 351 THR A O 1
ATOM 2737 N N . THR A 1 352 ? -11.683 -14.627 -33.481 1.00 93.19 352 THR A N 1
ATOM 2738 C CA . THR A 1 352 ? -11.146 -15.915 -33.926 1.00 93.19 352 THR A CA 1
ATOM 2739 C C . THR A 1 352 ? -10.060 -15.762 -34.998 1.00 93.19 352 THR A C 1
ATOM 2741 O O . THR A 1 352 ? -10.114 -14.888 -35.867 1.00 93.19 352 THR A O 1
ATOM 2744 N N . GLY A 1 353 ? -9.042 -16.619 -34.930 1.00 91.50 353 GLY A N 1
ATOM 2745 C CA . GLY A 1 353 ? -7.913 -16.653 -35.859 1.00 91.50 353 GLY A CA 1
ATOM 2746 C C . GLY A 1 353 ? -6.812 -15.628 -35.576 1.00 91.50 353 GLY A C 1
ATOM 2747 O O . GLY A 1 353 ? -5.868 -15.536 -36.361 1.00 91.50 353 GLY A O 1
ATOM 2748 N N . GLN A 1 354 ? -6.904 -14.867 -34.479 1.00 88.31 354 GLN A N 1
ATOM 2749 C CA . GLN A 1 354 ? -5.909 -13.853 -34.099 1.00 88.31 354 GLN A CA 1
ATOM 2750 C C . GLN A 1 354 ? -4.929 -14.319 -33.009 1.00 88.31 354 GLN A C 1
ATOM 2752 O O . GLN A 1 354 ? -4.005 -13.582 -32.664 1.00 88.31 354 GLN A O 1
ATOM 2757 N N . GLY A 1 355 ? -5.103 -15.531 -32.470 1.00 84.00 355 GLY A N 1
ATOM 2758 C CA . GLY A 1 355 ? -4.186 -16.093 -31.481 1.00 84.00 355 GLY A CA 1
ATOM 2759 C C . GLY A 1 355 ? -2.795 -16.442 -32.050 1.00 84.00 355 GLY A C 1
ATOM 2760 O O . GLY A 1 355 ? -2.623 -16.589 -33.262 1.00 84.00 355 GLY A O 1
ATOM 2761 N N . PRO A 1 356 ? -1.783 -16.662 -31.187 1.00 90.19 356 PRO A N 1
ATOM 2762 C CA . PRO A 1 356 ? -1.871 -16.683 -29.728 1.00 90.19 356 PRO A CA 1
ATOM 2763 C C . PRO A 1 356 ? -1.898 -15.281 -29.100 1.00 90.19 356 PRO A C 1
ATOM 2765 O O . PRO A 1 356 ? -1.236 -14.363 -29.575 1.00 90.19 356 PRO A O 1
ATOM 2768 N N . PHE A 1 357 ? -2.602 -15.160 -27.976 1.00 91.19 357 PHE A N 1
ATOM 2769 C CA . PHE A 1 357 ? -2.680 -13.943 -27.166 1.00 91.19 357 PHE A CA 1
ATOM 2770 C C . PHE A 1 357 ? -1.758 -14.049 -25.951 1.00 91.19 357 PHE A C 1
ATOM 2772 O O . PHE A 1 357 ? -1.394 -15.150 -25.525 1.00 91.19 357 PHE A O 1
ATOM 2779 N N . THR A 1 358 ? -1.387 -12.909 -25.374 1.00 89.06 358 THR A N 1
ATOM 2780 C CA . THR A 1 358 ? -0.534 -12.862 -24.181 1.00 89.06 358 THR A CA 1
ATOM 2781 C C . THR A 1 358 ? -1.107 -11.923 -23.132 1.00 89.06 358 THR A C 1
ATOM 2783 O O . THR A 1 358 ? -1.436 -10.785 -23.463 1.00 89.06 358 THR A O 1
ATOM 2786 N N . ILE A 1 359 ? -1.145 -12.372 -21.879 1.00 83.75 359 ILE A N 1
ATOM 2787 C CA . ILE A 1 359 ? -1.495 -11.575 -20.698 1.00 83.75 359 ILE A CA 1
ATOM 2788 C C . ILE A 1 359 ? -0.271 -11.498 -19.787 1.00 83.75 359 ILE A C 1
ATOM 2790 O O . ILE A 1 359 ? 0.505 -12.447 -19.698 1.00 83.75 359 ILE A O 1
ATOM 2794 N N . ASP A 1 360 ? -0.098 -10.366 -19.116 1.00 79.25 360 ASP A N 1
ATOM 2795 C CA . ASP A 1 360 ? 1.000 -10.155 -18.182 1.00 79.25 360 ASP A CA 1
ATOM 2796 C C . ASP A 1 360 ? 0.562 -10.370 -16.733 1.00 79.25 360 ASP A C 1
ATOM 2798 O O . ASP A 1 360 ? -0.337 -9.685 -16.237 1.00 79.25 360 ASP A O 1
ATOM 2802 N N . LEU A 1 361 ? 1.224 -11.312 -16.067 1.00 82.56 361 LEU A N 1
ATOM 2803 C CA . LEU A 1 361 ? 0.915 -11.750 -14.713 1.00 82.56 361 LEU A CA 1
ATOM 2804 C C . LEU A 1 361 ? 1.682 -10.980 -13.632 1.00 82.56 361 LEU A C 1
ATOM 2806 O O . LEU A 1 361 ? 1.435 -11.181 -12.446 1.00 82.56 361 LEU A O 1
ATOM 2810 N N . ARG A 1 362 ? 2.608 -10.078 -13.981 1.00 74.06 362 ARG A N 1
ATOM 2811 C CA . ARG A 1 362 ? 3.298 -9.265 -12.962 1.00 74.06 362 ARG A CA 1
ATOM 2812 C C . ARG A 1 362 ? 2.296 -8.401 -12.199 1.00 74.06 362 ARG A C 1
ATOM 2814 O O . ARG A 1 362 ? 1.477 -7.712 -12.804 1.00 74.06 362 ARG A O 1
ATOM 2821 N N . GLY A 1 363 ? 2.390 -8.437 -10.872 1.00 69.06 363 GLY A N 1
ATOM 2822 C CA . GLY A 1 363 ? 1.463 -7.743 -9.977 1.00 69.06 363 GLY A CA 1
ATOM 2823 C C . GLY A 1 363 ? 0.095 -8.413 -9.843 1.00 69.06 363 GLY A C 1
ATOM 2824 O O . GLY A 1 363 ? -0.689 -7.947 -9.032 1.00 69.06 363 GLY A O 1
ATOM 2825 N N . VAL A 1 364 ? -0.197 -9.502 -10.576 1.00 79.69 364 VAL A N 1
ATOM 2826 C CA . VAL A 1 364 ? -1.469 -10.224 -10.401 1.00 79.69 364 VAL A CA 1
ATOM 2827 C C . VAL A 1 364 ? -1.554 -10.794 -9.001 1.00 79.69 364 VAL A C 1
ATOM 2829 O O . VAL A 1 364 ? -2.526 -10.546 -8.301 1.00 79.69 364 VAL A O 1
ATOM 2832 N N . ALA A 1 365 ? -0.506 -11.485 -8.567 1.00 84.62 365 ALA A N 1
ATOM 2833 C CA . ALA A 1 365 ? -0.308 -11.855 -7.182 1.00 84.62 365 ALA A CA 1
ATOM 2834 C C . ALA A 1 365 ? 0.794 -11.001 -6.543 1.00 84.62 365 ALA A C 1
ATOM 2836 O O . ALA A 1 365 ? 1.731 -10.548 -7.212 1.00 84.62 365 ALA A O 1
ATOM 2837 N N . SER A 1 366 ? 0.690 -10.824 -5.232 1.00 78.50 366 SER A N 1
ATOM 2838 C CA . SER A 1 366 ? 1.718 -10.225 -4.389 1.00 78.50 366 SER A CA 1
ATOM 2839 C C . SER A 1 366 ? 1.763 -10.944 -3.044 1.00 78.50 366 SER A C 1
ATOM 2841 O O . SER A 1 366 ? 0.763 -11.511 -2.602 1.00 78.50 366 SER A O 1
ATOM 2843 N N . SER A 1 367 ? 2.928 -10.935 -2.403 1.00 75.81 367 SER A N 1
ATOM 2844 C CA . SER A 1 367 ? 3.064 -11.270 -0.989 1.00 75.81 367 SER A CA 1
ATOM 2845 C C . SER A 1 367 ? 3.620 -10.053 -0.277 1.00 75.81 367 SER A C 1
ATOM 2847 O O . SER A 1 367 ? 4.463 -9.332 -0.809 1.00 75.81 367 SER A O 1
ATOM 2849 N N . GLN A 1 368 ? 3.128 -9.840 0.932 1.00 63.97 368 GLN A N 1
ATOM 2850 C CA . GLN A 1 368 ? 3.649 -8.828 1.841 1.00 63.97 368 GLN A CA 1
ATOM 2851 C C . GLN A 1 368 ? 4.564 -9.447 2.918 1.00 63.97 368 GLN A C 1
ATOM 2853 O O . GLN A 1 368 ? 5.168 -8.712 3.689 1.00 63.97 368 GLN A O 1
ATOM 2858 N N . GLU A 1 369 ? 4.695 -10.781 2.982 1.00 69.31 369 GLU A N 1
ATOM 2859 C CA . GLU A 1 369 ? 5.589 -11.479 3.928 1.00 69.31 369 GLU A CA 1
ATOM 2860 C C . GLU A 1 369 ? 6.839 -12.079 3.270 1.00 69.31 369 GLU A C 1
ATOM 2862 O O . GLU A 1 369 ? 7.838 -12.313 3.947 1.00 69.31 369 GLU A O 1
ATOM 2867 N N . SER A 1 370 ? 6.823 -12.278 1.949 1.00 73.50 370 SER A N 1
ATOM 2868 C CA . SER A 1 370 ? 7.994 -12.703 1.184 1.00 73.50 370 SER A CA 1
ATOM 2869 C C . SER A 1 370 ? 8.197 -11.858 -0.062 1.00 73.50 370 SER A C 1
ATOM 2871 O O . SER A 1 370 ? 7.258 -11.377 -0.694 1.00 73.50 370 SER A O 1
ATOM 2873 N N . ARG A 1 371 ? 9.471 -11.703 -0.420 1.00 68.44 371 ARG A N 1
ATOM 2874 C CA . ARG A 1 371 ? 9.934 -11.038 -1.643 1.00 68.44 371 ARG A CA 1
ATOM 2875 C C . ARG A 1 371 ? 10.442 -12.038 -2.678 1.00 68.44 371 ARG A C 1
ATOM 2877 O O . ARG A 1 371 ? 10.993 -11.631 -3.702 1.00 68.44 371 ARG A O 1
ATOM 2884 N N . ASP A 1 372 ? 10.291 -13.330 -2.398 1.00 80.00 372 ASP A N 1
ATOM 2885 C CA . ASP A 1 372 ? 10.682 -14.383 -3.315 1.00 80.00 372 ASP A CA 1
ATOM 2886 C C . ASP A 1 372 ? 9.863 -14.310 -4.600 1.00 80.00 372 ASP A C 1
ATOM 2888 O O . ASP A 1 372 ? 8.751 -13.777 -4.667 1.00 80.00 372 ASP A O 1
ATOM 2892 N N . LYS A 1 373 ? 10.451 -14.851 -5.664 1.00 80.00 373 LYS A N 1
ATOM 2893 C CA . LYS A 1 373 ? 9.813 -14.880 -6.971 1.00 80.00 373 LYS A CA 1
ATOM 2894 C C . LYS A 1 373 ? 8.492 -15.648 -6.891 1.00 80.00 373 LYS A C 1
ATOM 2896 O O . LYS A 1 373 ? 8.479 -16.824 -6.538 1.00 80.00 373 LYS A O 1
ATOM 2901 N N . ILE A 1 374 ? 7.412 -15.007 -7.329 1.00 87.56 374 ILE A N 1
ATOM 2902 C CA . ILE A 1 374 ? 6.127 -15.679 -7.528 1.00 87.56 374 ILE A CA 1
ATOM 2903 C C . ILE A 1 374 ? 6.240 -16.601 -8.739 1.00 87.56 374 ILE A C 1
ATOM 2905 O O . ILE A 1 374 ? 6.562 -16.156 -9.844 1.00 87.56 374 ILE A O 1
ATOM 2909 N N . ILE A 1 375 ? 5.950 -17.881 -8.527 1.00 94.56 375 ILE A N 1
ATOM 2910 C CA . ILE A 1 375 ? 5.843 -18.882 -9.584 1.00 94.56 375 ILE A CA 1
ATOM 2911 C C . ILE A 1 375 ? 4.377 -18.956 -9.989 1.00 94.56 375 ILE A C 1
ATOM 2913 O O . ILE A 1 375 ? 3.526 -19.322 -9.175 1.00 94.56 375 ILE A O 1
ATOM 2917 N N . TYR A 1 376 ? 4.089 -18.611 -11.242 1.00 96.38 376 TYR A N 1
ATOM 2918 C CA . TYR A 1 376 ? 2.741 -18.689 -11.784 1.00 96.38 376 TYR A CA 1
ATOM 2919 C C . TYR A 1 376 ? 2.509 -20.003 -12.524 1.00 96.38 376 TYR A C 1
ATOM 2921 O O . TYR A 1 376 ? 3.342 -20.477 -13.295 1.00 96.38 376 TYR A O 1
ATOM 2929 N N . THR A 1 377 ? 1.315 -20.549 -12.346 1.00 97.44 377 THR A N 1
ATOM 2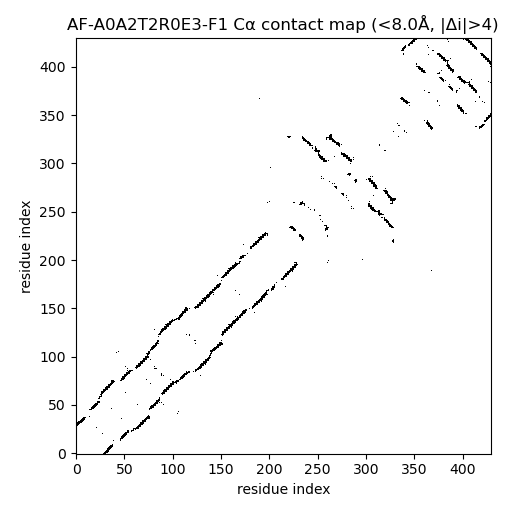930 C CA . THR A 1 377 ? 0.757 -21.624 -13.166 1.00 97.44 377 THR A CA 1
ATOM 2931 C C . THR A 1 377 ? -0.604 -21.188 -13.692 1.00 97.44 377 THR A C 1
ATOM 2933 O O . THR A 1 377 ? -1.240 -20.298 -13.130 1.00 97.44 377 THR A O 1
ATOM 2936 N N . ALA A 1 378 ? -1.047 -21.776 -14.800 1.00 98.12 378 ALA A N 1
ATOM 2937 C CA . ALA A 1 378 ? -2.343 -21.454 -15.377 1.00 98.12 378 ALA A CA 1
ATOM 2938 C C . ALA A 1 378 ? -3.034 -22.701 -15.922 1.00 98.12 378 ALA A C 1
ATOM 2940 O O . ALA A 1 378 ? -2.382 -23.635 -16.392 1.00 98.12 378 ALA A O 1
ATOM 2941 N N . SER A 1 379 ? -4.362 -22.696 -15.889 1.00 98.19 379 SER A N 1
ATOM 2942 C CA . SER A 1 379 ? -5.203 -23.743 -16.464 1.00 98.19 379 SER A CA 1
ATOM 2943 C C . SER A 1 379 ? -6.426 -23.138 -17.150 1.00 98.19 379 SER A C 1
ATOM 2945 O O . SER A 1 379 ? -6.857 -22.036 -16.820 1.00 98.19 379 SER A O 1
ATOM 2947 N N . SER A 1 380 ? -6.962 -23.849 -18.141 1.00 98.44 380 SER A N 1
ATOM 2948 C CA . SER A 1 380 ? -8.209 -23.486 -18.816 1.00 98.44 380 SER A CA 1
ATOM 2949 C C . SER A 1 380 ? -9.278 -24.509 -18.464 1.00 98.44 380 SER A C 1
ATOM 2951 O O . SER A 1 380 ? -9.030 -25.713 -18.555 1.00 98.44 380 SER A O 1
ATOM 2953 N N . GLY A 1 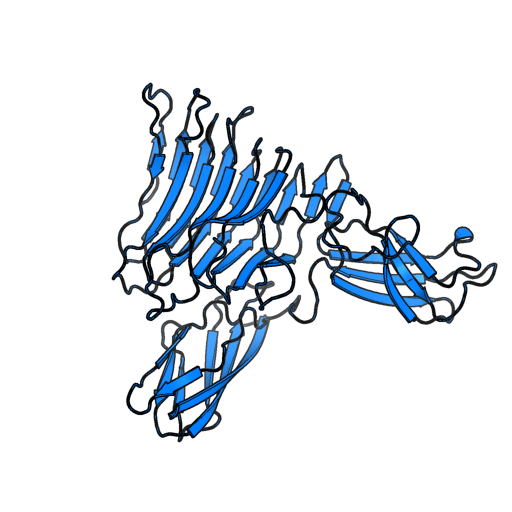381 ? -10.463 -24.026 -18.096 1.00 98.31 381 GLY A N 1
ATOM 2954 C CA . GLY A 1 381 ? -11.650 -24.843 -17.865 1.00 98.31 381 GLY A CA 1
ATOM 2955 C C . GLY A 1 381 ? -12.217 -25.462 -19.146 1.00 98.31 381 GLY A C 1
ATOM 2956 O O . GLY A 1 381 ? -12.928 -26.458 -19.061 1.00 98.31 381 GLY A O 1
ATOM 2957 N N . ASP A 1 382 ? -11.867 -24.925 -20.323 1.00 98.31 382 ASP A N 1
ATOM 2958 C CA . ASP A 1 382 ? -12.203 -25.514 -21.622 1.00 98.31 382 ASP A CA 1
ATOM 2959 C C . ASP A 1 382 ? -11.036 -25.381 -22.617 1.00 98.31 382 ASP A C 1
ATOM 2961 O O . ASP A 1 382 ? -10.836 -24.366 -23.293 1.00 98.31 382 ASP A O 1
ATOM 2965 N N . THR A 1 383 ? -10.251 -26.455 -22.724 1.00 98.19 383 THR A N 1
ATOM 2966 C CA . THR A 1 383 ? -9.102 -26.527 -23.640 1.00 98.19 383 THR A CA 1
ATOM 2967 C C . THR A 1 383 ? -9.493 -26.689 -25.110 1.00 98.19 383 THR A C 1
ATOM 2969 O O . THR A 1 383 ? -8.623 -26.548 -25.971 1.00 98.19 383 THR A O 1
ATOM 2972 N N . SER A 1 384 ? -10.773 -26.944 -25.415 1.00 97.88 384 SER A N 1
ATOM 2973 C CA . SER A 1 384 ? -11.286 -26.942 -26.791 1.00 97.88 384 SER A CA 1
ATOM 2974 C C . SER A 1 384 ? -11.492 -25.524 -27.336 1.00 97.88 384 SER A C 1
ATOM 2976 O O . SER A 1 384 ? -11.418 -25.332 -28.548 1.00 97.88 384 SER A O 1
ATOM 2978 N N . VAL A 1 385 ? -11.644 -24.530 -26.450 1.00 98.12 385 VAL A N 1
ATOM 2979 C CA . VAL A 1 385 ? -11.701 -23.097 -26.785 1.00 98.12 385 VAL A CA 1
ATOM 2980 C C . VAL A 1 385 ? -10.307 -22.472 -26.724 1.00 98.12 385 VAL A C 1
ATOM 2982 O O . VAL A 1 385 ? -9.836 -21.894 -27.704 1.00 98.12 385 VAL A O 1
ATOM 2985 N N . VAL A 1 386 ? -9.599 -22.613 -25.597 1.00 98.25 386 VAL A N 1
ATOM 2986 C CA . VAL A 1 386 ? -8.278 -21.991 -25.400 1.00 98.25 386 VAL A CA 1
ATOM 2987 C C . VAL A 1 386 ? -7.397 -22.822 -24.468 1.00 98.25 386 VAL A C 1
ATOM 2989 O O . VAL A 1 386 ? -7.845 -23.309 -23.433 1.00 98.25 386 VAL A O 1
ATOM 2992 N N . THR A 1 387 ? -6.111 -22.961 -24.796 1.00 98.31 387 THR A N 1
ATOM 2993 C CA . THR A 1 387 ? -5.104 -23.504 -23.865 1.00 98.31 387 THR A CA 1
ATOM 2994 C C . THR A 1 387 ? -4.310 -22.373 -23.222 1.00 98.31 387 THR A C 1
ATOM 2996 O O . THR A 1 387 ? -3.827 -21.493 -23.936 1.00 98.31 387 THR A O 1
ATOM 2999 N N . ALA A 1 388 ? -4.129 -22.434 -21.904 1.00 98.12 388 ALA A N 1
ATOM 3000 C CA . ALA A 1 388 ? -3.393 -21.463 -21.100 1.00 98.12 388 ALA A CA 1
ATOM 3001 C C . ALA A 1 388 ? -2.030 -22.036 -20.681 1.00 98.12 388 ALA A C 1
ATOM 3003 O O . ALA A 1 388 ? -1.969 -23.162 -20.190 1.00 98.12 388 ALA A O 1
ATOM 3004 N N . ASN A 1 389 ? -0.942 -21.291 -20.895 1.00 97.56 389 ASN A N 1
ATOM 3005 C CA . ASN A 1 389 ? 0.400 -21.706 -20.486 1.00 97.56 389 ASN A CA 1
ATOM 3006 C C . ASN A 1 389 ? 1.260 -20.511 -20.054 1.00 97.56 389 ASN A C 1
ATOM 3008 O O . ASN A 1 389 ? 1.464 -19.582 -20.842 1.00 97.56 389 ASN A O 1
ATOM 3012 N N . VAL A 1 390 ? 1.815 -20.562 -18.844 1.00 97.00 390 VAL A N 1
ATOM 3013 C CA . VAL A 1 390 ? 2.803 -19.578 -18.378 1.00 97.00 390 VAL A CA 1
ATOM 3014 C C . VAL A 1 390 ? 4.130 -19.853 -19.089 1.00 97.00 390 VAL A C 1
ATOM 3016 O O . VAL A 1 390 ? 4.578 -20.995 -19.179 1.00 97.00 390 VAL A O 1
ATOM 3019 N N . GLN A 1 391 ? 4.711 -18.827 -19.707 1.00 93.31 391 GLN A N 1
ATOM 3020 C CA . GLN A 1 391 ? 5.977 -18.940 -20.428 1.00 93.31 391 GLN A CA 1
ATOM 3021 C C . GLN A 1 391 ? 7.161 -19.025 -19.454 1.00 93.31 391 GLN A C 1
ATOM 3023 O O . GLN A 1 391 ? 7.030 -18.768 -18.265 1.00 93.31 391 GLN A O 1
ATOM 3028 N N . SER A 1 392 ? 8.345 -19.367 -19.968 1.00 84.19 392 SER A N 1
ATOM 3029 C CA . SER A 1 392 ? 9.569 -19.545 -19.168 1.00 84.19 392 SER A CA 1
ATOM 3030 C C . SER A 1 392 ? 10.118 -18.264 -18.529 1.00 84.19 392 SER A C 1
ATOM 3032 O O . SER A 1 392 ? 11.120 -18.313 -17.821 1.00 84.19 392 SER A O 1
ATOM 3034 N N . ASP A 1 393 ? 9.530 -17.108 -18.836 1.00 75.12 393 ASP A N 1
ATOM 3035 C CA . ASP A 1 393 ? 9.813 -15.853 -18.143 1.00 75.12 393 ASP A CA 1
ATOM 3036 C C . ASP A 1 393 ? 9.081 -15.760 -16.786 1.00 75.12 393 ASP A C 1
ATOM 3038 O O . ASP A 1 393 ? 9.432 -14.918 -15.963 1.00 75.12 393 ASP A O 1
ATOM 3042 N N . ASP A 1 394 ? 8.165 -16.699 -16.517 1.00 77.31 394 ASP A N 1
ATOM 3043 C CA . ASP A 1 394 ? 7.321 -16.876 -15.330 1.00 77.31 394 ASP A CA 1
ATOM 3044 C C . ASP A 1 394 ? 6.224 -15.825 -15.133 1.00 77.31 394 ASP A C 1
ATOM 3046 O O . ASP A 1 394 ? 5.505 -15.878 -14.141 1.00 77.31 394 ASP A O 1
ATOM 3050 N N . TYR A 1 395 ? 6.036 -14.895 -16.068 1.00 83.38 395 TYR A N 1
ATOM 3051 C CA . TYR A 1 395 ? 4.995 -13.867 -15.955 1.00 83.38 395 TYR A CA 1
ATOM 3052 C C . TYR A 1 395 ? 4.209 -13.613 -17.235 1.00 83.38 395 TYR A C 1
ATOM 3054 O O . TYR A 1 395 ? 3.212 -12.895 -17.191 1.00 83.38 395 TYR A O 1
ATOM 3062 N N . THR A 1 396 ? 4.585 -14.202 -18.367 1.00 85.81 396 THR A N 1
ATOM 3063 C CA . THR A 1 396 ? 3.764 -14.121 -19.574 1.00 85.81 396 THR A CA 1
ATOM 3064 C C . THR A 1 396 ? 2.821 -15.314 -19.637 1.00 85.81 396 THR A C 1
ATOM 3066 O O . THR A 1 396 ? 3.237 -16.453 -19.845 1.00 85.81 396 THR A O 1
ATOM 3069 N N . LEU A 1 397 ? 1.520 -15.065 -19.520 1.00 95.00 397 LEU A N 1
ATOM 3070 C CA . LEU A 1 397 ? 0.491 -16.055 -19.809 1.00 95.00 397 LEU A CA 1
ATOM 3071 C C . LEU A 1 397 ? 0.207 -16.076 -21.310 1.00 95.00 397 LEU A C 1
ATOM 3073 O O . LEU A 1 397 ? -0.359 -15.130 -21.852 1.00 95.00 397 LEU A O 1
ATOM 3077 N N . LYS A 1 398 ? 0.545 -17.176 -21.982 1.00 97.25 398 LYS A N 1
ATOM 3078 C CA . LYS A 1 398 ? 0.185 -17.416 -23.381 1.00 97.25 398 LYS A CA 1
ATOM 3079 C C . LYS A 1 398 ? -1.144 -18.153 -23.471 1.00 97.25 398 LYS A C 1
ATOM 3081 O O . LYS A 1 398 ? -1.289 -19.264 -22.959 1.00 97.25 398 LYS A O 1
ATOM 3086 N N . LEU A 1 399 ? -2.075 -17.568 -24.211 1.00 97.50 399 LEU A N 1
ATOM 3087 C CA . LEU A 1 399 ? -3.369 -18.142 -24.549 1.00 97.50 399 LEU A CA 1
ATOM 3088 C C . LEU A 1 399 ? -3.347 -18.566 -26.017 1.00 97.50 399 LEU A C 1
ATOM 3090 O O . LEU A 1 399 ? -3.199 -17.740 -26.914 1.00 97.50 399 LEU A O 1
ATOM 3094 N N . THR A 1 400 ? -3.451 -19.867 -26.278 1.00 97.88 400 THR A N 1
ATOM 3095 C CA . THR A 1 400 ? -3.512 -20.400 -27.648 1.00 97.88 400 THR A CA 1
ATOM 3096 C C . THR A 1 400 ? -4.937 -20.818 -27.955 1.00 97.88 400 THR A C 1
ATOM 3098 O O . THR A 1 400 ? -5.450 -21.758 -27.349 1.00 97.88 400 THR A O 1
ATOM 3101 N N . GLU A 1 401 ? -5.555 -20.107 -28.890 1.00 97.50 401 GLU A N 1
ATOM 3102 C CA . GLU A 1 401 ? -6.874 -20.417 -29.431 1.00 97.50 401 GLU A CA 1
ATOM 3103 C C . GLU A 1 401 ? -6.923 -21.837 -30.015 1.00 97.50 401 GLU A C 1
ATOM 3105 O O . GLU A 1 401 ? -5.988 -22.294 -30.682 1.00 97.50 401 GLU A O 1
ATOM 3110 N N . ARG A 1 402 ? -8.029 -22.534 -29.747 1.00 97.88 402 ARG A N 1
ATOM 3111 C CA . ARG A 1 402 ? -8.352 -23.869 -30.268 1.00 97.88 402 ARG A CA 1
ATOM 3112 C C . ARG A 1 402 ? -9.720 -23.921 -30.948 1.00 97.88 402 ARG A C 1
ATOM 3114 O O . ARG A 1 402 ? -9.891 -24.731 -31.856 1.00 97.88 402 ARG A O 1
ATOM 3121 N N . GLY A 1 403 ? -10.633 -23.030 -30.571 1.00 96.06 403 GLY A N 1
ATOM 3122 C CA . GLY A 1 403 ? -11.951 -22.882 -31.172 1.00 96.06 403 GLY A CA 1
ATOM 3123 C C . GLY A 1 403 ? -12.673 -21.645 -30.640 1.00 96.06 403 GLY A C 1
ATOM 3124 O O . GLY A 1 403 ? -12.221 -21.011 -29.688 1.00 96.06 403 GLY A O 1
ATOM 3125 N N . SER A 1 404 ? -13.804 -21.313 -31.257 1.00 96.94 404 SER A N 1
ATOM 3126 C CA . SER A 1 404 ? -14.709 -20.263 -30.782 1.00 96.94 404 SER A CA 1
ATOM 3127 C C . SER A 1 404 ? -15.479 -20.722 -29.543 1.00 96.94 404 SER A C 1
ATOM 3129 O O . SER A 1 404 ? -15.885 -21.884 -29.465 1.00 96.94 404 SER A O 1
ATOM 3131 N N . GLY A 1 405 ? -15.758 -19.808 -28.620 1.00 97.69 405 GLY A N 1
ATOM 3132 C CA . GLY A 1 405 ? -16.513 -20.084 -27.399 1.00 97.69 405 GLY A CA 1
ATOM 3133 C C . GLY A 1 405 ? -15.989 -19.299 -26.203 1.00 97.69 405 GLY A C 1
ATOM 3134 O O . GLY A 1 405 ? -15.169 -18.393 -26.348 1.00 97.69 405 GLY A O 1
ATOM 3135 N N . THR A 1 406 ? -16.453 -19.669 -25.011 1.00 98.31 406 THR A N 1
ATOM 3136 C CA . THR A 1 406 ? -16.031 -19.051 -23.750 1.00 98.31 406 THR A CA 1
ATOM 3137 C C . THR A 1 406 ? -15.379 -20.091 -22.849 1.00 98.31 406 THR A C 1
ATOM 3139 O O . THR A 1 406 ? -15.920 -21.178 -22.669 1.00 98.31 406 THR A O 1
ATOM 3142 N N . ALA A 1 407 ? -14.242 -19.742 -22.252 1.00 98.38 407 ALA A N 1
ATOM 3143 C CA . ALA A 1 407 ? -13.550 -20.561 -21.263 1.00 98.38 407 ALA A CA 1
ATOM 3144 C C . ALA A 1 407 ? -13.190 -19.724 -20.034 1.00 98.38 407 ALA A C 1
ATOM 3146 O O . ALA A 1 407 ? -12.727 -18.590 -20.160 1.00 98.38 407 ALA A O 1
ATOM 3147 N N . THR A 1 408 ? -13.349 -20.296 -18.842 1.00 98.62 408 THR A N 1
ATOM 3148 C CA . THR A 1 408 ? -12.773 -19.732 -17.615 1.00 98.62 408 THR A CA 1
ATOM 3149 C C . THR A 1 408 ? -11.312 -20.150 -17.520 1.00 98.62 408 THR A C 1
ATOM 3151 O O . THR A 1 408 ? -11.003 -21.338 -17.599 1.00 98.62 408 THR A O 1
ATOM 3154 N N . VAL A 1 409 ? -10.413 -19.188 -17.348 1.00 98.50 409 VAL A N 1
ATOM 3155 C CA . VAL A 1 409 ? -8.987 -19.412 -17.107 1.00 98.50 409 VAL A CA 1
ATOM 3156 C C . VAL A 1 409 ? -8.701 -19.133 -15.637 1.00 98.50 409 VAL A C 1
ATOM 3158 O O . VAL A 1 409 ? -9.163 -18.133 -15.092 1.00 98.50 409 VAL A O 1
ATOM 3161 N N . SER A 1 410 ? -7.936 -20.019 -15.005 1.00 98.31 410 SER A N 1
ATOM 3162 C CA . SER A 1 410 ? -7.446 -19.852 -13.636 1.00 98.31 410 SER A CA 1
ATOM 3163 C C . SER A 1 410 ? -5.938 -19.654 -13.664 1.00 98.31 410 SER A C 1
ATOM 3165 O O . SER A 1 410 ? -5.229 -20.445 -14.293 1.00 98.31 410 SER A O 1
ATOM 3167 N N . VAL A 1 411 ? -5.451 -18.623 -12.978 1.00 97.81 411 VAL A N 1
ATOM 3168 C CA . VAL A 1 411 ? -4.025 -18.339 -12.793 1.00 97.81 411 VAL A CA 1
ATOM 3169 C C . VAL A 1 411 ? -3.708 -18.426 -11.313 1.00 97.81 411 VAL A C 1
ATOM 3171 O O . VAL A 1 411 ? -4.275 -17.688 -10.514 1.00 97.81 411 VAL A O 1
ATOM 3174 N N . THR A 1 412 ? -2.778 -19.303 -10.955 1.00 96.94 412 THR A N 1
ATOM 3175 C CA . THR A 1 412 ? -2.350 -19.508 -9.573 1.00 96.94 412 THR A CA 1
ATOM 3176 C C . THR A 1 412 ? -0.919 -19.022 -9.413 1.00 96.94 412 THR A C 1
ATOM 3178 O O . THR A 1 412 ? -0.011 -19.558 -10.049 1.00 96.94 412 THR A O 1
ATOM 3181 N N . GLY A 1 413 ? -0.717 -18.015 -8.567 1.00 95.31 413 GLY A N 1
ATOM 3182 C CA . GLY A 1 413 ? 0.604 -17.638 -8.071 1.00 95.31 413 GLY A CA 1
ATOM 3183 C C . GLY A 1 413 ? 0.958 -18.470 -6.841 1.00 95.31 413 GLY A C 1
ATOM 3184 O O . GLY A 1 413 ? 0.079 -18.791 -6.041 1.00 95.31 413 GLY A O 1
ATOM 3185 N N . SER A 1 414 ? 2.235 -18.803 -6.669 1.00 95.38 414 SER A N 1
ATOM 3186 C CA . SER A 1 414 ? 2.746 -19.480 -5.472 1.00 95.38 414 SER A CA 1
ATOM 3187 C C . SER A 1 414 ? 4.124 -18.961 -5.070 1.00 95.38 414 SER A C 1
ATOM 3189 O O . SER A 1 414 ? 4.932 -18.606 -5.932 1.00 95.38 414 SER A O 1
ATOM 3191 N N . ILE A 1 415 ? 4.379 -18.932 -3.764 1.00 93.62 415 ILE A N 1
ATOM 3192 C CA . ILE A 1 415 ? 5.708 -18.750 -3.176 1.00 93.62 415 ILE A CA 1
ATOM 3193 C C . ILE A 1 415 ? 5.913 -19.878 -2.156 1.00 93.62 415 ILE A C 1
ATOM 3195 O O . ILE A 1 415 ? 5.044 -20.126 -1.313 1.00 93.62 415 ILE A O 1
ATOM 3199 N N . ASP A 1 416 ? 7.050 -20.573 -2.241 1.00 90.56 416 ASP A N 1
ATOM 3200 C CA . ASP A 1 416 ? 7.372 -21.669 -1.322 1.00 90.56 416 ASP A CA 1
ATOM 3201 C C . ASP A 1 416 ? 7.486 -21.161 0.124 1.00 90.56 416 ASP A C 1
ATOM 3203 O O . ASP A 1 416 ? 8.036 -20.094 0.381 1.00 90.56 416 ASP A O 1
ATOM 3207 N N . GLY A 1 417 ? 6.913 -21.902 1.071 1.00 87.75 417 GLY A N 1
ATOM 3208 C CA . GLY A 1 417 ? 6.857 -21.507 2.485 1.00 87.75 417 GLY A CA 1
ATOM 3209 C C . GLY A 1 417 ? 5.903 -20.353 2.839 1.00 87.75 417 GLY A C 1
ATOM 3210 O O . GLY A 1 417 ? 5.758 -20.064 4.022 1.00 87.75 417 GLY A O 1
ATOM 3211 N N . VAL A 1 418 ? 5.233 -19.736 1.859 1.00 89.62 418 VAL A N 1
ATOM 3212 C CA . VAL A 1 418 ? 4.317 -18.583 2.037 1.00 89.62 418 VAL A CA 1
ATOM 3213 C C . VAL A 1 418 ? 2.883 -18.979 1.704 1.00 89.62 418 VAL A C 1
ATOM 3215 O O . VAL A 1 418 ? 1.961 -18.768 2.485 1.00 89.62 418 VAL A O 1
ATOM 3218 N N . GLY A 1 419 ? 2.674 -19.606 0.543 1.00 91.75 419 GLY A N 1
ATOM 3219 C CA . GLY A 1 419 ? 1.357 -20.074 0.119 1.00 91.75 419 GLY A CA 1
ATOM 3220 C C . GLY A 1 419 ? 1.077 -19.845 -1.360 1.00 91.75 419 GLY A C 1
ATOM 3221 O O . GLY A 1 419 ? 1.980 -19.659 -2.177 1.00 91.75 419 GLY A O 1
ATOM 3222 N N . GLN A 1 420 ? -0.207 -19.888 -1.709 1.00 94.69 420 GLN A N 1
ATOM 3223 C CA . GLN A 1 420 ? -0.690 -19.737 -3.078 1.00 94.69 420 GLN A CA 1
ATOM 3224 C C . GLN A 1 420 ? -1.973 -18.912 -3.122 1.00 94.69 420 GLN A C 1
ATOM 3226 O O . GLN A 1 420 ? -2.774 -18.944 -2.190 1.00 94.69 420 GLN A O 1
ATOM 3231 N N . THR A 1 421 ? -2.188 -18.223 -4.238 1.00 93.44 421 THR A N 1
ATOM 3232 C CA . THR A 1 421 ? -3.402 -17.451 -4.515 1.00 93.44 421 THR A CA 1
ATOM 3233 C C . THR A 1 421 ? -3.848 -17.699 -5.943 1.00 93.44 421 THR A C 1
ATOM 3235 O O . THR A 1 421 ? -3.009 -17.964 -6.804 1.00 93.44 421 THR A O 1
ATOM 3238 N N . THR A 1 422 ? -5.153 -17.658 -6.205 1.00 95.44 422 THR A N 1
ATOM 3239 C CA . THR A 1 422 ? -5.706 -17.927 -7.538 1.00 95.44 422 THR A CA 1
ATOM 3240 C C . THR A 1 422 ? -6.640 -16.812 -7.959 1.00 95.44 422 THR A C 1
ATOM 3242 O O . THR A 1 422 ? -7.557 -16.466 -7.222 1.00 95.44 422 THR A O 1
ATOM 3245 N N . ASP A 1 423 ? -6.420 -16.314 -9.168 1.00 94.25 423 ASP A N 1
ATOM 3246 C CA . ASP A 1 423 ? -7.324 -15.418 -9.870 1.00 94.25 423 ASP A CA 1
ATOM 3247 C C . ASP A 1 423 ? -8.026 -16.160 -11.017 1.00 94.25 423 ASP A C 1
ATOM 3249 O O . ASP A 1 423 ? -7.471 -17.101 -11.602 1.00 94.25 423 ASP A O 1
ATOM 3253 N N . THR A 1 424 ? -9.257 -15.760 -11.339 1.00 94.94 424 THR A N 1
ATOM 3254 C CA . THR A 1 424 ? -10.056 -16.382 -12.402 1.00 94.94 424 THR A CA 1
ATOM 3255 C C . THR A 1 424 ? -10.731 -15.346 -13.277 1.00 94.94 424 THR A C 1
ATOM 3257 O O . THR A 1 424 ? -11.383 -14.438 -12.774 1.00 94.94 424 THR A O 1
ATOM 3260 N N . PHE A 1 425 ? -10.669 -15.553 -14.588 1.00 94.50 425 PHE A N 1
ATOM 3261 C CA . PHE A 1 425 ? -11.261 -14.653 -15.573 1.00 94.50 425 PHE A CA 1
ATOM 3262 C C . PHE A 1 425 ? -11.768 -15.429 -16.785 1.00 94.50 425 PHE A C 1
ATOM 3264 O O . PHE A 1 425 ? -11.364 -16.564 -17.046 1.00 94.50 425 PHE A O 1
ATOM 3271 N N . THR A 1 426 ? -12.681 -14.832 -17.542 1.00 96.31 426 THR A N 1
ATOM 3272 C CA . THR A 1 426 ? -13.251 -15.445 -18.744 1.00 96.31 426 THR A CA 1
ATOM 3273 C C . THR A 1 426 ? -12.535 -14.967 -19.999 1.00 96.31 426 THR A C 1
ATOM 3275 O O . THR A 1 426 ? -12.320 -13.767 -20.180 1.00 96.31 426 THR A O 1
ATOM 3278 N N . ILE A 1 427 ? -12.250 -15.900 -20.902 1.00 97.25 427 ILE A N 1
ATOM 3279 C CA . ILE A 1 427 ? -11.846 -15.651 -22.284 1.00 97.25 427 ILE A CA 1
ATOM 3280 C C . ILE A 1 427 ? -13.032 -15.959 -23.188 1.00 97.25 427 ILE A C 1
ATOM 3282 O O . ILE A 1 427 ? -13.553 -17.070 -23.128 1.00 97.25 427 ILE A O 1
ATOM 3286 N N . SER A 1 428 ? -13.423 -15.017 -24.044 1.00 96.38 428 SER A N 1
ATOM 3287 C CA . SER A 1 428 ? -14.380 -15.257 -25.131 1.00 96.38 428 SER A CA 1
ATOM 3288 C C . SER A 1 428 ? -13.699 -15.087 -26.487 1.00 96.38 428 SER A C 1
ATOM 3290 O O . SER A 1 428 ? -13.068 -14.062 -26.732 1.00 96.38 428 SER A O 1
ATOM 3292 N N . ILE A 1 429 ? -13.818 -16.089 -27.356 1.00 96.38 429 ILE A N 1
ATOM 3293 C CA . ILE A 1 429 ? -13.296 -16.081 -28.727 1.00 96.38 429 ILE A CA 1
ATOM 3294 C C . ILE A 1 429 ? -14.490 -16.141 -29.673 1.00 96.38 429 ILE A C 1
ATOM 3296 O O . ILE A 1 429 ? -15.217 -17.140 -29.675 1.00 96.38 429 ILE A O 1
ATOM 3300 N N . ASN A 1 430 ? -14.687 -15.072 -30.443 1.00 93.25 430 ASN A N 1
ATOM 3301 C CA . ASN A 1 430 ? -15.861 -14.875 -31.297 1.00 93.25 430 ASN A CA 1
ATOM 3302 C C . ASN A 1 430 ? -15.522 -14.856 -32.784 1.00 93.25 430 ASN A C 1
ATOM 3304 O O . ASN A 1 430 ? -14.437 -14.335 -33.141 1.00 93.25 430 ASN A O 1
#

pLDDT: mean 76.57, std 15.8, range [31.33, 98.62]